Protein AF-0000000080427304 (afdb_homodimer)

InterPro domains:
  IPR000073 Alpha/beta hydrolase fold-1 [PF00561] (72-185)
  IPR000073 Alpha/beta hydrolase fold-1 [PR00111] (96-111)
  IPR000073 Alpha/beta hydrolase fold-1 [PR00111] (140-153)
  IPR000073 Alpha/beta hydrolase fold-1 [PR00111] (154-167)
  IPR029058 Alpha/Beta hydrolase fold [G3DSA:3.40.50.1820] (49-332)
  IPR029058 Alpha/Beta hydrolase fold [SSF53474] (57-331)

Solvent-accessible surface area (backbone atoms only — not comparable to full-atom values): 33695 Å² total; per-residue (Å²): 115,68,64,60,55,48,50,49,29,51,44,42,46,47,42,42,46,41,44,48,45,57,64,56,57,74,75,47,65,32,55,25,22,74,83,55,60,47,93,72,69,37,84,67,60,50,62,53,50,45,77,46,66,48,74,71,44,44,35,26,36,25,52,38,58,30,90,86,34,59,42,35,37,46,34,41,36,78,64,47,21,49,59,71,38,55,64,55,54,52,50,44,22,73,74,36,22,20,33,36,40,38,26,53,72,14,24,52,58,2,23,15,51,70,65,74,37,24,60,35,51,57,35,48,50,51,53,53,49,32,56,74,73,67,52,66,57,26,30,39,35,10,29,25,51,11,12,31,40,42,43,51,35,42,67,62,39,49,81,35,45,59,37,39,34,30,32,36,38,35,13,68,36,48,74,88,77,48,56,55,68,65,48,57,51,41,47,33,84,61,38,41,78,61,39,67,79,32,69,66,48,51,55,50,51,46,52,51,49,51,51,52,52,54,59,56,59,68,74,52,74,88,52,57,67,68,42,48,52,52,50,48,49,34,52,51,50,24,52,45,35,65,74,57,21,74,12,22,59,56,34,44,55,32,27,62,46,50,29,55,49,49,66,33,54,69,47,44,31,51,52,34,67,41,99,50,56,37,38,36,37,35,17,66,53,12,70,77,37,54,62,49,69,68,58,48,45,67,28,29,66,74,42,44,77,48,72,38,81,88,22,36,68,56,32,70,56,77,40,31,70,64,47,46,51,53,51,53,54,60,76,69,101,117,68,62,59,54,46,49,50,30,50,45,42,46,47,41,45,46,42,46,52,46,47,58,61,64,49,72,50,66,31,54,25,22,74,85,55,61,46,93,73,69,38,82,68,60,51,62,54,50,47,77,45,66,46,75,73,45,47,35,26,35,24,50,38,58,30,88,84,32,60,42,36,38,46,35,42,36,79,65,47,22,49,61,70,39,56,64,55,53,52,50,43,22,73,74,37,21,20,33,36,41,38,26,52,72,16,23,53,59,2,22,16,51,64,66,74,37,25,60,34,52,57,36,47,50,52,54,54,48,32,57,73,74,67,52,67,57,27,29,38,37,9,29,25,49,12,13,31,40,42,42,51,34,41,65,61,39,47,83,36,44,59,38,39,36,30,32,35,40,34,13,67,35,46,73,86,76,48,55,56,68,65,48,57,52,42,46,34,78,61,39,42,77,60,38,69,79,33,66,66,46,53,54,50,50,47,52,50,50,51,50,52,53,55,58,55,58,70,74,53,73,90,54,59,67,70,42,50,52,51,51,49,51,35,51,51,52,23,53,46,34,66,75,55,22,73,13,22,60,56,35,43,54,32,27,63,46,50,29,54,50,48,67,32,53,69,47,42,28,52,51,34,67,41,98,51,57,37,38,38,36,36,16,68,53,13,70,76,35,54,63,49,66,68,60,47,46,67,29,29,66,74,42,46,76,49,72,38,81,88,22,35,68,56,32,70,56,77,39,32,70,63,48,45,51,54,51,52,51,61,75,70,100

Foldseek 3Di:
DVVVVVCVVVVVVCLVCCLVVLVPPDQFWFFWCVVPPDPQQGQVNDAAWDWDADPQFIWIKHKDAAPPAAEEEEAEAQQQFQLLCNVLQVLLSVVGYTYMYTGFALYHRHIHHSDQLALCRRLVVVVVVCVVVVQQAHAYEYAACGLLNQLSNCLVRVRHYAAYEYELYFQADDPVQQDDPVLVVLLPPCNVSRPLPPVVSLVVVLVVLVVVLVVVLVVQVPADPVLSVSSVVSSVNSSVCSVRTRRSSVNSSSCSNHYNRNHCLVSLQVVLPDPHEYEYEYECAERNRHDDPVSNCNSNVPYHYHYDYPDYSSCCRRVVVVVSVVVSVSSVD/DVVVVVVVVVVVVVLVCLLVVLVVVLQFWFFWCVVPPDPQQGQVNDAAWDWDADPQFIWIKHKDAAPPAAEEEEAEAQQQFQLLCNVLQVLLSVVGYTYMYTGFALYHRHIHGSDQLALCRRLVVVVVVCVVVVQQAHAYEYAACGLLNQLSNCLVRVRRYAAYEYELYFQADDPVQQDDPVLVVLLPPCNVSNPLPPVVSLVVVLVVLVVVLVVVLVVQVPADPVLSVSSVVSSVNSSVSSVRTRRSSVNSSSCSNHYNRNHCLVSLQVVLPDPHEYEYEYECAESNRHDDPVSNCNSRVPYHYHYDYPDYSSCCRRVVVVVSVVVSVSSVD

Nearest PDB structures (foldseek):
  7jqy-assembly1_B  TM=7.789E-01  e=4.813E-18  Burkholderia cenocepacia J2315
  8v16-assembly2_A  TM=7.913E-01  e=7.700E-18  uncultured Pseudomonadota bacterium
  6eb3-assembly1_A  TM=7.832E-01  e=2.493E-17  metagenome
  7jqx-assembly1_A  TM=7.751E-01  e=7.613E-17  Burkholderia cenocepacia J2315
  7ac0-assembly1_HHH  TM=7.189E-01  e=1.071E-15  Corynebacterium sp. C12

Radius of gyration: 26.63 Å; Cα contacts (8 Å, |Δi|>4): 1256; chains: 2; bounding box: 65×75×59 Å

Structure (mmCIF, N/CA/C/O backbone):
data_AF-0000000080427304-model_v1
#
loop_
_entity.id
_entity.type
_entity.pdbx_description
1 polymer 'AB hydrolase-1 domain-containing protein'
#
loop_
_atom_site.group_PDB
_atom_site.id
_atom_site.type_symbol
_atom_site.label_atom_id
_atom_site.label_alt_id
_atom_site.label_comp_id
_atom_site.label_asym_id
_atom_site.label_entity_id
_atom_site.label_seq_id
_atom_site.pdbx_PDB_ins_code
_atom_site.Cartn_x
_atom_site.Cartn_y
_atom_site.Cartn_z
_atom_site.occupancy
_atom_site.B_iso_or_equiv
_atom_site.auth_seq_id
_atom_site.auth_comp_id
_atom_site.auth_asym_id
_atom_site.auth_atom_id
_atom_site.pdbx_PDB_model_num
ATOM 1 N N . MET A 1 1 ? 37.656 27.359 -26.625 1 50.34 1 MET A N 1
ATOM 2 C CA . MET A 1 1 ? 36.375 26.75 -27.016 1 50.34 1 MET A CA 1
ATOM 3 C C . MET A 1 1 ? 36.438 25.25 -26.797 1 50.34 1 MET A C 1
ATOM 5 O O . MET A 1 1 ? 35.438 24.656 -26.328 1 50.34 1 MET A O 1
ATOM 9 N N . GLY A 1 2 ? 37.531 24.719 -26.891 1 46.28 2 GLY A N 1
ATOM 10 C CA . GLY A 1 2 ? 37.812 23.297 -26.688 1 46.28 2 GLY A CA 1
ATOM 11 C C . GLY A 1 2 ? 37.75 22.875 -25.234 1 46.28 2 GLY A C 1
ATOM 12 O O . GLY A 1 2 ? 37.219 21.812 -24.906 1 46.28 2 GLY A O 1
ATOM 13 N N . ILE A 1 3 ? 38.188 23.641 -24.391 1 53.88 3 ILE A N 1
ATOM 14 C CA . ILE A 1 3 ? 38.281 23.328 -22.969 1 53.88 3 ILE A CA 1
ATOM 15 C C . ILE A 1 3 ? 36.875 23.391 -22.328 1 53.88 3 ILE A C 1
ATOM 17 O O . ILE A 1 3 ? 36.531 22.531 -21.5 1 53.88 3 ILE A O 1
ATOM 21 N N . VAL A 1 4 ? 36.062 24.234 -22.734 1 49.12 4 VAL A N 1
ATOM 22 C CA . VAL A 1 4 ? 34.719 24.406 -22.172 1 49.12 4 VAL A CA 1
ATOM 23 C C . VAL A 1 4 ? 33.844 23.203 -22.547 1 49.12 4 VAL A C 1
ATOM 25 O O . VAL A 1 4 ? 33.125 22.656 -21.719 1 49.12 4 VAL A O 1
ATOM 28 N N . LEU A 1 5 ? 34.062 22.781 -23.734 1 47.28 5 LEU A N 1
ATOM 29 C CA . LEU A 1 5 ? 33.25 21.656 -24.188 1 47.28 5 LEU A CA 1
ATOM 30 C C . LEU A 1 5 ? 33.688 20.359 -23.531 1 47.28 5 LEU A C 1
ATOM 32 O O . LEU A 1 5 ? 32.875 19.516 -23.172 1 47.28 5 LEU A O 1
ATOM 36 N N . THR A 1 6 ? 35 20.375 -23.203 1 45.62 6 THR A N 1
ATOM 37 C CA . THR A 1 6 ? 35.531 19.219 -22.469 1 45.62 6 THR A CA 1
ATOM 38 C C . THR A 1 6 ? 35 19.203 -21.031 1 45.62 6 THR A C 1
ATOM 40 O O . THR A 1 6 ? 34.625 18.156 -20.516 1 45.62 6 THR A O 1
ATOM 43 N N . THR A 1 7 ? 35 20.297 -20.469 1 49.03 7 THR A N 1
ATOM 44 C CA . THR A 1 7 ? 34.5 20.391 -19.109 1 49.03 7 THR A CA 1
ATOM 45 C C . THR A 1 7 ? 33.031 20.078 -19.031 1 49.03 7 THR A C 1
ATOM 47 O O . THR A 1 7 ? 32.562 19.391 -18.125 1 49.03 7 THR A O 1
ATOM 50 N N . LEU A 1 8 ? 32.406 20.406 -19.984 1 48.97 8 LEU A N 1
ATOM 51 C CA . LEU A 1 8 ? 30.953 20.172 -19.984 1 48.97 8 LEU A CA 1
ATOM 52 C C . LEU A 1 8 ? 30.656 18.703 -20.234 1 48.97 8 LEU A C 1
ATOM 54 O O . LEU A 1 8 ? 29.719 18.141 -19.641 1 48.97 8 LEU A O 1
ATOM 58 N N . ARG A 1 9 ? 31.594 18.156 -21.016 1 45.47 9 ARG A N 1
ATOM 59 C CA . ARG A 1 9 ? 31.453 16.719 -21.281 1 45.47 9 ARG A CA 1
ATOM 60 C C . ARG A 1 9 ? 31.688 15.906 -20.016 1 45.47 9 ARG A C 1
ATOM 62 O O . ARG A 1 9 ? 30.906 15.016 -19.688 1 45.47 9 ARG A O 1
ATOM 69 N N . TRP A 1 10 ? 32.844 16.203 -19.531 1 49.72 10 TRP A N 1
ATOM 70 C CA . TRP A 1 10 ? 33.156 15.492 -18.297 1 49.72 10 TRP A CA 1
ATOM 71 C C . TRP A 1 10 ? 32.156 15.82 -17.203 1 49.72 10 TRP A C 1
ATOM 73 O O . TRP A 1 10 ? 31.781 14.945 -16.422 1 49.72 10 TRP A O 1
ATOM 83 N N . ALA A 1 11 ? 31.75 16.938 -17.281 1 50.81 11 ALA A N 1
ATOM 84 C CA . ALA A 1 11 ? 30.734 17.297 -16.297 1 50.81 11 ALA A CA 1
ATOM 85 C C . ALA A 1 11 ? 29.422 16.578 -16.578 1 50.81 11 ALA A C 1
ATOM 87 O O . ALA A 1 11 ? 28.75 16.125 -15.641 1 50.81 11 ALA A O 1
ATOM 88 N N . SER A 1 12 ? 29.328 16.438 -17.859 1 49.19 12 SER A N 1
ATOM 89 C CA . SER A 1 12 ? 28.109 15.734 -18.219 1 49.19 12 SER A CA 1
ATOM 90 C C . SER A 1 12 ? 28.219 14.242 -17.906 1 49.19 12 SER A C 1
ATOM 92 O O . SER A 1 12 ? 27.266 13.625 -17.422 1 49.19 12 SER A O 1
ATOM 94 N N . ILE A 1 13 ? 29.422 13.711 -18.25 1 49 13 ILE A N 1
ATOM 95 C CA . ILE A 1 13 ? 29.672 12.328 -17.859 1 49 13 ILE A CA 1
ATOM 96 C C . ILE A 1 13 ? 29.609 12.195 -16.328 1 49 13 ILE A C 1
ATOM 98 O O . ILE A 1 13 ? 28.984 11.266 -15.812 1 49 13 ILE A O 1
ATOM 102 N N . ALA A 1 14 ? 30.297 13.039 -15.773 1 48.09 14 ALA A N 1
ATOM 103 C CA . ALA A 1 14 ? 30.25 13.031 -14.312 1 48.09 14 ALA A CA 1
ATOM 104 C C . ALA A 1 14 ? 28.812 13.195 -13.812 1 48.09 14 ALA A C 1
ATOM 106 O O . ALA A 1 14 ? 28.391 12.508 -12.883 1 48.09 14 ALA A O 1
ATOM 107 N N . LEU A 1 15 ? 28.297 14.047 -14.477 1 49.94 15 LEU A N 1
ATOM 108 C CA . LEU A 1 15 ? 26.906 14.242 -14.062 1 49.94 15 LEU A CA 1
ATOM 109 C C . LEU A 1 15 ? 26.062 13.008 -14.375 1 49.94 15 LEU A C 1
ATOM 111 O O . LEU A 1 15 ? 25.266 12.578 -13.539 1 49.94 15 LEU A O 1
ATOM 115 N N . LEU A 1 16 ? 26.344 12.562 -15.586 1 49.41 16 LEU A N 1
ATOM 116 C CA . LEU A 1 16 ? 25.641 11.336 -15.961 1 49.41 16 LEU A CA 1
ATOM 117 C C . LEU A 1 16 ? 25.984 10.195 -15.008 1 49.41 16 LEU A C 1
ATOM 119 O O . LEU A 1 16 ? 25.109 9.453 -14.57 1 49.41 16 LEU A O 1
ATOM 123 N N . THR A 1 17 ? 27.266 10.047 -14.875 1 49.38 17 THR A N 1
ATOM 124 C CA . THR A 1 17 ? 27.703 9.039 -13.914 1 49.38 17 THR A CA 1
ATOM 125 C C . THR A 1 17 ? 27.125 9.312 -12.531 1 49.38 17 THR A C 1
ATOM 127 O O . THR A 1 17 ? 26.75 8.383 -11.82 1 49.38 17 THR A O 1
ATOM 130 N N . THR A 1 18 ? 27.203 10.531 -12.328 1 48.28 18 THR A N 1
ATOM 131 C CA . THR A 1 18 ? 26.641 10.883 -11.031 1 48.28 18 THR A CA 1
ATOM 132 C C . THR A 1 18 ? 25.141 10.609 -11.008 1 48.28 18 THR A C 1
ATOM 134 O O . THR A 1 18 ? 24.609 10.102 -10.016 1 48.28 18 THR A O 1
ATOM 137 N N . ILE A 1 19 ? 24.594 11.094 -12.102 1 49.66 19 ILE A N 1
ATOM 138 C CA . ILE A 1 19 ? 23.172 10.812 -12.195 1 49.66 19 ILE A CA 1
ATOM 139 C C . ILE A 1 19 ? 22.938 9.305 -12.156 1 49.66 19 ILE A C 1
ATOM 141 O O . ILE A 1 19 ? 22.078 8.82 -11.406 1 49.66 19 ILE A O 1
ATOM 145 N N . ILE A 1 20 ? 23.672 8.703 -13.109 1 49.75 20 ILE A N 1
ATOM 146 C CA . ILE A 1 20 ? 23.578 7.25 -13.148 1 49.75 20 ILE A CA 1
ATOM 147 C C . ILE A 1 20 ? 23.906 6.672 -11.781 1 49.75 20 ILE A C 1
ATOM 149 O O . ILE A 1 20 ? 23.219 5.77 -11.297 1 49.75 20 ILE A O 1
ATOM 153 N N . TYR A 1 21 ? 25.016 7.137 -11.328 1 45.66 21 TYR A N 1
ATOM 154 C CA . TYR A 1 21 ? 25.453 6.715 -9.992 1 45.66 21 TYR A CA 1
ATOM 155 C C . TYR A 1 21 ? 24.391 7.043 -8.953 1 45.66 21 TYR A C 1
ATOM 157 O O . TYR A 1 21 ? 24.078 6.219 -8.086 1 45.66 21 TYR A O 1
ATOM 165 N N . THR A 1 22 ? 24 8.188 -9.078 1 47.06 22 THR A N 1
ATOM 166 C CA . THR A 1 22 ? 23.016 8.617 -8.086 1 47.06 22 THR A CA 1
ATOM 167 C C . THR A 1 22 ? 21.703 7.848 -8.25 1 47.06 22 THR A C 1
ATOM 169 O O . THR A 1 22 ? 21.031 7.539 -7.266 1 47.06 22 THR A O 1
ATOM 172 N N . LEU A 1 23 ? 21.422 7.699 -9.523 1 48.78 23 LEU A N 1
ATOM 173 C CA . LEU A 1 23 ? 20.219 6.91 -9.797 1 48.78 23 LEU A CA 1
ATOM 174 C C . LEU A 1 23 ? 20.406 5.465 -9.344 1 48.78 23 LEU A C 1
ATOM 176 O O . LEU A 1 23 ? 19.453 4.801 -8.953 1 48.78 23 LEU A O 1
ATOM 180 N N . SER A 1 24 ? 21.547 4.855 -9.758 1 46.25 24 SER A N 1
ATOM 181 C CA . SER A 1 24 ? 21.828 3.479 -9.367 1 46.25 24 SER A CA 1
ATOM 182 C C . SER A 1 24 ? 21.797 3.316 -7.852 1 46.25 24 SER A C 1
ATOM 184 O O . SER A 1 24 ? 21.438 2.252 -7.34 1 46.25 24 SER A O 1
ATOM 186 N N . LYS A 1 25 ? 22.656 4.129 -7.277 1 42.62 25 LYS A N 1
ATOM 187 C CA . LYS A 1 25 ? 22.828 3.82 -5.859 1 42.62 25 LYS A CA 1
ATOM 188 C C . LYS A 1 25 ? 21.484 3.709 -5.152 1 42.62 25 LYS A C 1
ATOM 190 O O . LYS A 1 25 ? 21.219 2.727 -4.453 1 42.62 25 LYS A O 1
ATOM 195 N N . ARG A 1 26 ? 21.047 4.688 -4.133 1 47.44 26 ARG A N 1
ATOM 196 C CA . ARG A 1 26 ? 20.516 4.574 -2.785 1 47.44 26 ARG A CA 1
ATOM 197 C C . ARG A 1 26 ? 18.984 4.477 -2.814 1 47.44 26 ARG A C 1
ATOM 199 O O . ARG A 1 26 ? 18.297 5.426 -2.445 1 47.44 26 ARG A O 1
ATOM 206 N N . ARG A 1 27 ? 18.531 3.678 -3.812 1 57.34 27 ARG A N 1
ATOM 207 C CA . ARG A 1 27 ? 17.078 3.518 -3.801 1 57.34 27 ARG A CA 1
ATOM 208 C C . ARG A 1 27 ? 16.609 2.854 -2.512 1 57.34 27 ARG A C 1
ATOM 210 O O . ARG A 1 27 ? 16.031 1.768 -2.545 1 57.34 27 ARG A O 1
ATOM 217 N N . GLN A 1 28 ? 17.172 3.291 -1.553 1 80.56 28 GLN A N 1
ATOM 218 C CA . GLN A 1 28 ? 16.797 2.605 -0.318 1 80.56 28 GLN A CA 1
ATOM 219 C C . GLN A 1 28 ? 15.766 3.408 0.467 1 80.56 28 GLN A C 1
ATOM 221 O O . GLN A 1 28 ? 15.68 4.629 0.325 1 80.56 28 GLN A O 1
ATOM 226 N N . THR A 1 29 ? 14.898 2.791 1.143 1 92.06 29 THR A N 1
ATOM 227 C CA . THR A 1 29 ? 14.047 3.383 2.168 1 92.06 29 THR A CA 1
ATOM 228 C C . THR A 1 29 ? 14.883 4.008 3.277 1 92.06 29 THR A C 1
ATOM 230 O O . THR A 1 29 ? 15.812 3.379 3.787 1 92.06 29 THR A O 1
ATOM 233 N N . LEU A 1 30 ? 14.703 5.352 3.52 1 93.75 30 LEU A N 1
ATOM 234 C CA . LEU A 1 30 ? 15.406 6.031 4.602 1 93.75 30 LEU A CA 1
ATOM 235 C C . LEU A 1 30 ? 14.633 5.906 5.914 1 93.75 30 LEU A C 1
ATOM 237 O O . LEU A 1 30 ? 13.406 5.859 5.91 1 93.75 30 LEU A O 1
ATOM 241 N N . ASP A 1 31 ? 15.375 5.828 6.98 1 96.06 31 ASP A N 1
ATOM 242 C CA . ASP A 1 31 ? 14.758 5.637 8.289 1 96.06 31 ASP A CA 1
ATOM 243 C C . ASP A 1 31 ? 14 6.883 8.727 1 96.06 31 ASP A C 1
ATOM 245 O O . ASP A 1 31 ? 13.789 7.801 7.934 1 96.06 31 ASP A O 1
ATOM 249 N N . SER A 1 32 ? 13.461 6.871 9.852 1 97.56 32 SER A N 1
ATOM 250 C CA . SER A 1 32 ? 12.609 7.914 10.414 1 97.56 32 SER A CA 1
ATOM 251 C C . SER A 1 32 ? 13.305 8.641 11.555 1 97.56 32 SER A C 1
ATOM 253 O O . SER A 1 32 ? 14.508 8.477 11.773 1 97.56 32 SER A O 1
ATOM 255 N N . MET A 1 33 ? 12.57 9.5 12.219 1 97.38 33 MET A N 1
ATOM 256 C CA . MET A 1 33 ? 13.094 10.266 13.344 1 97.38 33 MET A CA 1
ATOM 257 C C . MET A 1 33 ? 13.5 9.344 14.492 1 97.38 33 MET A C 1
ATOM 259 O O . MET A 1 33 ? 14.133 9.781 15.453 1 97.38 33 MET A O 1
ATOM 263 N N . ILE A 1 34 ? 13.289 8.062 14.344 1 97.44 34 ILE A N 1
ATOM 264 C CA . ILE A 1 34 ? 13.594 7.098 15.391 1 97.44 34 ILE A CA 1
ATOM 265 C C . ILE A 1 34 ? 15.109 7.035 15.609 1 97.44 34 ILE A C 1
ATOM 267 O O . ILE A 1 34 ? 15.57 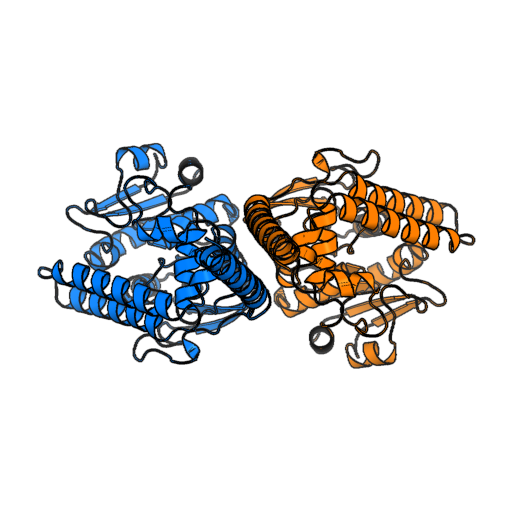6.637 16.672 1 97.44 34 ILE A O 1
ATOM 271 N N . VAL A 1 35 ? 15.883 7.43 14.617 1 96.44 35 VAL A N 1
ATOM 272 C CA . VAL A 1 35 ? 17.344 7.395 14.703 1 96.44 35 VAL A CA 1
ATOM 273 C C . VAL A 1 35 ? 17.828 8.461 15.68 1 96.44 35 VAL A C 1
ATOM 275 O O . VAL A 1 35 ? 18.906 8.336 16.266 1 96.44 35 VAL A O 1
ATOM 278 N N . ALA A 1 36 ? 17.047 9.555 15.82 1 96.69 36 ALA A N 1
ATOM 279 C CA . ALA A 1 36 ? 17.297 10.656 16.75 1 96.69 36 ALA A CA 1
ATOM 280 C C . ALA A 1 36 ? 15.984 11.281 17.234 1 96.69 36 ALA A C 1
ATOM 282 O O . ALA A 1 36 ? 15.625 12.375 16.812 1 96.69 36 ALA A O 1
ATOM 283 N N . PRO A 1 37 ? 15.367 10.625 18.094 1 96.44 37 PRO A N 1
ATOM 284 C CA . PRO A 1 37 ? 14.055 11.102 18.531 1 96.44 37 PRO A CA 1
ATOM 285 C C . PRO A 1 37 ? 14.125 12.484 19.188 1 96.44 37 PRO A C 1
ATOM 287 O O . PRO A 1 37 ? 15.102 12.805 19.859 1 96.44 37 PRO A O 1
ATOM 290 N N . HIS A 1 38 ? 13.141 13.266 18.938 1 95.31 38 HIS A N 1
ATOM 291 C CA . HIS A 1 38 ? 12.984 14.547 19.609 1 95.31 38 HIS A CA 1
ATOM 292 C C . HIS A 1 38 ? 12.625 14.352 21.078 1 95.31 38 HIS A C 1
ATOM 294 O O . HIS A 1 38 ? 11.906 13.406 21.422 1 95.31 38 HIS A O 1
ATOM 300 N N . ASP A 1 39 ? 12.977 15.305 21.922 1 95.25 39 ASP A N 1
ATOM 301 C CA . ASP A 1 39 ? 12.766 15.18 23.359 1 95.25 39 ASP A CA 1
ATOM 302 C C . ASP A 1 39 ? 11.281 15.281 23.703 1 95.25 39 ASP A C 1
ATOM 304 O O . ASP A 1 39 ? 10.812 14.641 24.656 1 95.25 39 ASP A O 1
ATOM 308 N N . ILE A 1 40 ? 10.602 16.047 22.969 1 94.19 40 ILE A N 1
ATOM 309 C CA . ILE A 1 40 ? 9.188 16.297 23.25 1 94.19 40 ILE A CA 1
ATOM 310 C C . ILE A 1 40 ? 8.328 15.383 22.375 1 94.19 40 ILE A C 1
ATOM 312 O O . ILE A 1 40 ? 7.438 14.688 22.875 1 94.19 40 ILE A O 1
ATOM 316 N N . TYR A 1 41 ? 8.547 15.43 21.078 1 96.44 41 TYR A N 1
ATOM 317 C CA . TYR A 1 41 ? 7.801 14.602 20.141 1 96.44 41 TYR A CA 1
ATOM 318 C C . TYR A 1 41 ? 8.406 13.203 20.047 1 96.44 41 TYR A C 1
ATOM 320 O O . TYR A 1 41 ? 9.156 12.906 19.109 1 96.44 41 TYR A O 1
ATOM 328 N N . THR A 1 42 ? 8 12.359 20.969 1 96.75 42 THR A N 1
ATOM 329 C CA . THR A 1 42 ? 8.523 11 21.078 1 96.75 42 THR A CA 1
ATOM 330 C C . THR A 1 42 ? 7.578 10 20.422 1 96.75 42 THR A C 1
ATOM 332 O O . THR A 1 42 ? 6.453 10.352 20.062 1 96.75 42 THR A O 1
ATOM 335 N N . PRO A 1 43 ? 8.031 8.711 20.203 1 96.06 43 PRO A N 1
ATOM 336 C CA . PRO A 1 43 ? 7.141 7.699 19.625 1 96.06 43 PRO A CA 1
ATOM 337 C C . PRO A 1 43 ? 5.895 7.457 20.484 1 96.06 43 PRO A C 1
ATOM 339 O O . PRO A 1 43 ? 4.891 6.941 19.984 1 96.06 43 PRO A O 1
ATOM 342 N N . ASP A 1 44 ? 5.898 7.941 21.781 1 96.25 44 ASP A N 1
ATOM 343 C CA . ASP A 1 44 ? 4.762 7.793 22.688 1 96.25 44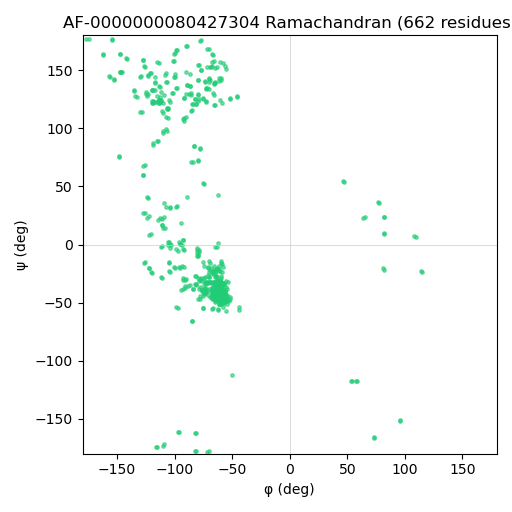 ASP A CA 1
ATOM 344 C C . ASP A 1 44 ? 4.102 9.141 22.953 1 96.25 44 ASP A C 1
ATOM 346 O O . ASP A 1 44 ? 3.516 9.344 24.016 1 96.25 44 ASP A O 1
ATOM 350 N N . PHE A 1 45 ? 4.34 10.062 22.016 1 97.62 45 PHE A N 1
ATOM 351 C CA . PHE A 1 45 ? 3.785 11.398 22.156 1 97.62 45 PHE A CA 1
ATOM 352 C C . PHE A 1 45 ? 2.281 11.344 22.391 1 97.62 45 PHE A C 1
ATOM 354 O O . PHE A 1 45 ? 1.745 12.117 23.188 1 97.62 45 PHE A O 1
ATOM 361 N N . TYR A 1 46 ? 1.524 10.594 21.609 1 98.31 46 TYR A N 1
ATOM 362 C CA . TYR A 1 46 ? 0.134 10.242 21.875 1 98.31 46 TYR A CA 1
ATOM 363 C C . TYR A 1 46 ? 0.026 8.828 22.438 1 98.31 46 TYR A C 1
ATOM 365 O O . TYR A 1 46 ? 0.946 8.023 22.297 1 98.31 46 TYR A O 1
ATOM 373 N N . PRO A 1 47 ? -1.061 8.484 23.156 1 97.88 47 PRO A N 1
ATOM 374 C CA . PRO A 1 47 ? -1.274 7.094 23.547 1 97.88 47 PRO A CA 1
ATOM 375 C C . PRO A 1 47 ? -1.469 6.164 22.359 1 97.88 47 PRO A C 1
ATOM 377 O O . PRO A 1 47 ? -1.919 6.602 21.297 1 97.88 47 PRO A O 1
ATOM 380 N N . GLY A 1 48 ? -1.104 4.91 22.578 1 97.88 48 GLY A N 1
ATOM 381 C CA . GLY A 1 48 ? -1.423 3.887 21.594 1 97.88 48 GLY A CA 1
ATOM 382 C C . GLY A 1 48 ? -0.515 3.92 20.375 1 97.88 48 GLY A C 1
ATOM 383 O O . GLY A 1 48 ? -0.967 3.703 19.25 1 97.88 48 GLY A O 1
ATOM 384 N N . GLY A 1 49 ? 0.734 4.215 20.625 1 97.56 49 GLY A N 1
ATOM 385 C CA . GLY A 1 49 ? 1.702 4.223 19.547 1 97.56 49 GLY A CA 1
ATOM 386 C C . GLY A 1 49 ? 2.068 2.834 19.062 1 97.56 49 GLY A C 1
ATOM 387 O O . GLY A 1 49 ? 2.213 1.908 19.859 1 97.56 49 GLY A O 1
ATOM 388 N N . HIS A 1 50 ? 2.07 2.713 17.688 1 96.69 50 HIS A N 1
ATOM 389 C CA . HIS A 1 50 ? 2.383 1.434 17.062 1 96.69 50 HIS A CA 1
ATOM 390 C C . HIS A 1 50 ? 3.137 1.631 15.75 1 96.69 50 HIS A C 1
ATOM 392 O O . HIS A 1 50 ? 2.93 2.627 15.055 1 96.69 50 HIS A O 1
ATOM 398 N N . ASP A 1 51 ? 4.004 0.646 15.484 1 97.5 51 ASP A N 1
ATOM 399 C CA . ASP A 1 51 ? 4.574 0.543 14.141 1 97.5 51 ASP A CA 1
ATOM 400 C C . ASP A 1 51 ? 3.861 -0.529 13.32 1 97.5 51 ASP A C 1
ATOM 402 O O . ASP A 1 51 ? 3.428 -1.546 13.867 1 97.5 51 ASP A O 1
ATOM 406 N N . VAL A 1 52 ? 3.74 -0.223 12.086 1 96.81 52 VAL A N 1
ATOM 407 C CA . VAL A 1 52 ? 3.184 -1.224 11.18 1 96.81 52 VAL A CA 1
ATOM 408 C C . VAL A 1 52 ? 4.02 -1.284 9.906 1 96.81 52 VAL A C 1
ATOM 410 O O . VAL A 1 52 ? 4.426 -0.249 9.375 1 96.81 52 VAL A O 1
ATOM 413 N N . GLN A 1 53 ? 4.34 -2.521 9.547 1 96.19 53 GLN A N 1
ATOM 414 C CA . GLN A 1 53 ? 5.047 -2.717 8.281 1 96.19 53 GLN A CA 1
ATOM 415 C C . GLN A 1 53 ? 4.066 -2.795 7.117 1 96.19 53 GLN A C 1
ATOM 417 O O . GLN A 1 53 ? 3.232 -3.701 7.055 1 96.19 53 GLN A O 1
ATOM 422 N N . LEU A 1 54 ? 4.141 -1.838 6.23 1 96.19 54 LEU A N 1
ATOM 423 C CA . LEU A 1 54 ? 3.43 -1.874 4.957 1 96.19 54 LEU A CA 1
ATOM 424 C C . LEU A 1 54 ? 4.359 -2.312 3.828 1 96.19 54 LEU A C 1
ATOM 426 O O . LEU A 1 54 ? 5.578 -2.371 4.008 1 96.19 54 LEU A O 1
ATOM 430 N N . PRO A 1 55 ? 3.832 -2.68 2.688 1 94.69 55 PRO A N 1
ATOM 431 C CA . PRO A 1 55 ? 4.684 -3.201 1.615 1 94.69 55 PRO A CA 1
ATOM 432 C C . PRO A 1 55 ? 5.812 -2.244 1.238 1 94.69 55 PRO A C 1
ATOM 434 O O . PRO A 1 55 ? 6.922 -2.684 0.936 1 94.69 55 PRO A O 1
ATOM 437 N N . ILE A 1 56 ? 5.57 -0.936 1.362 1 94.38 56 ILE A N 1
ATOM 438 C CA . ILE A 1 56 ? 6.523 0.038 0.841 1 94.38 56 ILE A CA 1
ATOM 439 C C . ILE A 1 56 ? 7.535 0.401 1.926 1 94.38 56 ILE A C 1
ATOM 441 O O . ILE A 1 56 ? 8.703 0.681 1.63 1 94.38 56 ILE A O 1
ATOM 445 N N . ALA A 1 57 ? 7.074 0.452 3.105 1 96.69 57 ALA A N 1
ATOM 446 C CA . ALA A 1 57 ? 7.926 0.829 4.23 1 96.69 57 ALA A CA 1
ATOM 447 C C . ALA A 1 57 ? 7.164 0.742 5.547 1 96.69 57 ALA A C 1
ATOM 449 O O . ALA A 1 57 ? 5.984 0.385 5.566 1 96.69 57 ALA A O 1
ATOM 450 N N . ARG A 1 58 ? 7.891 1.014 6.613 1 97.62 58 ARG A N 1
ATOM 451 C CA . ARG A 1 58 ? 7.297 0.994 7.945 1 97.62 58 ARG A CA 1
ATOM 452 C C . ARG A 1 58 ? 6.738 2.363 8.312 1 97.62 58 ARG A C 1
ATOM 454 O O . ARG A 1 58 ? 7.359 3.391 8.039 1 97.62 58 ARG A O 1
ATOM 461 N N . MET A 1 59 ? 5.586 2.402 8.891 1 97.88 59 MET A N 1
ATOM 462 C CA . MET A 1 59 ? 5.02 3.672 9.336 1 97.88 59 MET A CA 1
ATOM 463 C C . MET A 1 59 ? 4.613 3.6 10.805 1 97.88 59 MET A C 1
ATOM 465 O O . MET A 1 59 ? 4.516 2.51 11.375 1 97.88 59 MET A O 1
ATOM 469 N N . HIS A 1 60 ? 4.512 4.738 11.414 1 98.69 60 HIS A N 1
ATOM 470 C CA . HIS A 1 60 ? 4.109 4.895 12.812 1 98.69 60 HIS A CA 1
ATOM 471 C C . HIS A 1 60 ? 2.762 5.598 12.914 1 98.69 60 HIS A C 1
ATOM 473 O O . HIS A 1 60 ? 2.5 6.562 12.195 1 98.69 60 HIS A O 1
ATOM 479 N N . TYR A 1 61 ? 1.911 5.094 13.766 1 98.62 61 TYR A N 1
ATOM 480 C CA . TYR A 1 61 ? 0.613 5.707 14.023 1 98.62 61 TYR A CA 1
ATOM 481 C C . TYR A 1 61 ? 0.238 5.602 15.492 1 98.62 61 TYR A C 1
ATOM 483 O O . TYR A 1 61 ? 0.871 4.863 16.25 1 98.62 61 TYR A O 1
ATOM 491 N N . TRP A 1 62 ? -0.639 6.398 15.922 1 98.81 62 TRP A N 1
ATOM 492 C CA . TRP A 1 62 ? -1.233 6.363 17.25 1 98.81 62 TRP A CA 1
ATOM 493 C C . TRP A 1 62 ? -2.744 6.164 17.172 1 98.81 62 TRP A C 1
ATOM 495 O O . TRP A 1 62 ? -3.404 6.742 16.312 1 98.81 62 TRP A O 1
ATOM 505 N N . LEU A 1 63 ? -3.271 5.293 17.938 1 98.62 63 LEU A N 1
ATOM 506 C CA . LEU A 1 63 ? -4.699 5.004 18.016 1 98.62 63 LEU A CA 1
ATOM 507 C C . LEU A 1 63 ? -5.168 5.023 19.469 1 98.62 63 LEU A C 1
ATOM 509 O O . LEU A 1 63 ? -4.746 4.195 20.281 1 98.62 63 LEU A O 1
ATOM 513 N N . PHE A 1 64 ? -6.062 6.027 19.812 1 98.69 64 PHE A N 1
ATOM 514 C CA . PHE A 1 64 ? -6.43 6.203 21.219 1 98.69 64 PHE A CA 1
ATOM 515 C C . PHE A 1 64 ? -7.797 6.859 21.344 1 98.69 64 PHE A C 1
ATOM 517 O O . PHE A 1 64 ? -8.398 7.254 20.344 1 98.69 64 PHE A O 1
ATOM 524 N N . GLY A 1 65 ? -8.305 7.016 22.562 1 98.69 65 GLY A N 1
ATOM 525 C CA . GLY A 1 65 ? -9.656 7.484 22.828 1 98.69 65 GLY A CA 1
ATOM 526 C C . GLY A 1 65 ? -10.641 6.355 23.062 1 98.69 65 GLY A C 1
ATOM 527 O O . GLY A 1 65 ? -10.281 5.32 23.625 1 98.69 65 GLY A O 1
ATOM 528 N N . ASN A 1 66 ? -11.914 6.57 22.75 1 98.5 66 ASN A N 1
ATOM 529 C CA . ASN A 1 66 ? -12.969 5.59 22.969 1 98.5 66 ASN A CA 1
ATOM 530 C C . ASN A 1 66 ? -13.164 4.68 21.766 1 98.5 66 ASN A C 1
ATOM 532 O O . ASN A 1 66 ? -13.711 5.098 20.75 1 98.5 66 ASN A O 1
ATOM 536 N N . PRO A 1 67 ? -12.773 3.361 21.891 1 97.69 67 PRO A N 1
ATOM 537 C CA . PRO A 1 67 ? -12.891 2.443 20.75 1 97.69 67 PRO A CA 1
ATOM 538 C C . PRO A 1 67 ? -14.32 2.303 20.25 1 97.69 67 PRO A C 1
ATOM 540 O O . PRO A 1 67 ? -14.547 1.871 19.109 1 97.69 67 PRO A O 1
ATOM 543 N N . GLN A 1 68 ? -15.273 2.723 21.062 1 97.81 68 GLN A N 1
ATOM 544 C CA . GLN A 1 68 ? -16.672 2.629 20.672 1 97.81 68 GLN A CA 1
ATOM 545 C C . GLN A 1 68 ? -17.188 3.963 20.141 1 97.81 68 GLN A C 1
ATOM 547 O O . GLN A 1 68 ? -18.328 4.055 19.656 1 97.81 68 GLN A O 1
ATOM 552 N N . GLY A 1 69 ? -16.359 4.945 20.203 1 98.25 69 GLY A N 1
ATOM 553 C CA . GLY A 1 69 ? -16.75 6.266 19.734 1 98.25 69 GLY A CA 1
ATOM 554 C C . GLY A 1 69 ? -16.625 6.426 18.234 1 98.25 69 GLY A C 1
ATOM 555 O O . GLY A 1 69 ? -16.312 5.469 17.516 1 98.25 69 GLY A O 1
ATOM 556 N N . LYS A 1 70 ? -16.922 7.629 17.75 1 98.06 70 LYS A N 1
ATOM 557 C CA . LYS A 1 70 ? -16.781 7.945 16.328 1 98.06 70 LYS A CA 1
ATOM 558 C C . LYS A 1 70 ? -15.312 7.918 15.914 1 98.06 70 LYS A C 1
ATOM 560 O O . LYS A 1 70 ? -14.453 8.477 16.594 1 98.06 70 LYS A O 1
ATOM 565 N N . LYS A 1 71 ? -15.047 7.23 14.867 1 98.75 71 LYS A N 1
ATOM 566 C CA . LYS A 1 71 ? -13.695 7.078 14.344 1 98.75 71 LYS A CA 1
ATOM 567 C C . LYS A 1 71 ? -13.273 8.305 13.539 1 98.75 71 LYS A C 1
ATOM 569 O O . LYS A 1 71 ? -13.977 8.719 12.617 1 98.75 71 LYS A O 1
ATOM 574 N N . VAL A 1 72 ? -12.141 8.945 13.922 1 98.88 72 VAL A N 1
ATOM 575 C CA . VAL A 1 72 ? -11.648 10.141 13.234 1 98.88 72 VAL A CA 1
ATOM 576 C C . VAL A 1 72 ? -10.156 10 12.953 1 98.88 72 VAL A C 1
ATOM 578 O O . VAL A 1 72 ? -9.383 9.641 13.852 1 98.88 72 VAL A O 1
ATOM 581 N N . VAL A 1 73 ? -9.742 10.18 11.734 1 98.88 73 VAL A N 1
ATOM 582 C CA . VAL A 1 73 ? -8.328 10.164 11.383 1 98.88 73 VAL A CA 1
ATOM 583 C C . VAL A 1 73 ? -7.848 11.586 11.094 1 98.88 73 VAL A C 1
ATOM 585 O O . VAL A 1 73 ? -8.57 12.375 10.492 1 98.88 73 VAL A O 1
ATOM 588 N N . LEU A 1 74 ? -6.676 11.938 11.531 1 98.94 74 LEU A N 1
ATOM 589 C CA . LEU A 1 74 ? -6.078 13.258 11.367 1 98.94 74 LEU A CA 1
ATOM 590 C C . LEU A 1 74 ? -4.852 13.195 10.461 1 98.94 74 LEU A C 1
ATOM 592 O O . LEU A 1 74 ? -3.92 12.43 10.727 1 98.94 74 LEU A O 1
ATOM 596 N N . ILE A 1 75 ? -4.848 13.961 9.43 1 98.94 75 ILE A N 1
ATOM 597 C CA . ILE A 1 75 ? -3.768 13.969 8.453 1 98.94 75 ILE A CA 1
ATOM 598 C C . ILE A 1 75 ? -3.025 15.305 8.516 1 98.94 75 ILE A C 1
ATOM 600 O O . ILE A 1 75 ? -3.609 16.359 8.25 1 98.94 75 ILE A O 1
ATOM 604 N N . HIS A 1 76 ? -1.751 15.289 8.75 1 98.5 76 HIS A N 1
ATOM 605 C CA . HIS A 1 76 ? -0.996 16.516 9 1 98.5 76 HIS A CA 1
ATOM 606 C C . HIS A 1 76 ? -0.457 17.094 7.703 1 98.5 76 HIS A C 1
ATOM 608 O O . HIS A 1 76 ? -0.598 16.5 6.637 1 98.5 76 HIS A O 1
ATOM 614 N N . GLY A 1 77 ? 0.069 18.281 7.766 1 96.94 77 GLY A N 1
ATOM 615 C CA . GLY A 1 77 ? 0.583 19.016 6.625 1 96.94 77 GLY A CA 1
ATOM 616 C C . GLY A 1 77 ? 1.991 18.625 6.234 1 96.94 77 GLY A C 1
ATOM 617 O O . GLY A 1 77 ? 2.494 17.594 6.688 1 96.94 77 GLY A O 1
ATOM 618 N N . ILE A 1 78 ? 2.688 19.391 5.488 1 94.19 78 ILE A N 1
ATOM 619 C CA . ILE A 1 78 ? 3.879 19 4.746 1 94.19 78 ILE A CA 1
ATOM 620 C C . ILE A 1 78 ? 5.094 19.016 5.672 1 94.19 78 ILE A C 1
ATOM 622 O O . ILE A 1 78 ? 6.023 18.219 5.504 1 94.19 78 ILE A O 1
ATOM 626 N N . SER A 1 79 ? 5.094 19.828 6.723 1 91.06 79 SER A N 1
ATOM 627 C CA . SER A 1 79 ? 6.367 20.062 7.402 1 91.06 79 SER A CA 1
ATOM 628 C C . SER A 1 79 ? 6.285 19.672 8.875 1 91.06 79 SER A C 1
ATOM 630 O O . SER A 1 79 ? 7.309 19.438 9.516 1 91.06 79 SER A O 1
ATOM 632 N N . THR A 1 80 ? 5.156 19.578 9.477 1 90.19 80 THR A N 1
ATOM 633 C CA . THR A 1 80 ? 5.039 19.594 10.93 1 90.19 80 THR A CA 1
ATOM 634 C C . THR A 1 80 ? 5.07 18.172 11.484 1 90.19 80 THR A C 1
ATOM 636 O O . THR A 1 80 ? 5.465 17.953 12.633 1 90.19 80 THR A O 1
ATOM 639 N N . GLY A 1 81 ? 4.582 17.25 10.688 1 94.44 81 GLY A N 1
ATOM 640 C CA . GLY A 1 81 ? 4.273 15.953 11.273 1 94.44 81 GLY A CA 1
ATOM 641 C C . GLY A 1 81 ? 3.027 15.969 12.141 1 94.44 81 GLY A C 1
ATOM 642 O O . GLY A 1 81 ? 2.291 16.953 12.156 1 94.44 81 GLY A O 1
ATOM 643 N N . SER A 1 82 ? 2.859 14.883 12.93 1 98.06 82 SER A N 1
ATOM 644 C CA . SER A 1 82 ? 1.61 14.688 13.656 1 98.06 82 SER A CA 1
ATOM 645 C C . SER A 1 82 ? 1.576 15.531 14.93 1 98.06 82 SER A C 1
ATOM 647 O O . SER A 1 82 ? 0.52 15.688 15.547 1 98.06 82 SER A O 1
ATOM 649 N N . VAL A 1 83 ? 2.689 16.203 15.32 1 97 83 VAL A N 1
ATOM 650 C CA . VAL A 1 83 ? 2.74 17.047 16.5 1 97 83 VAL A CA 1
ATOM 651 C C . VAL A 1 83 ? 1.738 18.188 16.359 1 97 83 VAL A C 1
ATOM 653 O O . VAL A 1 83 ? 1.237 18.703 17.359 1 97 83 VAL A O 1
ATOM 656 N N . VAL A 1 84 ? 1.389 18.5 15.148 1 96.44 84 VAL A N 1
ATOM 657 C CA . VAL A 1 84 ? 0.494 19.625 14.883 1 96.44 84 VAL A CA 1
ATOM 658 C C . VAL A 1 84 ? -0.876 19.359 15.5 1 96.44 84 VAL A C 1
ATOM 660 O O . VAL A 1 84 ? -1.62 20.281 15.812 1 96.44 84 VAL A O 1
ATOM 663 N N . TRP A 1 85 ? -1.198 18.062 15.734 1 98.38 85 TRP A N 1
ATOM 664 C CA . TRP A 1 85 ? -2.529 17.672 16.188 1 98.38 85 TRP A CA 1
ATOM 665 C C . TRP A 1 85 ? -2.594 17.609 17.703 1 98.38 85 TRP A C 1
ATOM 667 O O . TRP A 1 85 ? -3.629 17.266 18.281 1 98.38 85 TRP A O 1
ATOM 677 N N . ASP A 1 86 ? -1.56 17.969 18.406 1 97 86 ASP A N 1
ATOM 678 C CA . ASP A 1 86 ? -1.414 17.766 19.844 1 97 86 ASP A CA 1
ATOM 679 C C . ASP A 1 86 ? -2.701 18.125 20.578 1 97 86 ASP A C 1
ATOM 681 O O . ASP A 1 86 ? -3.33 17.25 21.203 1 97 86 ASP A O 1
ATOM 685 N N . ARG A 1 87 ? -3.188 19.266 20.438 1 96.81 87 ARG A N 1
ATOM 686 C CA . ARG A 1 87 ? -4.336 19.734 21.203 1 96.81 87 ARG A CA 1
ATOM 687 C C . ARG A 1 87 ? -5.637 19.172 20.641 1 96.81 87 ARG A C 1
ATOM 689 O O . ARG A 1 87 ? -6.48 18.688 21.406 1 96.81 87 ARG A O 1
ATOM 696 N N . LEU A 1 88 ? -5.785 19.25 19.312 1 98.5 88 LEU A N 1
ATOM 697 C CA . LEU A 1 88 ? -7.043 18.797 18.734 1 98.5 88 LEU A CA 1
ATOM 698 C C . LEU A 1 88 ? -7.246 17.312 18.953 1 98.5 88 LEU A C 1
ATOM 700 O O . LEU A 1 88 ? -8.352 16.859 19.281 1 98.5 88 LEU A O 1
ATOM 704 N N . ALA A 1 89 ? -6.207 16.438 18.688 1 98.75 89 ALA A N 1
ATOM 705 C CA . ALA A 1 89 ? -6.328 14.992 18.828 1 98.75 89 ALA A CA 1
ATOM 706 C C . ALA A 1 89 ? -6.762 14.609 20.234 1 98.75 89 ALA A C 1
ATOM 708 O O . ALA A 1 89 ? -7.656 13.789 20.422 1 98.75 89 ALA A O 1
ATOM 709 N N . ARG A 1 90 ? -6.129 15.211 21.234 1 98.38 90 ARG A N 1
ATOM 710 C CA . ARG A 1 90 ? -6.445 14.93 22.625 1 98.38 90 ARG A CA 1
ATOM 711 C C . ARG A 1 90 ? -7.844 15.422 22.984 1 98.38 90 ARG A C 1
ATOM 713 O O . ARG A 1 90 ? -8.562 14.773 23.734 1 98.38 90 ARG A O 1
ATOM 720 N N . PHE A 1 91 ? -8.172 16.578 22.531 1 98.69 91 PHE A N 1
ATOM 721 C CA . PHE A 1 91 ? -9.5 17.156 22.75 1 98.69 91 PHE A CA 1
ATOM 722 C C . PHE A 1 91 ? -10.586 16.219 22.219 1 98.69 91 PHE A C 1
ATOM 724 O O . PHE A 1 91 ? -11.555 15.93 22.906 1 98.69 91 PHE A O 1
ATOM 731 N N . LEU A 1 92 ? -10.445 15.734 20.938 1 98.88 92 LEU A N 1
ATOM 732 C CA . LEU A 1 92 ? -11.422 14.836 20.328 1 98.88 92 LEU A CA 1
ATOM 733 C C . LEU A 1 92 ? -11.523 13.531 21.094 1 98.88 92 LEU A C 1
ATOM 735 O O . LEU A 1 92 ? -12.617 12.984 21.281 1 98.88 92 LEU A O 1
ATOM 739 N N . ALA A 1 93 ? -10.375 12.992 21.531 1 98.81 93 ALA A N 1
ATOM 740 C CA . ALA A 1 93 ? -10.383 11.781 22.344 1 98.81 93 ALA A CA 1
ATOM 741 C C . ALA A 1 93 ? -11.156 12 23.641 1 98.81 93 ALA A C 1
ATOM 743 O O . ALA A 1 93 ? -11.945 11.141 24.047 1 98.81 93 ALA A O 1
ATOM 744 N N . GLU A 1 94 ? -10.891 13.133 24.281 1 98.62 94 GLU A N 1
ATOM 745 C CA . GLU A 1 94 ? -11.578 13.477 25.531 1 98.62 94 GLU A CA 1
ATOM 746 C C . GLU A 1 94 ? -13.086 13.586 25.312 1 98.62 94 GLU A C 1
ATOM 748 O O . GLU A 1 94 ? -13.867 13.266 26.203 1 98.62 94 GLU A O 1
ATOM 753 N N . LYS A 1 95 ? -13.461 14.039 24.141 1 98.5 95 LYS A N 1
ATOM 754 C CA . LYS A 1 95 ? -14.867 14.188 23.812 1 98.5 95 LYS A CA 1
ATOM 755 C C . LYS A 1 95 ? -15.484 12.844 23.406 1 98.5 95 LYS A C 1
ATOM 757 O O . LYS A 1 95 ? -16.672 12.773 23.094 1 98.5 95 LYS A O 1
ATOM 762 N N . GLY A 1 96 ? -14.664 11.734 23.344 1 98.56 96 GLY A N 1
ATOM 763 C CA . GLY A 1 96 ? -15.211 10.398 23.188 1 98.56 96 GLY A CA 1
ATOM 764 C C . GLY A 1 96 ? -14.969 9.812 21.797 1 98.56 96 GLY A C 1
ATOM 765 O O . GLY A 1 96 ? -15.469 8.727 21.484 1 98.56 96 GLY A O 1
ATOM 766 N N . HIS A 1 97 ? -14.234 10.414 20.969 1 98.81 97 HIS A N 1
ATOM 767 C CA . HIS A 1 97 ? -13.914 9.875 19.641 1 98.81 97 HIS A CA 1
ATOM 768 C C . HIS A 1 97 ? -12.812 8.828 19.734 1 98.81 97 HIS A C 1
ATOM 770 O O . HIS A 1 97 ? -12.07 8.781 20.719 1 98.81 97 HIS A O 1
ATOM 776 N N . TYR A 1 98 ? -12.773 7.949 18.812 1 98.88 98 TYR A N 1
ATOM 777 C CA . TYR A 1 98 ? -11.633 7.07 18.547 1 98.88 98 TYR A CA 1
ATOM 778 C C . TYR A 1 98 ? -10.703 7.676 17.5 1 98.88 98 TYR A C 1
ATOM 780 O O . TYR A 1 98 ? -11.039 7.719 16.312 1 98.88 98 TYR A O 1
ATOM 788 N N . VAL A 1 99 ? -9.531 8.133 17.969 1 98.94 99 VAL A N 1
ATOM 789 C CA . VAL A 1 99 ? -8.703 9.039 17.172 1 98.94 99 VAL A CA 1
ATOM 790 C C . VAL A 1 99 ? -7.508 8.273 16.609 1 98.94 99 VAL A C 1
ATOM 792 O O . VAL A 1 99 ? -6.781 7.602 17.344 1 98.94 99 VAL A O 1
ATOM 795 N N . LEU A 1 100 ? -7.344 8.297 15.344 1 98.88 100 LEU A N 1
ATOM 796 C CA . LEU A 1 100 ? -6.18 7.77 14.641 1 98.88 100 LEU A CA 1
ATOM 797 C C . LEU A 1 100 ? -5.297 8.898 14.125 1 98.88 100 LEU A C 1
ATOM 799 O O . LEU A 1 100 ? -5.758 9.75 13.359 1 98.88 100 LEU A O 1
ATOM 803 N N . VAL A 1 101 ? -4.094 8.992 14.594 1 98.81 101 VAL A N 1
ATOM 804 C CA . VAL A 1 101 ? -3.072 9.93 14.141 1 98.81 101 VAL A CA 1
ATOM 805 C C . VAL A 1 101 ? -1.894 9.156 13.547 1 98.81 101 VAL A C 1
ATOM 807 O O . VAL A 1 101 ? -1.523 8.094 14.047 1 98.81 101 VAL A O 1
ATOM 810 N N . TYR A 1 102 ? -1.352 9.672 12.453 1 98.75 102 TYR A N 1
ATOM 811 C CA . TYR A 1 102 ? -0.197 8.984 11.875 1 98.75 102 TYR A CA 1
ATOM 812 C C . TYR A 1 102 ? 0.752 9.984 11.219 1 98.75 102 TYR A C 1
ATOM 814 O O . TYR A 1 102 ? 0.328 11.055 10.773 1 98.75 102 TYR A O 1
ATOM 822 N N . ASP A 1 103 ? 2.018 9.688 11.242 1 98.81 103 ASP A N 1
ATOM 823 C CA . ASP A 1 103 ? 2.99 10.438 10.453 1 98.81 103 ASP A CA 1
ATOM 824 C C . ASP A 1 103 ? 2.979 9.984 8.992 1 98.81 103 ASP A C 1
ATOM 826 O O . ASP A 1 103 ? 3.02 8.789 8.711 1 98.81 103 ASP A O 1
ATOM 830 N N . THR A 1 104 ? 2.857 10.914 8.109 1 98.69 104 THR A N 1
ATOM 831 C CA . THR A 1 104 ? 2.912 10.562 6.691 1 98.69 104 THR A CA 1
ATOM 832 C C . THR A 1 104 ? 4.328 10.156 6.293 1 98.69 104 THR A C 1
ATOM 834 O O . THR A 1 104 ? 5.273 10.328 7.07 1 98.69 104 THR A O 1
ATOM 837 N N . TRP A 1 105 ? 4.484 9.609 5.141 1 98.5 105 TRP A N 1
ATOM 838 C CA . TRP A 1 105 ? 5.773 9.125 4.664 1 98.5 105 TRP A CA 1
ATOM 839 C C . TRP A 1 105 ? 6.844 10.203 4.777 1 98.5 105 TRP A C 1
ATOM 841 O O . TRP A 1 105 ? 6.676 11.305 4.262 1 98.5 105 TRP A O 1
ATOM 851 N N . GLY A 1 106 ? 7.953 9.852 5.461 1 97.88 106 GLY A N 1
ATOM 852 C CA . GLY A 1 106 ? 9.102 10.734 5.566 1 97.88 106 GLY A CA 1
ATOM 853 C C . GLY A 1 106 ? 8.945 11.789 6.645 1 97.88 106 GLY A C 1
ATOM 854 O O . GLY A 1 106 ? 9.727 12.734 6.715 1 97.88 106 GLY A O 1
ATOM 855 N N . ARG A 1 107 ? 7.934 11.695 7.48 1 98.12 107 ARG A N 1
ATOM 856 C CA . ARG A 1 107 ? 7.711 12.602 8.594 1 98.12 107 ARG A CA 1
ATOM 857 C C . ARG A 1 107 ? 7.676 11.852 9.922 1 98.12 107 ARG A C 1
ATOM 859 O O . ARG A 1 107 ? 7.23 10.703 9.977 1 98.12 107 ARG A O 1
ATOM 866 N N . GLY A 1 108 ? 8.133 12.508 10.945 1 98.31 108 GLY A N 1
ATOM 867 C CA . GLY A 1 108 ? 8.078 11.938 12.281 1 98.31 108 GLY A CA 1
ATOM 868 C C . GLY A 1 108 ? 8.703 10.555 12.367 1 98.31 108 GLY A C 1
ATOM 869 O O . GLY A 1 108 ? 9.859 10.375 11.984 1 98.31 108 GLY A O 1
ATOM 870 N N . TYR A 1 109 ? 7.883 9.609 12.703 1 98.62 109 TYR A N 1
ATOM 871 C CA . TYR A 1 109 ? 8.414 8.281 12.984 1 98.62 109 TYR A CA 1
ATOM 872 C C . TYR A 1 109 ? 8.039 7.305 11.875 1 98.62 109 TYR A C 1
ATOM 874 O O . TYR A 1 109 ? 8.148 6.09 12.055 1 98.62 109 TYR A O 1
ATOM 882 N N . THR A 1 110 ? 7.605 7.785 10.789 1 98.62 110 THR A N 1
ATOM 883 C CA . THR A 1 110 ? 7.328 7.02 9.578 1 98.62 110 THR A CA 1
ATOM 884 C C . THR A 1 110 ? 8.492 7.121 8.594 1 98.62 110 THR A C 1
ATOM 886 O O . THR A 1 110 ? 9 8.211 8.344 1 98.62 110 THR A O 1
ATOM 889 N N . GLN A 1 111 ? 8.867 6.051 8.055 1 98.44 111 GLN A N 1
ATOM 890 C CA . GLN A 1 111 ? 10.008 5.98 7.145 1 98.44 111 GLN A CA 1
ATOM 891 C C . GLN A 1 111 ? 9.727 6.73 5.848 1 98.44 111 GLN A C 1
ATOM 893 O O . GLN A 1 111 ? 8.578 7.09 5.566 1 98.44 111 GLN A O 1
ATOM 898 N N . ALA A 1 112 ? 10.844 7.031 5.109 1 96.38 112 ALA A N 1
ATOM 899 C CA . ALA A 1 112 ? 10.758 7.672 3.801 1 96.38 112 ALA A CA 1
ATOM 900 C C . ALA A 1 112 ? 11.07 6.684 2.684 1 96.38 112 ALA A C 1
ATOM 902 O O . ALA A 1 112 ? 12.242 6.457 2.359 1 96.38 112 ALA A O 1
ATOM 903 N N . PRO A 1 113 ? 10.055 6.164 2.111 1 94.81 113 PRO A N 1
ATOM 904 C CA . PRO A 1 113 ? 10.312 5.203 1.034 1 94.81 113 PRO A CA 1
ATOM 905 C C . PRO A 1 113 ? 10.969 5.844 -0.185 1 94.81 113 PRO A C 1
ATOM 907 O O . PRO A 1 113 ? 10.906 7.062 -0.359 1 94.81 113 PRO A O 1
ATOM 910 N N . ASN A 1 114 ? 11.641 5.039 -0.987 1 87.06 114 ASN A N 1
ATOM 911 C CA . ASN A 1 114 ? 12.117 5.461 -2.299 1 87.06 114 ASN A CA 1
ATOM 912 C C . ASN A 1 114 ? 11 5.457 -3.334 1 87.06 114 ASN A C 1
ATOM 914 O O . ASN A 1 114 ? 10.859 4.5 -4.098 1 87.06 114 ASN A O 1
ATOM 918 N N . ALA A 1 115 ? 10.258 6.488 -3.342 1 88.12 115 ALA A N 1
ATOM 919 C CA . ALA A 1 115 ? 9.07 6.605 -4.184 1 88.12 115 ALA A CA 1
ATOM 920 C C . ALA A 1 115 ? 8.844 8.055 -4.617 1 88.12 115 ALA A C 1
ATOM 922 O O . ALA A 1 115 ? 9.531 8.961 -4.145 1 88.12 115 ALA A O 1
ATOM 923 N N . THR A 1 116 ? 8.016 8.234 -5.613 1 87.94 116 THR A N 1
ATOM 924 C CA . THR A 1 116 ? 7.535 9.578 -5.934 1 87.94 116 THR A CA 1
ATOM 925 C C . THR A 1 116 ? 6.531 10.055 -4.891 1 87.94 116 THR A C 1
ATOM 927 O O . THR A 1 116 ? 5.531 9.383 -4.629 1 87.94 116 THR A O 1
ATOM 930 N N . TYR A 1 117 ? 6.809 11.156 -4.277 1 93 117 TYR A N 1
ATOM 931 C CA . TYR A 1 117 ? 5.973 11.68 -3.199 1 93 117 TYR A CA 1
ATOM 932 C C . TYR A 1 117 ? 4.805 12.484 -3.754 1 93 117 TYR A C 1
ATOM 934 O O . TYR A 1 117 ? 4.727 13.695 -3.551 1 93 117 TYR A O 1
ATOM 942 N N . ASP A 1 118 ? 3.904 11.781 -4.336 1 94.38 118 ASP A N 1
ATOM 943 C CA . ASP A 1 118 ? 2.779 12.375 -5.047 1 94.38 118 ASP A CA 1
ATOM 944 C C . ASP A 1 118 ? 1.455 12.031 -4.375 1 94.38 118 ASP A C 1
ATOM 946 O O . ASP A 1 118 ? 1.438 11.531 -3.246 1 94.38 118 ASP A O 1
ATOM 950 N N . GLU A 1 119 ? 0.331 12.398 -4.969 1 96.75 119 GLU A N 1
ATOM 951 C CA . GLU A 1 119 ? -1.027 12.172 -4.484 1 96.75 119 GLU A CA 1
ATOM 952 C C . GLU A 1 119 ? -1.276 10.695 -4.203 1 96.75 119 GLU A C 1
ATOM 954 O O . GLU A 1 119 ? -1.848 10.344 -3.168 1 96.75 119 GLU A O 1
ATOM 959 N N . ALA A 1 120 ? -0.828 9.867 -5.117 1 96.19 120 ALA A N 1
ATOM 960 C CA . ALA A 1 120 ? -1.069 8.43 -5.004 1 96.19 120 ALA A CA 1
ATOM 961 C C . ALA A 1 120 ? -0.379 7.855 -3.773 1 96.19 120 ALA A C 1
ATOM 963 O O . ALA A 1 120 ? -0.943 7.008 -3.078 1 96.19 120 ALA A O 1
ATOM 964 N N . LEU A 1 121 ? 0.839 8.25 -3.51 1 96.69 121 LEU A N 1
ATOM 965 C CA . LEU A 1 121 ? 1.619 7.723 -2.393 1 96.69 121 LEU A CA 1
ATOM 966 C C . LEU A 1 121 ? 0.926 8.008 -1.064 1 96.69 121 LEU A C 1
ATOM 968 O O . LEU A 1 121 ? 0.744 7.105 -0.247 1 96.69 121 LEU A O 1
ATOM 972 N N . TYR A 1 122 ? 0.505 9.219 -0.87 1 98.25 122 TYR A N 1
ATOM 973 C CA . TYR A 1 122 ? -0.076 9.617 0.408 1 98.25 122 TYR A CA 1
ATOM 974 C C . TYR A 1 122 ? -1.49 9.07 0.558 1 98.25 122 TYR A C 1
ATOM 976 O O . TYR A 1 122 ? -1.902 8.688 1.654 1 98.25 122 TYR A O 1
ATOM 984 N N . THR A 1 123 ? -2.279 9.102 -0.521 1 97.75 123 THR A N 1
ATOM 985 C CA . THR A 1 123 ? -3.639 8.57 -0.464 1 97.75 123 THR A CA 1
ATOM 986 C C . THR A 1 123 ? -3.623 7.078 -0.145 1 97.75 123 THR A C 1
ATOM 988 O O . THR A 1 123 ? -4.406 6.605 0.682 1 97.75 123 THR A O 1
ATOM 991 N N . SER A 1 124 ? -2.684 6.355 -0.775 1 96.56 124 SER A N 1
ATOM 992 C CA . SER A 1 124 ? -2.584 4.918 -0.547 1 96.56 124 SER A CA 1
ATOM 993 C C . SER A 1 124 ? -2.098 4.613 0.866 1 96.56 124 SER A C 1
ATOM 995 O O . SER A 1 124 ? -2.488 3.605 1.459 1 96.56 124 SER A O 1
ATOM 997 N N . GLN A 1 125 ? -1.272 5.473 1.401 1 97.31 125 GLN A N 1
ATOM 998 C CA . GLN A 1 125 ? -0.796 5.297 2.77 1 97.31 125 GLN A CA 1
ATOM 999 C C . GLN A 1 125 ? -1.962 5.184 3.748 1 97.31 125 GLN A C 1
ATOM 1001 O O . GLN A 1 125 ? -1.992 4.277 4.582 1 97.31 125 GLN A O 1
ATOM 1006 N N . LEU A 1 126 ? -2.885 6.117 3.609 1 97.62 126 LEU A N 1
ATOM 1007 C CA . LEU A 1 126 ? -4.031 6.129 4.512 1 97.62 126 LEU A CA 1
ATOM 1008 C C . LEU A 1 126 ? -4.906 4.898 4.293 1 97.62 126 LEU A C 1
ATOM 1010 O O . LEU A 1 126 ? -5.379 4.285 5.254 1 97.62 126 LEU A O 1
ATOM 1014 N N . ALA A 1 127 ? -5.172 4.582 3.045 1 95.25 127 ALA A N 1
ATOM 1015 C CA . ALA A 1 127 ? -5.996 3.414 2.748 1 95.25 127 ALA A CA 1
ATOM 1016 C C . ALA A 1 127 ? -5.418 2.156 3.391 1 95.25 127 ALA A C 1
ATOM 1018 O O . ALA A 1 127 ? -6.145 1.377 4.012 1 95.25 127 ALA A O 1
ATOM 1019 N N . MET A 1 128 ? -4.129 1.965 3.23 1 94.12 128 MET A N 1
ATOM 1020 C CA . MET A 1 128 ? -3.475 0.771 3.758 1 94.12 128 MET A CA 1
ATOM 1021 C C . MET A 1 128 ? -3.473 0.78 5.281 1 94.12 128 MET A C 1
ATOM 1023 O O . MET A 1 128 ? -3.639 -0.265 5.914 1 94.12 128 MET A O 1
ATOM 1027 N N . LEU A 1 129 ? -3.27 1.978 5.871 1 95.25 129 LEU A N 1
ATOM 1028 C CA . LEU A 1 129 ? -3.305 2.076 7.324 1 95.25 129 LEU A CA 1
ATOM 1029 C C . LEU A 1 129 ? -4.684 1.713 7.863 1 95.25 129 LEU A C 1
ATOM 1031 O O . LEU A 1 129 ? -4.797 0.979 8.844 1 95.25 129 LEU A O 1
ATOM 1035 N N . LEU A 1 130 ? -5.719 2.258 7.246 1 95.06 130 LEU A N 1
ATOM 1036 C CA . LEU A 1 130 ? -7.078 1.99 7.703 1 95.06 130 LEU A CA 1
ATOM 1037 C C . LEU A 1 130 ? -7.41 0.507 7.582 1 95.06 130 LEU A C 1
ATOM 1039 O O . LEU A 1 130 ? -8.125 -0.044 8.422 1 95.06 130 LEU A O 1
ATOM 1043 N N . GLN A 1 131 ? -6.895 -0.081 6.52 1 90.44 131 GLN A N 1
ATOM 1044 C CA . GLN A 1 131 ? -7.055 -1.524 6.383 1 90.44 131 GLN A CA 1
ATOM 1045 C C . GLN A 1 131 ? -6.391 -2.264 7.543 1 90.44 131 GLN A C 1
ATOM 1047 O O . GLN A 1 131 ? -6.965 -3.207 8.094 1 90.44 131 GLN A O 1
ATOM 1052 N N . LYS A 1 132 ? -5.215 -1.862 7.93 1 92.19 132 LYS A N 1
ATOM 1053 C CA . LYS A 1 132 ? -4.457 -2.51 9 1 92.19 132 LYS A CA 1
ATOM 1054 C C . LYS A 1 132 ? -5.164 -2.365 10.344 1 92.19 132 LYS A C 1
ATOM 1056 O O . LYS A 1 132 ? -5.145 -3.285 11.164 1 92.19 132 LYS A O 1
ATOM 1061 N N . VAL A 1 133 ? -5.809 -1.229 10.562 1 92.75 133 VAL A N 1
ATOM 1062 C CA . VAL A 1 133 ? -6.426 -1.004 11.867 1 92.75 133 VAL A CA 1
ATOM 1063 C C . VAL A 1 133 ? -7.879 -1.479 11.836 1 92.75 133 VAL A C 1
ATOM 1065 O O . VAL A 1 133 ? -8.586 -1.384 12.844 1 92.75 133 VAL A O 1
ATOM 1068 N N . GLY A 1 134 ? -8.344 -1.902 10.68 1 89.88 134 GLY A N 1
ATOM 1069 C CA . GLY A 1 134 ? -9.648 -2.521 10.547 1 89.88 134 GLY A CA 1
ATOM 1070 C C . GLY A 1 134 ? -10.781 -1.515 10.453 1 89.88 134 GLY A C 1
ATOM 1071 O O . GLY A 1 134 ? -11.914 -1.8 10.859 1 89.88 134 GLY A O 1
ATOM 1072 N N . TRP A 1 135 ? -10.5 -0.291 10.023 1 93.19 135 TRP A N 1
ATOM 1073 C CA . TRP A 1 135 ? -11.547 0.713 9.867 1 93.19 135 TRP A CA 1
ATOM 1074 C C . TRP A 1 135 ? -12.117 0.688 8.453 1 93.19 135 TRP A C 1
ATOM 1076 O O . TRP A 1 135 ? -11.375 0.797 7.473 1 93.19 135 TRP A O 1
ATOM 1086 N N . THR A 1 136 ? -13.453 0.556 8.352 1 91.19 136 THR A N 1
ATOM 1087 C CA . THR A 1 136 ? -14.117 0.54 7.055 1 91.19 136 THR A CA 1
ATOM 1088 C C . THR A 1 136 ? -14.727 1.902 6.742 1 91.19 136 THR A C 1
ATOM 1090 O O . THR A 1 136 ? -15.055 2.191 5.59 1 91.19 136 THR A O 1
ATOM 1093 N N . LYS A 1 137 ? -14.93 2.658 7.75 1 94.56 137 LYS A N 1
ATOM 1094 C CA . LYS A 1 137 ? -15.484 4 7.613 1 94.56 137 LYS A CA 1
ATOM 1095 C C . LYS A 1 137 ? -15.023 4.906 8.75 1 94.56 137 LYS A C 1
ATOM 1097 O O . LYS A 1 137 ? -14.898 4.469 9.891 1 94.56 137 LYS A O 1
ATOM 1102 N N . CYS A 1 138 ? -14.75 6.191 8.43 1 97.75 138 CYS A N 1
ATOM 1103 C CA . CYS A 1 138 ? -14.289 7.133 9.438 1 97.75 138 CYS A CA 1
ATOM 1104 C C . CYS A 1 138 ? -14.469 8.57 8.969 1 97.75 138 CYS A C 1
ATOM 1106 O O . CYS A 1 138 ? -14.781 8.812 7.801 1 97.75 138 CYS A O 1
ATOM 1108 N N . ASP A 1 139 ? -14.422 9.508 9.914 1 98.75 139 ASP A N 1
ATOM 1109 C CA . ASP A 1 139 ? -14.266 10.922 9.586 1 98.75 139 ASP A CA 1
ATOM 1110 C C . ASP A 1 139 ? -12.805 11.258 9.289 1 98.75 139 ASP A C 1
ATOM 1112 O O . ASP A 1 139 ? -11.898 10.727 9.93 1 98.75 139 ASP A O 1
ATOM 1116 N N . VAL A 1 140 ? -12.602 12.117 8.312 1 98.81 140 VAL A N 1
ATOM 1117 C CA . VAL A 1 140 ? -11.242 12.461 7.895 1 98.81 140 VAL A CA 1
ATOM 1118 C C . VAL A 1 140 ? -11.016 13.961 8.078 1 98.81 140 VAL A C 1
ATOM 1120 O O . VAL A 1 140 ? -11.75 14.781 7.535 1 98.81 140 VAL A O 1
ATOM 1123 N N . VAL A 1 141 ? -10.016 14.344 8.836 1 98.94 141 VAL A N 1
ATOM 1124 C CA . VAL A 1 141 ? -9.625 15.727 9.086 1 98.94 141 VAL A CA 1
ATOM 1125 C C . VAL A 1 141 ? -8.203 15.961 8.578 1 98.94 141 VAL A C 1
ATOM 1127 O O . VAL A 1 141 ? -7.273 15.258 8.969 1 98.94 141 VAL A O 1
ATOM 1130 N N . GLY A 1 142 ? -8.039 16.844 7.719 1 98.88 142 GLY A N 1
ATOM 1131 C CA . GLY A 1 142 ? -6.723 17.141 7.176 1 98.88 142 GLY A CA 1
ATOM 1132 C C . GLY A 1 142 ? -6.379 18.609 7.227 1 98.88 142 GLY A C 1
ATOM 1133 O O . GLY A 1 142 ? -7.246 19.469 7.023 1 98.88 142 GLY A O 1
ATOM 1134 N N . VAL A 1 143 ? -5.109 18.969 7.457 1 98.44 143 VAL A N 1
ATOM 1135 C CA . VAL A 1 143 ? -4.645 20.344 7.461 1 98.44 143 VAL A CA 1
ATOM 1136 C C . VAL A 1 143 ? -3.588 20.547 6.375 1 98.44 143 VAL A C 1
ATOM 1138 O O . VAL A 1 143 ? -2.703 19.703 6.203 1 98.44 143 VAL A O 1
ATOM 1141 N N . SER A 1 144 ? -3.723 21.594 5.605 1 97.06 144 SER A N 1
ATOM 1142 C CA . SER A 1 144 ? -2.738 21.953 4.59 1 97.06 144 SER A CA 1
ATOM 1143 C C . SER A 1 144 ? -2.533 20.828 3.588 1 97.06 144 SER A C 1
ATOM 1145 O O . SER A 1 144 ? -3.492 20.344 2.977 1 97.06 144 SER A O 1
ATOM 1147 N N . LEU A 1 145 ? -1.376 20.25 3.465 1 97.19 145 LEU A N 1
ATOM 1148 C CA . LEU A 1 145 ? -1.162 19.078 2.621 1 97.19 145 LEU A CA 1
ATOM 1149 C C . LEU A 1 145 ? -2.107 17.938 3.012 1 97.19 145 LEU A C 1
ATOM 1151 O O . LEU A 1 145 ? -2.598 17.219 2.146 1 97.19 145 LEU A O 1
ATOM 1155 N N . GLY A 1 146 ? -2.289 17.797 4.293 1 98.62 146 GLY A N 1
ATOM 1156 C CA . GLY A 1 146 ? -3.23 16.797 4.781 1 98.62 146 GLY A CA 1
ATOM 1157 C C . GLY A 1 146 ? -4.656 17.047 4.332 1 98.62 146 GLY A C 1
ATOM 1158 O O . GLY A 1 146 ? -5.43 16.109 4.141 1 98.62 146 GLY A O 1
ATOM 1159 N N . GLY A 1 147 ? -5.043 18.312 4.215 1 98.69 147 GLY A N 1
ATOM 1160 C CA . GLY A 1 147 ? -6.332 18.656 3.635 1 98.69 147 GLY A CA 1
ATOM 1161 C C . GLY A 1 147 ? -6.473 18.203 2.193 1 98.69 147 GLY A C 1
ATOM 1162 O O . GLY A 1 147 ? -7.512 17.656 1.807 1 98.69 147 GLY A O 1
ATOM 1163 N N . ALA A 1 148 ? -5.418 18.5 1.408 1 98.44 148 ALA A N 1
ATOM 1164 C CA . ALA A 1 148 ? -5.398 18.016 0.028 1 98.44 148 ALA A CA 1
ATOM 1165 C C . ALA A 1 148 ? -5.5 16.5 -0.029 1 98.44 148 ALA A C 1
ATOM 1167 O O . ALA A 1 148 ? -6.199 15.945 -0.882 1 98.44 148 ALA A O 1
ATOM 1168 N N . THR A 1 149 ? -4.801 15.812 0.832 1 98.69 149 THR A N 1
ATOM 1169 C CA . THR A 1 149 ? -4.82 14.352 0.894 1 98.69 149 THR A CA 1
ATOM 1170 C C . THR A 1 149 ? -6.207 13.852 1.284 1 98.69 149 THR A C 1
ATOM 1172 O O . THR A 1 149 ? -6.672 12.828 0.767 1 98.69 149 THR A O 1
ATOM 1175 N N . ALA A 1 150 ? -6.863 14.555 2.221 1 98.69 150 ALA A N 1
ATOM 1176 C CA . ALA A 1 150 ? -8.227 14.195 2.621 1 98.69 150 ALA A CA 1
ATOM 1177 C C . ALA A 1 150 ? -9.18 14.273 1.437 1 98.69 150 ALA A C 1
ATOM 1179 O O . ALA A 1 150 ? -10.039 13.406 1.271 1 98.69 150 ALA A O 1
ATOM 1180 N N . VAL A 1 151 ? -9.039 15.336 0.639 1 98.31 151 VAL A N 1
ATOM 1181 C CA . VAL A 1 151 ? -9.867 15.492 -0.554 1 98.31 151 VAL A CA 1
ATOM 1182 C C . VAL A 1 151 ? -9.633 14.32 -1.503 1 98.31 151 VAL A C 1
ATOM 1184 O O . VAL A 1 151 ? -10.586 13.719 -2 1 98.31 151 VAL A O 1
ATOM 1187 N N . SER A 1 152 ? -8.391 14.031 -1.758 1 98.12 152 SER A N 1
ATOM 1188 C CA . SER A 1 152 ? -8.055 12.914 -2.635 1 98.12 152 SER A CA 1
ATOM 1189 C C . SER A 1 152 ? -8.617 11.602 -2.098 1 98.12 152 SER A C 1
ATOM 1191 O O . SER A 1 152 ? -9.195 10.812 -2.848 1 98.12 152 SER A O 1
ATOM 1193 N N . PHE A 1 153 ? -8.422 11.367 -0.79 1 97.5 153 PHE A N 1
ATOM 1194 C CA . PHE A 1 153 ? -8.883 10.125 -0.171 1 97.5 153 PHE A CA 1
ATOM 1195 C C . PHE A 1 153 ? -10.391 9.977 -0.308 1 97.5 153 PHE A C 1
ATOM 1197 O O . PHE A 1 153 ? -10.883 8.898 -0.647 1 97.5 153 PHE A O 1
ATOM 1204 N N . ALA A 1 154 ? -11.094 11 -0.089 1 97.06 154 ALA A N 1
ATOM 1205 C CA . ALA A 1 154 ? -12.555 10.984 -0.174 1 97.06 154 ALA A CA 1
ATOM 1206 C C . ALA A 1 154 ? -13.016 10.711 -1.602 1 97.06 154 ALA A C 1
ATOM 1208 O O . ALA A 1 154 ? -14.102 10.164 -1.814 1 97.06 154 ALA A O 1
ATOM 1209 N N . ASN A 1 155 ? -12.227 11.172 -2.553 1 96.06 155 ASN A N 1
ATOM 1210 C CA . ASN A 1 155 ? -12.578 10.938 -3.949 1 96.06 155 ASN A CA 1
ATOM 1211 C C . ASN A 1 155 ? -12.328 9.484 -4.348 1 96.06 155 ASN A C 1
ATOM 1213 O O . ASN A 1 155 ? -13.148 8.875 -5.039 1 96.06 155 ASN A O 1
ATOM 1217 N N . TYR A 1 156 ? -11.25 8.898 -3.926 1 94.75 156 TYR A N 1
ATOM 1218 C CA . TYR A 1 156 ? -10.867 7.547 -4.328 1 94.75 156 TYR A CA 1
ATOM 1219 C C . TYR A 1 156 ? -11.609 6.508 -3.492 1 94.75 156 TYR A C 1
ATOM 1221 O O . TYR A 1 156 ? -11.898 5.41 -3.975 1 94.75 156 TYR A O 1
ATOM 1229 N N . TYR A 1 157 ? -11.859 6.859 -2.193 1 93.19 157 TYR A N 1
ATOM 1230 C CA . TYR A 1 157 ? -12.5 5.934 -1.262 1 93.19 157 TYR A CA 1
ATOM 1231 C C . TYR A 1 157 ? -13.703 6.578 -0.593 1 93.19 157 TYR A C 1
ATOM 1233 O O . TYR A 1 157 ? -13.797 6.617 0.636 1 93.19 157 TYR A O 1
ATOM 1241 N N . PRO A 1 158 ? -14.648 6.969 -1.406 1 93.44 158 PRO A N 1
ATOM 1242 C CA . PRO A 1 158 ? -15.82 7.602 -0.807 1 93.44 158 PRO A CA 1
ATOM 1243 C C . PRO A 1 158 ? -16.547 6.688 0.182 1 93.44 158 PRO A C 1
ATOM 1245 O O . PRO A 1 158 ? -17.141 7.168 1.153 1 93.44 158 PRO A O 1
ATOM 1248 N N . GLU A 1 159 ? -16.438 5.402 -0.013 1 89.81 159 GLU A N 1
ATOM 1249 C CA . GLU A 1 159 ? -17.125 4.414 0.825 1 89.81 159 GLU A CA 1
ATOM 1250 C C . GLU A 1 159 ? -16.5 4.371 2.223 1 89.81 159 GLU A C 1
ATOM 1252 O O . GLU A 1 159 ? -17.141 3.885 3.166 1 89.81 159 GLU A O 1
ATOM 1257 N N . MET A 1 160 ? -15.352 4.934 2.389 1 93.25 160 MET A N 1
ATOM 1258 C CA . MET A 1 160 ? -14.648 4.84 3.662 1 93.25 160 MET A CA 1
ATOM 1259 C C . MET A 1 160 ? -14.727 6.16 4.426 1 93.25 160 MET A C 1
ATOM 1261 O O . MET A 1 160 ? -14.172 6.277 5.523 1 93.25 160 MET A O 1
ATOM 1265 N N . VAL A 1 161 ? -15.414 7.121 3.883 1 96.44 161 VAL A N 1
ATOM 1266 C CA . VAL A 1 161 ? -15.391 8.445 4.492 1 96.44 161 VAL A CA 1
ATOM 1267 C C . VAL A 1 161 ? -16.797 8.844 4.922 1 96.44 161 VAL A C 1
ATOM 1269 O O . VAL A 1 161 ? -17.734 8.797 4.125 1 96.44 161 VAL A O 1
ATOM 1272 N N . ASN A 1 162 ? -16.938 9.156 6.172 1 96.81 162 ASN A N 1
ATOM 1273 C CA . ASN A 1 162 ? -18.188 9.703 6.68 1 96.81 162 ASN A CA 1
ATOM 1274 C C . ASN A 1 162 ? -18.266 11.219 6.5 1 96.81 162 ASN A C 1
ATOM 1276 O O . ASN A 1 162 ? -19.125 11.719 5.773 1 96.81 162 ASN A O 1
ATOM 1280 N N . LYS A 1 163 ? -17.453 11.984 7.156 1 98.12 163 LYS A N 1
ATOM 1281 C CA . LYS A 1 163 ? -17.328 13.438 7.055 1 98.12 163 LYS A CA 1
ATOM 1282 C C . LYS A 1 163 ? -15.891 13.852 6.758 1 98.12 163 LYS A C 1
ATOM 1284 O O . LYS A 1 163 ? -14.953 13.117 7.059 1 98.12 163 LYS A O 1
ATOM 1289 N N . THR A 1 164 ? -15.758 14.977 6.117 1 98.56 164 THR A N 1
ATOM 1290 C CA . THR A 1 164 ? -14.445 15.516 5.793 1 98.56 164 THR A CA 1
ATOM 1291 C C . THR A 1 164 ? -14.273 16.922 6.359 1 98.56 164 THR A C 1
ATOM 1293 O O . THR A 1 164 ? -15.156 17.766 6.195 1 98.56 164 THR A O 1
ATOM 1296 N N . VAL A 1 165 ? -13.219 17.172 7.055 1 98.88 165 VAL A N 1
ATOM 1297 C CA . VAL A 1 165 ? -12.852 18.5 7.543 1 98.88 165 VAL A CA 1
ATOM 1298 C C . VAL A 1 165 ? -11.555 18.953 6.879 1 98.88 165 VAL A C 1
ATOM 1300 O O . VAL A 1 165 ? -10.531 18.266 6.973 1 98.88 165 VAL A O 1
ATOM 1303 N N . LEU A 1 166 ? -11.617 20.031 6.258 1 98.81 166 LEU A N 1
ATOM 1304 C CA . LEU A 1 166 ? -10.469 20.625 5.574 1 98.81 166 LEU A CA 1
ATOM 1305 C C . LEU A 1 166 ? -10.008 21.891 6.281 1 98.81 166 LEU A C 1
ATOM 1307 O O . LEU A 1 166 ? -10.719 22.891 6.297 1 98.81 166 LEU A O 1
ATOM 1311 N N . ILE A 1 167 ? -8.812 21.828 6.809 1 98.69 167 ILE A N 1
ATOM 1312 C CA . ILE A 1 167 ? -8.234 22.984 7.488 1 98.69 167 ILE A CA 1
ATOM 1313 C C . ILE A 1 167 ? -7.129 23.594 6.629 1 98.69 167 ILE A C 1
ATOM 1315 O O . ILE A 1 167 ? -6.074 22.984 6.441 1 98.69 167 ILE A O 1
ATOM 1319 N N . ALA A 1 168 ? -7.324 24.734 6.086 1 97.25 168 ALA A N 1
ATOM 1320 C CA . ALA A 1 168 ? -6.367 25.438 5.234 1 97.25 168 ALA A CA 1
ATOM 1321 C C . ALA A 1 168 ? -5.766 24.5 4.195 1 97.25 168 ALA A C 1
ATOM 1323 O O . ALA A 1 168 ? -4.543 24.391 4.066 1 97.25 168 ALA A O 1
ATOM 1324 N N . PRO A 1 169 ? -6.617 23.859 3.453 1 97.94 169 PRO A N 1
ATOM 1325 C CA . PRO A 1 169 ? -6.141 22.781 2.574 1 97.94 169 PRO A CA 1
ATOM 1326 C C . PRO A 1 169 ? -5.316 23.312 1.401 1 97.94 169 PRO A C 1
ATOM 1328 O O . PRO A 1 169 ? -5.613 24.375 0.86 1 97.94 169 PRO A O 1
ATOM 1331 N N . ALA A 1 170 ? -4.285 22.547 1.059 1 95.69 170 ALA A N 1
ATOM 1332 C CA . ALA A 1 170 ? -3.604 22.734 -0.218 1 95.69 170 ALA A CA 1
ATOM 1333 C C . ALA A 1 170 ? -4.406 22.141 -1.366 1 95.69 170 ALA A C 1
ATOM 1335 O O . ALA A 1 170 ? -5.469 21.547 -1.146 1 95.69 170 ALA A O 1
ATOM 1336 N N . GLY A 1 171 ? -3.98 22.297 -2.588 1 94.56 171 GLY A N 1
ATOM 1337 C CA . GLY A 1 171 ? -4.59 21.641 -3.727 1 94.56 171 GLY A CA 1
ATOM 1338 C C . GLY A 1 171 ? -5.254 22.594 -4.695 1 94.56 171 GLY A C 1
ATOM 1339 O O . GLY A 1 171 ? -5.477 22.25 -5.859 1 94.56 171 GLY A O 1
ATOM 1340 N N . ILE A 1 172 ? -5.594 23.766 -4.152 1 93.31 172 ILE A N 1
ATOM 1341 C CA . ILE A 1 172 ? -6.266 24.703 -5.047 1 93.31 172 ILE A CA 1
ATOM 1342 C C . ILE A 1 172 ? -5.492 26.016 -5.09 1 93.31 172 ILE A C 1
ATOM 1344 O O . ILE A 1 172 ? -6.066 27.078 -5.344 1 93.31 172 ILE A O 1
ATOM 1348 N N . MET A 1 173 ? -4.211 25.906 -4.758 1 87.56 173 MET A N 1
ATOM 1349 C CA . MET A 1 173 ? -3.322 27.062 -4.867 1 87.56 173 MET A CA 1
ATOM 1350 C C . MET A 1 173 ? -3.111 27.453 -6.324 1 87.56 173 MET A C 1
ATOM 1352 O O . MET A 1 173 ? -3.268 26.625 -7.223 1 87.56 173 MET A O 1
ATOM 1356 N N . SER A 1 174 ? -2.83 28.672 -6.52 1 83.62 174 SER A N 1
ATOM 1357 C CA . SER A 1 174 ? -2.484 29.125 -7.859 1 83.62 174 SER A CA 1
ATOM 1358 C C . SER A 1 174 ? -1.021 28.844 -8.18 1 83.62 174 SER A C 1
ATOM 1360 O O . SER A 1 174 ? -0.131 29.203 -7.406 1 83.62 174 SER A O 1
ATOM 1362 N N . GLU A 1 175 ? -0.812 28.172 -9.227 1 77.12 175 GLU A N 1
ATOM 1363 C CA . GLU A 1 175 ? 0.556 27.875 -9.648 1 77.12 175 GLU A CA 1
ATOM 1364 C C . GLU A 1 175 ? 1.342 29.172 -9.891 1 77.12 175 GLU A C 1
ATOM 1366 O O . GLU A 1 175 ? 2.547 29.219 -9.633 1 77.12 175 GLU A O 1
ATOM 1371 N N . LYS A 1 176 ? 0.773 30.203 -10.398 1 70.69 176 LYS A N 1
ATOM 1372 C CA . LYS A 1 176 ? 1.407 31.453 -10.82 1 70.69 176 LYS A CA 1
ATOM 1373 C C . LYS A 1 176 ? 1.726 32.344 -9.633 1 70.69 176 LYS A C 1
ATOM 1375 O O . LYS A 1 176 ? 2.783 32.969 -9.586 1 70.69 176 LYS A O 1
ATOM 1380 N N . THR A 1 177 ? 0.928 32.25 -8.602 1 71.56 177 THR A N 1
ATOM 1381 C CA . THR A 1 177 ? 1.039 33.312 -7.605 1 71.56 177 THR A CA 1
ATOM 1382 C C . THR A 1 177 ? 1.411 32.719 -6.242 1 71.56 177 THR A C 1
ATOM 1384 O O . THR A 1 177 ? 1.984 33.406 -5.402 1 71.56 177 THR A O 1
ATOM 1387 N N . ASP A 1 178 ? 1.103 31.516 -6.094 1 78.88 178 ASP A N 1
ATOM 1388 C CA . ASP A 1 178 ? 1.122 31.047 -4.715 1 78.88 178 ASP A CA 1
ATOM 1389 C C . ASP A 1 178 ? 2.35 30.172 -4.449 1 78.88 178 ASP A C 1
ATOM 1391 O O . ASP A 1 178 ? 2.723 29.953 -3.293 1 78.88 178 ASP A O 1
ATOM 1395 N N . LEU A 1 179 ? 2.988 29.562 -5.363 1 74.62 179 LEU A N 1
ATOM 1396 C CA . LEU A 1 179 ? 4.145 28.703 -5.145 1 74.62 179 LEU A CA 1
ATOM 1397 C C . LEU A 1 179 ? 5.434 29.516 -5.109 1 74.62 179 LEU A C 1
ATOM 1399 O O . LEU A 1 179 ? 5.648 30.391 -5.961 1 74.62 179 LEU A O 1
ATOM 1403 N N . PRO A 1 180 ? 6.145 29.203 -4.059 1 68.75 180 PRO A N 1
ATOM 1404 C CA . PRO A 1 180 ? 7.438 29.891 -4.008 1 68.75 180 PRO A CA 1
ATOM 1405 C C . PRO A 1 180 ? 8.328 29.562 -5.203 1 68.75 180 PRO A C 1
ATOM 1407 O O . PRO A 1 180 ? 8.18 28.5 -5.809 1 68.75 180 PRO A O 1
ATOM 1410 N N . LEU A 1 181 ? 9.234 30.422 -5.48 1 64.12 181 LEU A N 1
ATOM 1411 C CA . LEU A 1 181 ? 10.141 30.281 -6.617 1 64.12 181 LEU A CA 1
ATOM 1412 C C . LEU A 1 181 ? 10.945 29 -6.516 1 64.12 181 LEU A C 1
ATOM 1414 O O . LEU A 1 181 ? 11.188 28.328 -7.523 1 64.12 181 LEU A O 1
ATOM 1418 N N . ILE A 1 182 ? 11.312 28.703 -5.324 1 66.12 182 ILE A N 1
ATOM 1419 C CA . ILE A 1 182 ? 12.141 27.516 -5.125 1 66.12 182 ILE A CA 1
ATOM 1420 C C . ILE A 1 182 ? 11.367 26.266 -5.531 1 66.12 182 ILE A C 1
ATOM 1422 O O . ILE A 1 182 ? 11.953 25.312 -6.055 1 66.12 182 ILE A O 1
ATOM 1426 N N . SER A 1 183 ? 10.148 26.344 -5.273 1 70.75 183 SER A N 1
ATOM 1427 C CA . SER A 1 183 ? 9.312 25.219 -5.68 1 70.75 183 SER A CA 1
ATOM 1428 C C . SER A 1 183 ? 9.305 25.062 -7.199 1 70.75 183 SER A C 1
ATOM 1430 O O . SER A 1 183 ? 9.289 23.938 -7.707 1 70.75 183 SER A O 1
ATOM 1432 N N . ARG A 1 184 ? 9.445 26.172 -7.898 1 68.88 184 ARG A N 1
ATOM 1433 C CA . ARG A 1 184 ? 9.438 26.125 -9.359 1 68.88 184 ARG A CA 1
ATOM 1434 C C . ARG A 1 184 ? 10.742 25.562 -9.898 1 68.88 184 ARG A C 1
ATOM 1436 O O . ARG A 1 184 ? 10.75 24.828 -10.898 1 68.88 184 ARG A O 1
ATOM 1443 N N . ILE A 1 185 ? 11.703 25.797 -9.141 1 66.75 185 ILE A N 1
ATOM 1444 C CA . ILE A 1 185 ? 13.023 25.359 -9.586 1 66.75 185 ILE A CA 1
ATOM 1445 C C . ILE A 1 185 ? 13.18 23.859 -9.352 1 66.75 185 ILE A C 1
ATOM 1447 O O . ILE A 1 185 ? 13.648 23.141 -10.227 1 66.75 185 ILE A O 1
ATOM 1451 N N . ILE A 1 186 ? 12.742 23.5 -8.164 1 69.5 186 ILE A N 1
ATOM 1452 C CA . ILE A 1 186 ? 12.969 22.094 -7.809 1 69.5 186 ILE A CA 1
ATOM 1453 C C . ILE A 1 186 ? 12.055 21.203 -8.648 1 69.5 186 ILE A C 1
ATOM 1455 O O . ILE A 1 186 ? 12.328 20.016 -8.805 1 69.5 186 ILE A O 1
ATOM 1459 N N . ARG A 1 187 ? 11.047 21.828 -9.148 1 69.5 187 ARG A N 1
ATOM 1460 C CA . ARG A 1 187 ? 10.094 21.078 -9.961 1 69.5 187 ARG A CA 1
ATOM 1461 C C . ARG A 1 187 ? 10.617 20.875 -11.375 1 69.5 187 ARG A C 1
ATOM 1463 O O . ARG A 1 187 ? 10.047 20.109 -12.148 1 69.5 187 ARG A O 1
ATOM 1470 N N . LEU A 1 188 ? 11.719 21.594 -11.617 1 62.41 188 LEU A N 1
ATOM 1471 C CA . LEU A 1 188 ? 12.312 21.422 -12.938 1 62.41 188 LEU A CA 1
ATOM 1472 C C . LEU A 1 188 ? 12.828 20 -13.117 1 62.41 188 LEU A C 1
ATOM 1474 O O . LEU A 1 188 ? 13.25 19.359 -12.156 1 62.41 188 LEU A O 1
ATOM 1478 N N . PRO A 1 189 ? 12.594 19.531 -14.25 1 58.56 189 PRO A N 1
ATOM 1479 C CA . PRO A 1 189 ? 13.031 18.172 -14.523 1 58.56 189 PRO A CA 1
ATOM 1480 C C . PRO A 1 189 ? 14.461 17.906 -14.047 1 58.56 189 PRO A C 1
ATOM 1482 O O . PRO A 1 189 ? 15.344 18.734 -14.234 1 58.56 189 PRO A O 1
ATOM 1485 N N . PHE A 1 190 ? 14.656 16.844 -13.242 1 56.88 190 PHE A N 1
ATOM 1486 C CA . PHE A 1 190 ? 15.906 16.234 -12.805 1 56.88 190 PHE A CA 1
ATOM 1487 C C . PHE A 1 190 ? 16.5 17.016 -11.641 1 56.88 190 PHE A C 1
ATOM 1489 O O . PHE A 1 190 ? 17.422 16.531 -10.977 1 56.88 190 PHE A O 1
ATOM 1496 N N . VAL A 1 191 ? 16.031 18.234 -11.57 1 60.94 191 VAL A N 1
ATOM 1497 C CA . VAL A 1 191 ? 16.656 19.047 -10.523 1 60.94 191 VAL A CA 1
ATOM 1498 C C . VAL A 1 191 ? 16.484 18.359 -9.172 1 60.94 191 VAL A C 1
ATOM 1500 O O . VAL A 1 191 ? 17.453 18.188 -8.422 1 60.94 191 VAL A O 1
ATOM 1503 N N . TYR A 1 192 ? 15.305 17.922 -8.969 1 66.81 192 TYR A N 1
ATOM 1504 C CA . TYR A 1 192 ? 15.039 17.234 -7.707 1 66.81 192 TYR A CA 1
ATOM 1505 C C . TYR A 1 192 ? 15.914 15.992 -7.57 1 66.81 192 TYR A C 1
ATOM 1507 O O . TYR A 1 192 ? 16.547 15.781 -6.527 1 66.81 192 TYR A O 1
ATOM 1515 N N . GLN A 1 193 ? 15.969 15.156 -8.516 1 64.12 193 GLN A N 1
ATOM 1516 C CA . GLN A 1 193 ? 16.719 13.906 -8.469 1 64.12 193 GLN A CA 1
ATOM 1517 C C . GLN A 1 193 ? 18.203 14.156 -8.25 1 64.12 193 GLN A C 1
ATOM 1519 O O . GLN A 1 193 ? 18.891 13.352 -7.609 1 64.12 193 GLN A O 1
ATOM 1524 N N . VAL A 1 194 ? 18.625 15.312 -8.766 1 61.88 194 VAL A N 1
ATOM 1525 C CA . VAL A 1 194 ? 20.062 15.602 -8.719 1 61.88 194 VAL A CA 1
ATOM 1526 C C . VAL A 1 194 ? 20.406 16.297 -7.406 1 61.88 194 VAL A C 1
ATOM 1528 O O . VAL A 1 194 ? 21.453 16.016 -6.801 1 61.88 194 VAL A O 1
ATOM 1531 N N . ILE A 1 195 ? 19.547 17.062 -7 1 62.75 195 ILE A N 1
ATOM 1532 C CA . ILE A 1 195 ? 19.969 17.984 -5.941 1 62.75 195 ILE A CA 1
ATOM 1533 C C . ILE A 1 195 ? 19.578 17.406 -4.582 1 62.75 195 ILE A C 1
ATOM 1535 O O . ILE A 1 195 ? 20.203 17.719 -3.568 1 62.75 195 ILE A O 1
ATOM 1539 N N . ILE A 1 196 ? 18.641 16.484 -4.633 1 66.69 196 ILE A N 1
ATOM 1540 C CA . ILE A 1 196 ? 18.078 16.047 -3.359 1 66.69 196 ILE A CA 1
ATOM 1541 C C . ILE A 1 196 ? 19.156 15.359 -2.529 1 66.69 196 ILE A C 1
ATOM 1543 O O . ILE A 1 196 ? 19.094 15.359 -1.297 1 66.69 196 ILE A O 1
ATOM 1547 N N . ASN A 1 197 ? 20.078 14.797 -3.123 1 62.69 197 ASN A N 1
ATOM 1548 C CA . ASN A 1 197 ? 21.109 14.062 -2.4 1 62.69 197 ASN A CA 1
ATOM 1549 C C . ASN A 1 197 ? 22.344 14.922 -2.154 1 62.69 197 ASN A C 1
ATOM 1551 O O . ASN A 1 197 ? 23.328 14.461 -1.566 1 62.69 197 ASN A O 1
ATOM 1555 N N . GLN A 1 198 ? 22.328 16.156 -2.584 1 62.75 198 GLN A N 1
ATOM 1556 C CA . GLN A 1 198 ? 23.469 17.031 -2.402 1 62.75 198 GLN A CA 1
ATOM 1557 C C . GLN A 1 198 ? 23.406 17.75 -1.056 1 62.75 198 GLN A C 1
ATOM 1559 O O . GLN A 1 198 ? 22.375 18.297 -0.681 1 62.75 198 GLN A O 1
ATOM 1564 N N . PRO A 1 199 ? 24.484 17.688 -0.315 1 67.25 199 PRO A N 1
ATOM 1565 C CA . PRO A 1 199 ? 24.5 18.344 0.994 1 67.25 199 PRO A CA 1
ATOM 1566 C C . PRO A 1 199 ? 24.156 19.828 0.918 1 67.25 199 PRO A C 1
ATOM 1568 O O . PRO A 1 199 ? 23.484 20.359 1.813 1 67.25 199 PRO A O 1
ATOM 1571 N N . ILE A 1 200 ? 24.578 20.484 -0.102 1 66.75 200 ILE A N 1
ATOM 1572 C CA . ILE A 1 200 ? 24.359 21.922 -0.244 1 66.75 200 ILE A CA 1
ATOM 1573 C C . ILE A 1 200 ? 22.859 22.203 -0.311 1 66.75 200 ILE A C 1
ATOM 1575 O O . ILE A 1 200 ? 22.391 23.219 0.209 1 66.75 200 ILE A O 1
ATOM 1579 N N . PHE A 1 201 ? 22.188 21.391 -0.955 1 70.75 201 PHE A N 1
ATOM 1580 C CA . PHE A 1 201 ? 20.734 21.578 -1.06 1 70.75 201 PHE A CA 1
ATOM 1581 C C . PHE A 1 201 ? 20.078 21.438 0.305 1 70.75 201 PHE A C 1
ATOM 1583 O O . PHE A 1 201 ? 19.172 22.203 0.644 1 70.75 201 PHE A O 1
ATOM 1590 N N . ARG A 1 202 ? 20.547 20.469 0.976 1 70.69 202 ARG A N 1
ATOM 1591 C CA . ARG A 1 202 ? 20.031 20.281 2.326 1 70.69 202 ARG A CA 1
ATOM 1592 C C . ARG A 1 202 ? 20.25 21.516 3.182 1 70.69 202 ARG A C 1
ATOM 1594 O O . ARG A 1 202 ? 19.359 21.953 3.91 1 70.69 202 ARG A O 1
ATOM 1601 N N . ASP A 1 203 ? 21.438 22.047 3.152 1 71.56 203 ASP A N 1
ATOM 1602 C CA . ASP A 1 203 ? 21.781 23.219 3.939 1 71.56 203 ASP A CA 1
ATOM 1603 C C . ASP A 1 203 ? 20.922 24.422 3.529 1 71.56 203 ASP A C 1
ATOM 1605 O O . ASP A 1 203 ? 20.469 25.188 4.379 1 71.56 203 ASP A O 1
ATOM 1609 N N . PHE A 1 204 ? 20.766 24.531 2.254 1 71.31 204 PHE A N 1
ATOM 1610 C CA . PHE A 1 204 ? 19.969 25.641 1.73 1 71.31 204 PHE A CA 1
ATOM 1611 C C . PHE A 1 204 ? 18.516 25.5 2.176 1 71.31 204 PHE A C 1
ATOM 1613 O O . PHE A 1 204 ? 17.906 26.484 2.604 1 71.31 204 PHE A O 1
ATOM 1620 N N . LEU A 1 205 ? 17.984 24.359 2.088 1 73.75 205 LEU A N 1
ATOM 1621 C CA . LEU A 1 205 ? 16.594 24.125 2.48 1 73.75 205 LEU A CA 1
ATOM 1622 C C . LEU A 1 205 ? 16.406 24.359 3.977 1 73.75 205 LEU A C 1
ATOM 1624 O O . LEU A 1 205 ? 15.398 24.938 4.402 1 73.75 205 LEU A O 1
ATOM 1628 N N . LEU A 1 206 ? 17.344 23.953 4.719 1 72.31 206 LEU A N 1
ATOM 1629 C CA . LEU A 1 206 ? 17.281 24.141 6.164 1 72.31 206 LEU A CA 1
ATOM 1630 C C . LEU A 1 206 ? 17.266 25.625 6.512 1 72.31 206 LEU A C 1
ATOM 1632 O O . LEU A 1 206 ? 16.484 26.062 7.371 1 72.31 206 LEU A O 1
ATOM 1636 N N . LYS A 1 207 ? 18.094 26.344 5.883 1 71.12 207 LYS A N 1
ATOM 1637 C CA . LYS A 1 207 ? 18.156 27.781 6.137 1 71.12 207 LYS A CA 1
ATOM 1638 C C . LYS A 1 207 ? 16.859 28.469 5.727 1 71.12 207 LYS A C 1
ATOM 1640 O O . LYS A 1 207 ? 16.391 29.375 6.414 1 71.12 207 LYS A O 1
ATOM 1645 N N . SER A 1 208 ? 16.328 28 4.621 1 67.06 208 SER A N 1
ATOM 1646 C CA . SER A 1 208 ? 15.086 28.578 4.141 1 67.06 208 SER A CA 1
ATOM 1647 C C . SER A 1 208 ? 13.938 28.297 5.098 1 67.06 208 SER A C 1
ATOM 1649 O O . SER A 1 208 ? 13.109 29.172 5.367 1 67.06 208 SER A O 1
ATOM 1651 N N . VAL A 1 209 ? 13.906 27.125 5.609 1 66 209 VAL A N 1
ATOM 1652 C CA . VAL A 1 209 ? 12.859 26.734 6.547 1 66 209 VAL A CA 1
ATOM 1653 C C . VAL A 1 209 ? 13 27.516 7.848 1 66 209 VAL A C 1
ATOM 1655 O O . VAL A 1 209 ? 12.008 27.953 8.43 1 66 209 VAL A O 1
ATOM 1658 N N . GLN A 1 210 ? 14.211 27.594 8.281 1 66.31 210 GLN A N 1
ATOM 1659 C CA . GLN A 1 210 ? 14.477 28.359 9.5 1 66.31 210 GLN A CA 1
ATOM 1660 C C . GLN A 1 210 ? 14.047 29.812 9.344 1 66.31 210 GLN A C 1
ATOM 1662 O O . GLN A 1 210 ? 13.477 30.406 10.266 1 66.31 210 GLN A O 1
ATOM 1667 N N . ARG A 1 211 ? 14.289 30.359 8.227 1 62 211 ARG A N 1
ATOM 1668 C CA . ARG A 1 211 ? 13.898 31.734 7.953 1 62 211 ARG A CA 1
ATOM 1669 C C . ARG A 1 211 ? 12.383 31.891 7.945 1 62 211 ARG A C 1
ATOM 1671 O O . ARG A 1 211 ? 11.844 32.844 8.492 1 62 211 ARG A O 1
ATOM 1678 N N . PHE A 1 212 ? 11.766 30.875 7.316 1 61.09 212 PHE A N 1
ATOM 1679 C CA . PHE A 1 212 ? 10.305 30.891 7.277 1 61.09 212 PHE A CA 1
ATOM 1680 C C . PHE A 1 212 ? 9.727 30.75 8.68 1 61.09 212 PHE A C 1
ATOM 1682 O O . PHE A 1 212 ? 8.805 31.484 9.047 1 61.09 212 PHE A O 1
ATOM 1689 N N . ALA A 1 213 ? 10.258 29.906 9.453 1 62.59 213 ALA A N 1
ATOM 1690 C CA . ALA A 1 213 ? 9.805 29.703 10.828 1 62.59 213 ALA A CA 1
ATOM 1691 C C . ALA A 1 213 ? 9.992 30.969 11.656 1 62.59 213 ALA A C 1
ATOM 1693 O O . ALA A 1 213 ? 9.117 31.328 12.453 1 62.59 213 ALA A O 1
ATOM 1694 N N . ASN A 1 214 ? 11.094 31.547 11.492 1 60.97 214 ASN A N 1
ATOM 1695 C CA . ASN A 1 214 ? 11.398 32.75 12.234 1 60.97 214 ASN A CA 1
ATOM 1696 C C . ASN A 1 214 ? 10.492 33.906 11.805 1 60.97 214 ASN A C 1
ATOM 1698 O O . ASN A 1 214 ? 10.109 34.75 12.625 1 60.97 214 ASN A O 1
ATOM 1702 N N . SER A 1 215 ? 10.148 33.906 10.609 1 56.28 215 SER A N 1
ATOM 1703 C CA . SER A 1 215 ? 9.281 34.969 10.109 1 56.28 215 SER A CA 1
ATOM 1704 C C . SER A 1 215 ? 7.855 34.812 10.625 1 56.28 215 SER A C 1
ATOM 1706 O O . SER A 1 215 ? 7.156 35.812 10.852 1 56.28 215 SER A O 1
ATOM 1708 N N . THR A 1 216 ? 7.363 33.594 10.844 1 57.03 216 THR A N 1
ATOM 1709 C CA . THR A 1 216 ? 6.012 33.344 11.328 1 57.03 216 THR A CA 1
ATOM 1710 C C . THR A 1 216 ? 5.91 33.625 12.82 1 57.03 216 THR A C 1
ATOM 1712 O O . THR A 1 216 ? 4.875 34.094 13.297 1 57.03 216 THR A O 1
ATOM 1715 N N . LYS A 1 217 ? 6.871 33.344 13.734 1 56.72 217 LYS A N 1
ATOM 1716 C CA . LYS A 1 217 ? 6.93 33.656 15.156 1 56.72 217 LYS A CA 1
ATOM 1717 C C . LYS A 1 217 ? 6.68 35.125 15.414 1 56.72 217 LYS A C 1
ATOM 1719 O O . LYS A 1 217 ? 5.988 35.5 16.375 1 56.72 217 LYS A O 1
ATOM 1724 N N . SER A 1 218 ? 7.273 35.906 14.68 1 49.28 218 SER A N 1
ATOM 1725 C CA . SER A 1 218 ? 7.219 37.344 14.938 1 49.28 218 SER A CA 1
ATOM 1726 C C . SER A 1 218 ? 5.793 37.875 14.805 1 49.28 218 SER A C 1
ATOM 1728 O O . SER A 1 218 ? 5.445 38.906 15.406 1 49.28 218 SER A O 1
ATOM 1730 N N . LYS A 1 219 ? 4.895 37.219 14.148 1 57.44 219 LYS A N 1
ATOM 1731 C CA . LYS A 1 219 ? 3.574 37.781 13.883 1 57.44 219 LYS A CA 1
ATOM 1732 C C . LYS A 1 219 ? 2.574 37.344 14.961 1 57.44 219 LYS A C 1
ATOM 1734 O O . LYS A 1 219 ? 1.412 37.75 14.93 1 57.44 219 LYS A O 1
ATOM 1739 N N . LEU A 1 220 ? 3.062 36.5 15.977 1 59.59 220 LEU A N 1
ATOM 1740 C CA . LEU A 1 220 ? 2.111 35.969 16.938 1 59.59 220 LEU A CA 1
ATOM 1741 C C . LEU A 1 220 ? 2.203 36.688 18.266 1 59.59 220 LEU A C 1
ATOM 1743 O O . LEU A 1 220 ? 1.912 36.094 19.312 1 59.59 220 LEU A O 1
ATOM 1747 N N . THR A 1 221 ? 2.543 37.938 18.328 1 57.38 221 THR A N 1
ATOM 1748 C CA . THR A 1 221 ? 2.811 38.562 19.625 1 57.38 221 THR A CA 1
ATOM 1749 C C . THR A 1 221 ? 1.512 38.844 20.375 1 57.38 221 THR A C 1
ATOM 1751 O O . THR A 1 221 ? 1.512 38.906 21.609 1 57.38 221 THR A O 1
ATOM 1754 N N . ASN A 1 222 ? 0.425 38.812 19.797 1 74.12 222 ASN A N 1
ATOM 1755 C CA . ASN A 1 222 ? -0.777 39.188 20.516 1 74.12 222 ASN A CA 1
ATOM 1756 C C . ASN A 1 222 ? -1.663 38 20.844 1 74.12 222 ASN A C 1
ATOM 1758 O O . ASN A 1 222 ? -2.881 38.156 20.969 1 74.12 222 ASN A O 1
ATOM 1762 N N . TYR A 1 223 ? -1.024 36.844 21.078 1 84.88 223 TYR A N 1
ATOM 1763 C CA . TYR A 1 223 ? -1.817 35.656 21.422 1 84.88 223 TYR A CA 1
ATOM 1764 C C . TYR A 1 223 ? -1.55 35.219 22.844 1 84.88 223 TYR A C 1
ATOM 1766 O O . TYR A 1 223 ? -0.524 35.562 23.438 1 84.88 223 TYR A O 1
ATOM 1774 N N . PRO A 1 224 ? -2.551 34.5 23.422 1 87.88 224 PRO A N 1
ATOM 1775 C CA . PRO A 1 224 ? -2.311 33.969 24.766 1 87.88 224 PRO A CA 1
ATOM 1776 C C . PRO A 1 224 ? -1.049 33.094 24.828 1 87.88 224 PRO A C 1
ATOM 1778 O O . PRO A 1 224 ? -0.661 32.5 23.844 1 87.88 224 PRO A O 1
ATOM 1781 N N . GLN A 1 225 ? -0.45 33.031 26.016 1 89.38 225 GLN A N 1
ATOM 1782 C CA . GLN A 1 225 ? 0.81 32.344 26.219 1 89.38 225 GLN A CA 1
ATOM 1783 C C . GLN A 1 225 ? 0.688 30.859 25.828 1 89.38 225 GLN A C 1
ATOM 1785 O O . GLN A 1 225 ? 1.614 30.297 25.25 1 89.38 225 GLN A O 1
ATOM 1790 N N . GLU A 1 226 ? -0.392 30.328 26.156 1 89.5 226 GLU A N 1
ATOM 1791 C CA . GLU A 1 226 ? -0.618 28.922 25.828 1 89.5 226 GLU A CA 1
ATOM 1792 C C . GLU A 1 226 ? -0.554 28.688 24.328 1 89.5 226 GLU A C 1
ATOM 1794 O O . GLU A 1 226 ? -0.035 27.672 23.875 1 89.5 226 GLU A O 1
ATOM 1799 N N . THR A 1 227 ? -1.081 29.578 23.641 1 90.31 227 THR A N 1
ATOM 1800 C CA . THR A 1 227 ? -1.06 29.516 22.188 1 90.31 227 THR A CA 1
ATOM 1801 C C . THR A 1 227 ? 0.365 29.672 21.656 1 90.31 227 THR A C 1
ATOM 1803 O O . THR A 1 227 ? 0.779 28.938 20.75 1 90.31 227 THR A O 1
ATOM 1806 N N . LEU A 1 228 ? 1.063 30.547 22.219 1 88.31 228 LEU A N 1
ATOM 1807 C CA . LEU A 1 228 ? 2.445 30.781 21.812 1 88.31 228 LEU A CA 1
ATOM 1808 C C . LEU A 1 228 ? 3.314 29.562 22.094 1 88.31 228 LEU A C 1
ATOM 1810 O O . LEU A 1 228 ? 4.164 29.203 21.281 1 88.31 228 LEU A O 1
ATOM 1814 N N . ASP A 1 229 ? 3.057 28.969 23.25 1 90.25 229 ASP A N 1
ATOM 1815 C CA . ASP A 1 229 ? 3.822 27.797 23.641 1 90.25 229 ASP A CA 1
ATOM 1816 C C . ASP A 1 229 ? 3.568 26.625 22.688 1 90.25 229 ASP A C 1
ATOM 1818 O O . ASP A 1 229 ? 4.496 25.906 22.312 1 90.25 229 ASP A O 1
ATOM 1822 N N . GLN A 1 230 ? 2.371 26.469 22.312 1 90.12 230 GLN A N 1
ATOM 1823 C CA . GLN A 1 230 ? 2.02 25.391 21.375 1 90.12 230 GLN A CA 1
ATOM 1824 C C . GLN A 1 230 ? 2.643 25.641 20 1 90.12 230 GLN A C 1
ATOM 1826 O O . GLN A 1 230 ? 3.143 24.703 19.375 1 90.12 230 GLN A O 1
ATOM 1831 N N . GLY A 1 231 ? 2.535 26.812 19.562 1 88.38 231 GLY A N 1
ATOM 1832 C CA . GLY A 1 231 ? 3.174 27.172 18.297 1 88.38 231 GLY A CA 1
ATOM 1833 C C . GLY A 1 231 ? 4.668 26.922 18.297 1 88.38 231 GLY A C 1
ATOM 1834 O O . GLY A 1 231 ? 5.223 26.438 17.312 1 88.38 231 GLY A O 1
ATOM 1835 N N . LYS A 1 232 ? 5.289 27.312 19.391 1 88.06 232 LYS A N 1
ATOM 1836 C CA . LYS A 1 232 ? 6.727 27.109 19.547 1 88.06 232 LYS A CA 1
ATOM 1837 C C . LYS A 1 232 ? 7.066 25.625 19.516 1 88.06 232 LYS A C 1
ATOM 1839 O O . LYS A 1 232 ? 8.055 25.219 18.906 1 88.06 232 LYS A O 1
ATOM 1844 N N . LYS A 1 233 ? 6.312 24.875 20.203 1 91.44 233 LYS A N 1
ATOM 1845 C CA . LYS A 1 233 ? 6.516 23.438 20.234 1 91.44 233 LYS A CA 1
ATOM 1846 C C . LYS A 1 233 ? 6.453 22.844 18.828 1 91.44 233 LYS A C 1
ATOM 1848 O O . LYS A 1 233 ? 7.355 22.109 18.422 1 91.44 233 LYS A O 1
ATOM 1853 N N . ILE A 1 234 ? 5.457 23.156 18.109 1 91.69 234 ILE A N 1
ATOM 1854 C CA . ILE A 1 234 ? 5.238 22.625 16.766 1 91.69 234 ILE A CA 1
ATOM 1855 C C . ILE A 1 234 ? 6.391 23.062 15.859 1 91.69 234 ILE A C 1
ATOM 1857 O O . ILE A 1 234 ? 6.945 22.25 15.117 1 91.69 234 ILE A O 1
ATOM 1861 N N . SER A 1 235 ? 6.746 24.328 15.922 1 88.75 235 SER A N 1
ATOM 1862 C CA . SER A 1 235 ? 7.812 24.875 15.086 1 88.75 235 SER A CA 1
ATOM 1863 C C . SER A 1 235 ? 9.156 24.219 15.414 1 88.75 235 SER A C 1
ATOM 1865 O O . SER A 1 235 ? 9.953 23.938 14.516 1 88.75 235 SER A O 1
ATOM 1867 N N . THR A 1 236 ? 9.383 24.016 16.703 1 90.62 236 THR A N 1
ATOM 1868 C CA . THR A 1 236 ? 10.633 23.406 17.141 1 90.62 236 THR A CA 1
ATOM 1869 C C . THR A 1 236 ? 10.734 21.969 16.625 1 90.62 236 THR A C 1
ATOM 1871 O O . THR A 1 236 ? 11.789 21.562 16.125 1 90.62 236 THR A O 1
ATOM 1874 N N . VAL A 1 237 ? 9.711 21.266 16.656 1 93.19 237 VAL A N 1
ATOM 1875 C CA . VAL A 1 237 ? 9.711 19.891 16.188 1 93.19 237 VAL A CA 1
ATOM 1876 C C . VAL A 1 237 ? 9.867 19.859 14.672 1 93.19 237 VAL A C 1
ATOM 1878 O O . VAL A 1 237 ? 10.602 19.031 14.133 1 93.19 237 VAL A O 1
ATOM 1881 N N . ALA A 1 238 ? 9.133 20.688 14.055 1 90.44 238 ALA A N 1
ATOM 1882 C CA . ALA A 1 238 ? 9.234 20.781 12.594 1 90.44 238 ALA A CA 1
ATOM 1883 C C . ALA A 1 238 ? 10.664 21.047 12.156 1 90.44 238 ALA A C 1
ATOM 1885 O O . ALA A 1 238 ? 11.18 20.406 11.242 1 90.44 238 ALA A O 1
ATOM 1886 N N . THR A 1 239 ? 11.297 22.016 12.781 1 88.06 239 THR A N 1
ATOM 1887 C CA . THR A 1 239 ? 12.672 22.375 12.445 1 88.06 239 THR A CA 1
ATOM 1888 C C . THR A 1 239 ? 13.633 21.234 12.773 1 88.06 239 THR A C 1
ATOM 1890 O O . THR A 1 239 ? 14.602 21.016 12.047 1 88.06 239 THR A O 1
ATOM 1893 N N . TYR A 1 240 ? 13.352 20.531 13.859 1 92.06 240 TYR A N 1
ATOM 1894 C CA . TYR A 1 240 ? 14.18 19.406 14.266 1 92.06 240 TYR A CA 1
ATOM 1895 C C . TYR A 1 240 ? 14.195 18.328 13.195 1 92.06 240 TYR A C 1
ATOM 1897 O O . TYR A 1 240 ? 15.227 17.688 12.961 1 92.06 240 TYR A O 1
ATOM 1905 N N . GLN A 1 241 ? 13.094 18.062 12.547 1 93.62 241 GLN A N 1
ATOM 1906 C CA . GLN A 1 241 ? 13.008 17.047 11.508 1 93.62 241 GLN A CA 1
ATOM 1907 C C . GLN A 1 241 ? 13.898 17.391 10.32 1 93.62 241 GLN A C 1
ATOM 1909 O O . GLN A 1 241 ? 14.539 16.516 9.742 1 93.62 241 GLN A O 1
ATOM 1914 N N . PHE A 1 242 ? 13.922 18.625 9.953 1 87.88 242 PHE A N 1
ATOM 1915 C CA . PHE A 1 242 ? 14.75 19.062 8.836 1 87.88 242 PHE A CA 1
ATOM 1916 C C . PHE A 1 242 ? 16.219 18.766 9.109 1 87.88 242 PHE A C 1
ATOM 1918 O O . PHE A 1 242 ? 16.969 18.438 8.195 1 87.88 242 PHE A O 1
ATOM 1925 N N . ALA A 1 243 ? 16.547 18.844 10.375 1 86 243 ALA A N 1
ATOM 1926 C CA . ALA A 1 243 ? 17.953 18.734 10.75 1 86 243 ALA A CA 1
ATOM 1927 C C . ALA A 1 243 ? 18.328 17.297 11.047 1 86 243 ALA A C 1
ATOM 1929 O O . ALA A 1 243 ? 19.469 16.875 10.781 1 86 243 ALA A O 1
ATOM 1930 N N . HIS A 1 244 ? 17.391 16.516 11.531 1 92 244 HIS A N 1
ATOM 1931 C CA . HIS A 1 244 ? 17.828 15.258 12.141 1 92 244 HIS A CA 1
ATOM 1932 C C . HIS A 1 244 ? 17.109 14.062 11.516 1 92 244 HIS A C 1
ATOM 1934 O O . HIS A 1 244 ? 17.531 12.914 11.703 1 92 244 HIS A O 1
ATOM 1940 N N . HIS A 1 245 ? 16.062 14.242 10.812 1 94.12 245 HIS A N 1
ATOM 1941 C CA . HIS A 1 245 ? 15.32 13.172 10.164 1 94.12 245 HIS A CA 1
ATOM 1942 C C . HIS A 1 245 ? 15.977 12.758 8.844 1 94.12 245 HIS A C 1
ATOM 1944 O O . HIS A 1 245 ? 16.062 13.57 7.918 1 94.12 245 HIS A O 1
ATOM 1950 N N . PRO A 1 246 ? 16.375 11.523 8.695 1 92.56 246 PRO A N 1
ATOM 1951 C CA . PRO A 1 246 ? 17.125 11.102 7.504 1 92.56 246 PRO A CA 1
ATOM 1952 C C . PRO A 1 246 ? 16.312 11.242 6.219 1 92.56 246 PRO A C 1
ATOM 1954 O O . PRO A 1 246 ? 16.891 11.445 5.141 1 92.56 246 PRO A O 1
ATOM 1957 N N . GLY A 1 247 ? 15.031 11.148 6.336 1 92.69 247 GLY A N 1
ATOM 1958 C CA . GLY A 1 247 ? 14.219 11.086 5.129 1 92.69 247 GLY A CA 1
ATOM 1959 C C . GLY A 1 247 ? 13.375 12.328 4.914 1 92.69 247 GLY A C 1
ATOM 1960 O O . GLY A 1 247 ? 12.688 12.453 3.9 1 92.69 247 GLY A O 1
ATOM 1961 N N . PHE A 1 248 ? 13.445 13.289 5.82 1 93.31 248 PHE A N 1
ATOM 1962 C CA . PHE A 1 248 ? 12.523 14.414 5.801 1 93.31 248 PHE A CA 1
ATOM 1963 C C . PHE A 1 248 ? 12.734 15.266 4.551 1 93.31 248 PHE A C 1
ATOM 1965 O O . PHE A 1 248 ? 11.773 15.641 3.877 1 93.31 248 PHE A O 1
ATOM 1972 N N . ILE A 1 249 ? 13.953 15.602 4.223 1 87.19 249 ILE A N 1
ATOM 1973 C CA . ILE A 1 249 ? 14.258 16.484 3.105 1 87.19 249 ILE A CA 1
ATOM 1974 C C . ILE A 1 249 ? 13.805 15.836 1.798 1 87.19 249 ILE A C 1
ATOM 1976 O O . ILE A 1 249 ? 13.227 16.516 0.938 1 87.19 249 ILE A O 1
ATOM 1980 N N . ARG A 1 250 ? 14.008 14.547 1.673 1 86.38 250 ARG A N 1
ATOM 1981 C CA . ARG A 1 250 ? 13.539 13.82 0.5 1 86.38 250 ARG A CA 1
ATOM 1982 C C . ARG A 1 250 ? 12.023 13.906 0.37 1 86.38 250 ARG A C 1
ATOM 1984 O O . ARG A 1 250 ? 11.5 14.195 -0.709 1 86.38 250 ARG A O 1
ATOM 1991 N N . ALA A 1 251 ? 11.383 13.609 1.457 1 93.25 251 ALA A N 1
ATOM 1992 C CA . ALA A 1 251 ? 9.922 13.602 1.443 1 93.25 251 ALA A CA 1
ATOM 1993 C C . ALA A 1 251 ? 9.375 15 1.192 1 93.25 251 ALA A C 1
ATOM 1995 O O . ALA A 1 251 ? 8.422 15.172 0.421 1 93.25 251 ALA A O 1
ATOM 1996 N N . PHE A 1 252 ? 9.969 15.977 1.861 1 90.81 252 PHE A N 1
ATOM 1997 C CA . PHE A 1 252 ? 9.531 17.359 1.72 1 90.81 252 PHE A CA 1
ATOM 1998 C C . PHE A 1 252 ? 9.719 17.844 0.288 1 90.81 252 PHE A C 1
ATOM 2000 O O . PHE A 1 252 ? 8.758 18.266 -0.361 1 90.81 252 PHE A O 1
ATOM 2007 N N . ALA A 1 253 ? 10.938 17.766 -0.249 1 85.12 253 ALA A N 1
ATOM 2008 C CA . ALA A 1 253 ? 11.242 18.219 -1.604 1 85.12 253 ALA A CA 1
ATOM 2009 C C . ALA A 1 253 ? 10.492 17.391 -2.641 1 85.12 253 ALA A C 1
ATOM 2011 O O . ALA A 1 253 ? 10.016 17.922 -3.646 1 85.12 253 ALA A O 1
ATOM 2012 N N . GLY A 1 254 ? 10.414 16.109 -2.346 1 87.56 254 GLY A N 1
ATOM 2013 C CA . GLY A 1 254 ? 9.656 15.242 -3.242 1 87.56 254 GLY A CA 1
ATOM 2014 C C . GLY A 1 254 ? 8.188 15.617 -3.342 1 87.56 254 GLY A C 1
ATOM 2015 O O . GLY A 1 254 ? 7.602 15.555 -4.422 1 87.56 254 GLY A O 1
ATOM 2016 N N . THR A 1 255 ? 7.617 15.945 -2.238 1 92.75 255 THR A N 1
ATOM 2017 C CA . THR A 1 255 ? 6.223 16.375 -2.211 1 92.75 255 THR A CA 1
ATOM 2018 C C . THR A 1 255 ? 6.035 17.672 -2.998 1 92.75 255 THR A C 1
ATOM 2020 O O . THR A 1 255 ? 5.105 17.781 -3.795 1 92.75 255 THR A O 1
ATOM 2023 N N . VAL A 1 256 ? 6.922 18.609 -2.756 1 86.31 256 VAL A N 1
ATOM 2024 C CA . VAL A 1 256 ? 6.844 19.906 -3.443 1 86.31 256 VAL A CA 1
ATOM 2025 C C . VAL A 1 256 ? 6.895 19.688 -4.953 1 86.31 256 VAL A C 1
ATOM 2027 O O . VAL A 1 256 ? 6.203 20.375 -5.711 1 86.31 256 VAL A O 1
ATOM 2030 N N . VAL A 1 257 ? 7.629 18.703 -5.395 1 82.56 257 VAL A N 1
ATOM 2031 C CA . VAL A 1 257 ? 7.879 18.469 -6.816 1 82.56 257 VAL A CA 1
ATOM 2032 C C . VAL A 1 257 ? 6.723 17.672 -7.418 1 82.56 257 VAL A C 1
ATOM 2034 O O . VAL A 1 257 ? 6.281 17.953 -8.531 1 82.56 257 VAL A O 1
ATOM 2037 N N . ALA A 1 258 ? 6.234 16.75 -6.641 1 88.31 258 ALA A N 1
ATOM 2038 C CA . ALA A 1 258 ? 5.438 15.727 -7.309 1 88.31 258 ALA A CA 1
ATOM 2039 C C . ALA A 1 258 ? 3.967 15.828 -6.91 1 88.31 258 ALA A C 1
ATOM 2041 O O . ALA A 1 258 ? 3.09 15.328 -7.613 1 88.31 258 ALA A O 1
ATOM 2042 N N . TYR A 1 259 ? 3.646 16.312 -5.758 1 92.31 259 TYR A N 1
ATOM 2043 C CA . TYR A 1 259 ? 2.264 16.406 -5.309 1 92.31 259 TYR A CA 1
ATOM 2044 C C . TYR A 1 259 ? 1.525 17.516 -6.039 1 92.31 259 TYR A C 1
ATOM 2046 O O . TYR A 1 259 ? 2.086 18.594 -6.27 1 92.31 259 TYR A O 1
ATOM 2054 N N . PRO A 1 260 ? 0.273 17.328 -6.422 1 92.19 260 PRO A N 1
ATOM 2055 C CA . PRO A 1 260 ? -0.482 18.359 -7.133 1 92.19 260 PRO A CA 1
ATOM 2056 C C . PRO A 1 260 ? -1.028 19.438 -6.203 1 92.19 260 PRO A C 1
ATOM 2058 O O . PRO A 1 260 ? -2.246 19.594 -6.086 1 92.19 260 PRO A O 1
ATOM 2061 N N . LEU A 1 261 ? -0.189 20.25 -5.715 1 89.69 261 LEU A N 1
ATOM 2062 C CA . LEU A 1 261 ? -0.537 21.312 -4.77 1 89.69 261 LEU A CA 1
ATOM 2063 C C . LEU A 1 261 ? -1.468 22.328 -5.414 1 89.69 261 LEU A C 1
ATOM 2065 O O . LEU A 1 261 ? -2.189 23.047 -4.715 1 89.69 261 LEU A O 1
ATOM 2069 N N . THR A 1 262 ? -1.498 22.406 -6.734 1 88 262 THR A N 1
ATOM 2070 C CA . THR A 1 262 ? -2.299 23.375 -7.465 1 88 262 THR A CA 1
ATOM 2071 C C . THR A 1 262 ? -3.291 22.688 -8.391 1 88 262 THR A C 1
ATOM 2073 O O . THR A 1 262 ? -3.947 23.328 -9.211 1 88 262 THR A O 1
ATOM 2076 N N . GLY A 1 263 ? -3.438 21.406 -8.297 1 90.44 263 GLY A N 1
ATOM 2077 C CA . GLY A 1 263 ? -4.121 20.703 -9.367 1 90.44 263 GLY A CA 1
ATOM 2078 C C . GLY A 1 263 ? -5.262 19.828 -8.883 1 90.44 263 GLY A C 1
ATOM 2079 O O . GLY A 1 263 ? -5.621 18.844 -9.539 1 90.44 263 GLY A O 1
ATOM 2080 N N . LEU A 1 264 ? -5.852 20.203 -7.746 1 95.88 264 LEU A N 1
ATOM 2081 C CA . LEU A 1 264 ? -6.867 19.312 -7.215 1 95.88 264 LEU A CA 1
ATOM 2082 C C . LEU A 1 264 ? -8.258 19.938 -7.316 1 95.88 264 LEU A C 1
ATOM 2084 O O . LEU A 1 264 ? -9.195 19.469 -6.664 1 95.88 264 LEU A O 1
ATOM 2088 N N . GLN A 1 265 ? -8.469 20.969 -8.109 1 96.19 265 GLN A N 1
ATOM 2089 C CA . GLN A 1 265 ? -9.758 21.656 -8.203 1 96.19 265 GLN A CA 1
ATOM 2090 C C . GLN A 1 265 ? -10.875 20.688 -8.578 1 96.19 265 GLN A C 1
ATOM 2092 O O . GLN A 1 265 ? -11.961 20.734 -8.008 1 96.19 265 GLN A O 1
ATOM 2097 N N . ASP A 1 266 ? -10.609 19.812 -9.531 1 96.12 266 ASP A N 1
ATOM 2098 C CA . ASP A 1 266 ? -11.633 18.859 -9.969 1 96.12 266 ASP A CA 1
ATOM 2099 C C . ASP A 1 266 ? -12.031 17.922 -8.828 1 96.12 266 ASP A C 1
ATOM 2101 O O . ASP A 1 266 ? -13.195 17.531 -8.711 1 96.12 266 ASP A O 1
ATOM 2105 N N . LYS A 1 267 ? -11.133 17.562 -8.055 1 97 267 LYS A N 1
ATOM 2106 C CA . LYS A 1 267 ? -11.422 16.672 -6.941 1 97 267 LYS A CA 1
ATOM 2107 C C . LYS A 1 267 ? -12.172 17.391 -5.832 1 97 267 LYS A C 1
ATOM 2109 O O . LYS A 1 267 ? -12.992 16.797 -5.133 1 97 267 LYS A O 1
ATOM 2114 N N . PHE A 1 268 ? -11.773 18.656 -5.602 1 97.44 268 PHE A N 1
ATOM 2115 C CA . PHE A 1 268 ? -12.57 19.453 -4.684 1 97.44 268 PHE A CA 1
ATOM 2116 C C . PHE A 1 268 ? -14.016 19.562 -5.16 1 97.44 268 PHE A C 1
ATOM 2118 O O . PHE A 1 268 ? -14.945 19.391 -4.367 1 97.44 268 PHE A O 1
ATOM 2125 N N . LYS A 1 269 ? -14.164 19.797 -6.418 1 96.62 269 LYS A N 1
ATOM 2126 C CA . LYS A 1 269 ? -15.492 19.922 -7.008 1 96.62 269 LYS A CA 1
ATOM 2127 C C . LYS A 1 269 ? -16.297 18.625 -6.84 1 96.62 269 LYS A C 1
ATOM 2129 O O . LYS A 1 269 ? -17.469 18.672 -6.477 1 96.62 269 LYS A O 1
ATOM 2134 N N . LYS A 1 270 ? -15.672 17.516 -7.102 1 95.94 270 LYS A N 1
ATOM 2135 C CA . LYS A 1 270 ? -16.344 16.234 -6.949 1 95.94 270 LYS A CA 1
ATOM 2136 C C . LYS A 1 270 ? -16.734 15.984 -5.496 1 95.94 270 LYS A C 1
ATOM 2138 O O . LYS A 1 270 ? -17.812 15.438 -5.227 1 95.94 270 LYS A O 1
ATOM 2143 N N . LEU A 1 271 ? -15.867 16.281 -4.605 1 95.31 271 LEU A N 1
ATOM 2144 C CA . LEU A 1 271 ? -16.188 16.172 -3.184 1 95.31 271 LEU A CA 1
ATOM 2145 C C . LEU A 1 271 ? -17.406 17.016 -2.824 1 95.31 271 LEU A C 1
ATOM 2147 O O . LEU A 1 271 ? -18.234 16.594 -2.016 1 95.31 271 LEU A O 1
ATOM 2151 N N . GLY A 1 272 ? -17.469 18.188 -3.391 1 91.19 272 GLY A N 1
ATOM 2152 C CA . GLY A 1 272 ? -18.562 19.109 -3.145 1 91.19 272 GLY A CA 1
ATOM 2153 C C . GLY A 1 272 ? -19.891 18.641 -3.717 1 91.19 272 GLY A C 1
ATOM 2154 O O . GLY A 1 272 ? -20.953 19.094 -3.301 1 91.19 272 GLY A O 1
ATOM 2155 N N . GLN A 1 273 ? -19.781 17.75 -4.668 1 86.5 273 GLN A N 1
ATOM 2156 C CA . GLN A 1 273 ? -20.984 17.266 -5.352 1 86.5 273 GLN A CA 1
ATOM 2157 C C . GLN A 1 273 ? -21.516 15.992 -4.691 1 86.5 273 GLN A C 1
ATOM 2159 O O . GLN A 1 273 ? -22.656 15.609 -4.902 1 86.5 273 GLN A O 1
ATOM 2164 N N . GLN A 1 274 ? -20.703 15.453 -4.012 1 79.88 274 GLN A N 1
ATOM 2165 C CA . GLN A 1 274 ? -21.125 14.242 -3.318 1 79.88 274 GLN A CA 1
ATOM 2166 C C . GLN A 1 274 ? -21.984 14.57 -2.102 1 79.88 274 GLN A C 1
ATOM 2168 O O . GLN A 1 274 ? -21.984 15.711 -1.629 1 79.88 274 GLN A O 1
ATOM 2173 N N . ASP A 1 275 ? -22.859 13.734 -1.763 1 78.75 275 ASP A N 1
ATOM 2174 C CA . ASP A 1 275 ? -23.719 13.898 -0.594 1 78.75 275 ASP A CA 1
ATOM 2175 C C . ASP A 1 275 ? -22.938 13.625 0.697 1 78.75 275 ASP A C 1
ATOM 2177 O O . ASP A 1 275 ? -23.312 12.75 1.475 1 78.75 275 ASP A O 1
ATOM 2181 N N . ARG A 1 276 ? -21.812 14.305 0.808 1 85.19 276 ARG A N 1
ATOM 2182 C CA . ARG A 1 276 ? -21.062 14.148 2.049 1 85.19 276 ARG A CA 1
ATOM 2183 C C . ARG A 1 276 ? -20.828 15.5 2.725 1 85.19 276 ARG A C 1
ATOM 2185 O O . ARG A 1 276 ? -20.688 16.516 2.053 1 85.19 276 ARG A O 1
ATOM 2192 N N . ASP A 1 277 ? -20.844 15.438 4.016 1 95.75 277 ASP A N 1
ATOM 2193 C CA . ASP A 1 277 ? -20.656 16.641 4.816 1 95.75 277 ASP A CA 1
ATOM 2194 C C . ASP A 1 277 ? -19.188 17.078 4.824 1 95.75 277 ASP A C 1
ATOM 2196 O O . ASP A 1 277 ? -18.312 16.281 5.145 1 95.75 277 ASP A O 1
ATOM 2200 N N . VAL A 1 278 ? -18.969 18.312 4.457 1 98.31 278 VAL A N 1
ATOM 2201 C CA . VAL A 1 278 ? -17.625 18.891 4.434 1 98.31 278 VAL A CA 1
ATOM 2202 C C . VAL A 1 278 ? -17.594 20.172 5.27 1 98.31 278 VAL A C 1
ATOM 2204 O O . VAL A 1 278 ? -18.5 21 5.172 1 98.31 278 VAL A O 1
ATOM 2207 N N . LEU A 1 279 ? -16.656 20.281 6.105 1 98.75 279 LEU A N 1
ATOM 2208 C CA . LEU A 1 279 ? -16.359 21.516 6.824 1 98.75 279 LEU A CA 1
ATOM 2209 C C . LEU A 1 279 ? -15.023 22.094 6.359 1 98.75 279 LEU A C 1
ATOM 2211 O O . LEU A 1 279 ? -14.031 21.375 6.262 1 98.75 279 LEU A O 1
ATOM 2215 N N . VAL A 1 280 ? -15.039 23.328 6.066 1 98.62 280 VAL A N 1
ATOM 2216 C CA . VAL A 1 280 ? -13.82 24.062 5.699 1 98.62 280 VAL A CA 1
ATOM 2217 C C . VAL A 1 280 ? -13.477 25.078 6.781 1 98.62 280 VAL A C 1
ATOM 2219 O O . VAL A 1 280 ? -14.312 25.906 7.152 1 98.62 280 VAL A O 1
ATOM 2222 N N . VAL A 1 281 ? -12.32 24.969 7.285 1 98.81 281 VAL A N 1
ATOM 2223 C CA . VAL A 1 281 ? -11.773 25.891 8.273 1 98.81 281 VAL A CA 1
ATOM 2224 C C . VAL A 1 281 ? -10.57 26.625 7.688 1 98.81 281 VAL A C 1
ATOM 2226 O O . VAL A 1 281 ? -9.609 26 7.238 1 98.81 281 VAL A O 1
ATOM 2229 N N . TRP A 1 282 ? -10.602 27.969 7.785 1 98.06 282 TRP A N 1
ATOM 2230 C CA . TRP A 1 282 ? -9.562 28.703 7.062 1 98.06 282 TRP A CA 1
ATOM 2231 C C . TRP A 1 282 ? -9.344 30.078 7.668 1 98.06 282 TRP A C 1
ATOM 2233 O O . TRP A 1 282 ? -10.258 30.656 8.273 1 98.06 282 TRP A O 1
ATOM 2243 N N . GLY A 1 283 ? -8.102 30.531 7.66 1 96.62 283 GLY A N 1
ATOM 2244 C CA . GLY A 1 283 ? -7.828 31.938 7.898 1 96.62 283 GLY A CA 1
ATOM 2245 C C . GLY A 1 283 ? -7.887 32.781 6.637 1 96.62 283 GLY A C 1
ATOM 2246 O O . GLY A 1 283 ? -7.336 32.406 5.602 1 96.62 283 GLY A O 1
ATOM 2247 N N . ASP A 1 284 ? -8.469 33.875 6.672 1 95.69 284 ASP A N 1
ATOM 2248 C CA . ASP A 1 284 ? -8.688 34.656 5.461 1 95.69 284 ASP A CA 1
ATOM 2249 C C . ASP A 1 284 ? -7.422 35.406 5.051 1 95.69 284 ASP A C 1
ATOM 2251 O O . ASP A 1 284 ? -7.359 36 3.965 1 95.69 284 ASP A O 1
ATOM 2255 N N . ARG A 1 285 ? -6.359 35.375 5.871 1 93.44 285 ARG A N 1
ATOM 2256 C CA . ARG A 1 285 ? -5.078 36 5.531 1 93.44 285 ARG A CA 1
ATOM 2257 C C . ARG A 1 285 ? -4 34.938 5.328 1 93.44 285 ARG A C 1
ATOM 2259 O O . ARG A 1 285 ? -2.809 35.219 5.488 1 93.44 285 ARG A O 1
ATOM 2266 N N . ASP A 1 286 ? -4.453 33.75 5.031 1 92.69 286 ASP A N 1
ATOM 2267 C CA . ASP A 1 286 ? -3.527 32.656 4.734 1 92.69 286 ASP A CA 1
ATOM 2268 C C . ASP A 1 286 ? -2.752 32.938 3.449 1 92.69 286 ASP A C 1
ATOM 2270 O O . ASP A 1 286 ? -3.348 33.062 2.377 1 92.69 286 ASP A O 1
ATOM 2274 N N . THR A 1 287 ? -1.396 33 3.566 1 87.25 287 THR A N 1
ATOM 2275 C CA . THR A 1 287 ? -0.569 33.25 2.391 1 87.25 287 THR A CA 1
ATOM 2276 C C . THR A 1 287 ? 0.12 31.969 1.938 1 87.25 287 THR A C 1
ATOM 2278 O O . THR A 1 287 ? 0.651 31.906 0.828 1 87.25 287 THR A O 1
ATOM 2281 N N . THR A 1 288 ? 0.134 30.969 2.793 1 88.5 288 THR A N 1
ATOM 2282 C CA . THR A 1 288 ? 0.726 29.672 2.441 1 88.5 288 THR A CA 1
ATOM 2283 C C . THR A 1 288 ? -0.198 28.891 1.514 1 88.5 288 THR A C 1
ATOM 2285 O O . THR A 1 288 ? 0.235 28.391 0.473 1 88.5 288 THR A O 1
ATOM 2288 N N . CYS A 1 289 ? -1.402 28.703 1.942 1 93 289 CYS A N 1
ATOM 2289 C CA . CYS A 1 289 ? -2.521 28.219 1.141 1 93 289 CYS A CA 1
ATOM 2290 C C . CYS A 1 289 ? -3.643 29.25 1.093 1 93 289 CYS A C 1
ATOM 2292 O O . CYS A 1 289 ? -4.609 29.156 1.849 1 93 289 CYS A O 1
ATOM 2294 N N . PRO A 1 290 ? -3.559 30.125 0.18 1 93.62 290 PRO A N 1
ATOM 2295 C CA . PRO A 1 290 ? -4.488 31.25 0.187 1 93.62 290 PRO A CA 1
ATOM 2296 C C . PRO A 1 290 ? -5.945 30.812 0.061 1 93.62 290 PRO A C 1
ATOM 2298 O O . PRO A 1 290 ? -6.254 29.891 -0.687 1 93.62 290 PRO A O 1
ATOM 2301 N N . TYR A 1 291 ? -6.758 31.484 0.793 1 94.88 291 TYR A N 1
ATOM 2302 C CA . TYR A 1 291 ? -8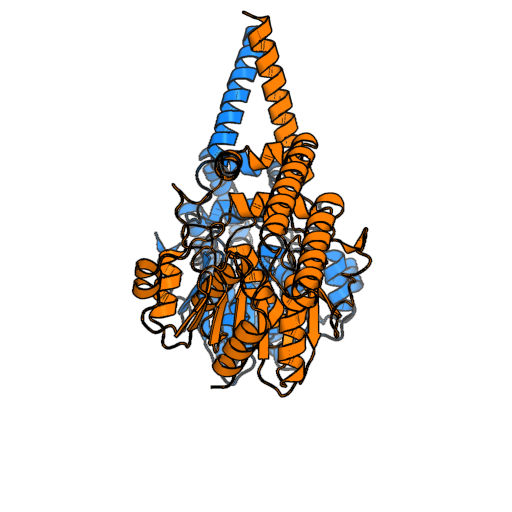.195 31.25 0.737 1 94.88 291 TYR A CA 1
ATOM 2303 C C . TYR A 1 291 ? -8.828 32.031 -0.405 1 94.88 291 TYR A C 1
ATOM 2305 O O . TYR A 1 291 ? -8.734 33.281 -0.443 1 94.88 291 TYR A O 1
ATOM 2313 N N . TYR A 1 292 ? -9.438 31.406 -1.302 1 95.31 292 TYR A N 1
ATOM 2314 C CA . TYR A 1 292 ? -10.195 32 -2.402 1 95.31 292 TYR A CA 1
ATOM 2315 C C . TYR A 1 292 ? -11.688 31.766 -2.219 1 95.31 292 TYR A C 1
ATOM 2317 O O . TYR A 1 292 ? -12.227 30.766 -2.674 1 95.31 292 TYR A O 1
ATOM 2325 N N . PRO A 1 293 ? -12.344 32.75 -1.657 1 95.94 293 PRO A N 1
ATOM 2326 C CA . PRO A 1 293 ? -13.742 32.562 -1.26 1 95.94 293 PRO A CA 1
ATOM 2327 C C . PRO A 1 293 ? -14.625 32.125 -2.422 1 95.94 293 PRO A C 1
ATOM 2329 O O . PRO A 1 293 ? -15.398 31.156 -2.283 1 95.94 293 PRO A O 1
ATOM 2332 N N . GLU A 1 294 ? -14.555 32.781 -3.543 1 96.12 294 GLU A N 1
ATOM 2333 C CA . GLU A 1 294 ? -15.406 32.469 -4.684 1 96.12 294 GLU A CA 1
ATOM 2334 C C . GLU A 1 294 ? -15.102 31.062 -5.223 1 96.12 294 GLU A C 1
ATOM 2336 O O . GLU A 1 294 ? -16.016 30.328 -5.586 1 96.12 294 GLU A O 1
ATOM 2341 N N . LEU A 1 295 ? -13.82 30.781 -5.277 1 95.81 295 LEU A N 1
ATOM 2342 C CA . LEU A 1 295 ? -13.43 29.469 -5.773 1 95.81 295 LEU A CA 1
ATOM 2343 C C . LEU A 1 295 ? -13.922 28.359 -4.844 1 95.81 295 LEU A C 1
ATOM 2345 O O . LEU A 1 295 ? -14.43 27.328 -5.305 1 95.81 295 LEU A O 1
ATOM 2349 N N . VAL A 1 296 ? -13.773 28.531 -3.557 1 96.56 296 VAL A N 1
ATOM 2350 C CA . VAL A 1 296 ? -14.195 27.531 -2.57 1 96.56 296 VAL A CA 1
ATOM 2351 C C . VAL A 1 296 ? -15.703 27.328 -2.658 1 96.56 296 VAL A C 1
ATOM 2353 O O . VAL A 1 296 ? -16.188 26.203 -2.625 1 96.56 296 VAL A O 1
ATOM 2356 N N . LYS A 1 297 ? -16.438 28.406 -2.779 1 95.44 297 LYS A N 1
ATOM 2357 C CA . LYS A 1 297 ? -17.891 28.312 -2.9 1 95.44 297 LYS A CA 1
ATOM 2358 C C . LYS A 1 297 ? -18.297 27.562 -4.172 1 95.44 297 LYS A C 1
ATOM 2360 O O . LYS A 1 297 ? -19.281 26.828 -4.18 1 95.44 297 LYS A O 1
ATOM 2365 N N . GLN A 1 298 ? -17.547 27.828 -5.176 1 95.62 298 GLN A N 1
ATOM 2366 C CA . GLN A 1 298 ? -17.812 27.156 -6.441 1 95.62 298 GLN A CA 1
ATOM 2367 C C . GLN A 1 298 ? -17.531 25.656 -6.34 1 95.62 298 GLN A C 1
ATOM 2369 O O . GLN A 1 298 ? -18.312 24.828 -6.82 1 95.62 298 GLN A O 1
ATOM 2374 N N . LEU A 1 299 ? -16.469 25.297 -5.758 1 96.19 299 LEU A N 1
ATOM 2375 C CA . LEU A 1 299 ? -16.016 23.922 -5.707 1 96.19 299 LEU A CA 1
ATOM 2376 C C . LEU A 1 299 ? -16.797 23.141 -4.645 1 96.19 299 LEU A C 1
ATOM 2378 O O . LEU A 1 299 ? -17.078 21.953 -4.832 1 96.19 299 LEU A O 1
ATOM 2382 N N . LEU A 1 300 ? -17.078 23.812 -3.537 1 96.5 300 LEU A N 1
ATOM 2383 C CA . LEU A 1 300 ? -17.719 23.172 -2.398 1 96.5 300 LEU A CA 1
ATOM 2384 C C . LEU A 1 300 ? -18.984 23.953 -1.99 1 96.5 300 LEU A C 1
ATOM 2386 O O . LEU A 1 300 ? -19.062 24.438 -0.865 1 96.5 300 LEU A O 1
ATOM 2390 N N . PRO A 1 301 ? -19.953 23.922 -2.803 1 94.44 301 PRO A N 1
ATOM 2391 C CA . PRO A 1 301 ? -21.125 24.781 -2.586 1 94.44 301 PRO A CA 1
ATOM 2392 C C . PRO A 1 301 ? -21.906 24.406 -1.332 1 94.44 301 PRO A C 1
ATOM 2394 O O . PRO A 1 301 ? -22.578 25.25 -0.74 1 94.44 301 PRO A O 1
ATOM 2397 N N . LYS A 1 302 ? -21.797 23.172 -0.832 1 94.94 302 LYS A N 1
ATOM 2398 C CA . LYS A 1 302 ? -22.609 22.734 0.304 1 94.94 302 LYS A CA 1
ATOM 2399 C C . LYS A 1 302 ? -21.766 22.656 1.575 1 94.94 302 LYS A C 1
ATOM 2401 O O . LYS A 1 302 ? -22.266 22.281 2.635 1 94.94 302 LYS A O 1
ATOM 2406 N N . ALA A 1 303 ? -20.516 22.969 1.451 1 96.88 303 ALA A N 1
ATOM 2407 C CA . ALA A 1 303 ? -19.625 22.844 2.604 1 96.88 303 ALA A CA 1
ATOM 2408 C C . ALA A 1 303 ? -19.969 23.891 3.664 1 96.88 303 ALA A C 1
ATOM 2410 O O . ALA A 1 303 ? -20.359 25.016 3.336 1 96.88 303 ALA A O 1
ATOM 2411 N N . GLN A 1 304 ? -19.891 23.531 4.848 1 97.44 304 GLN A N 1
ATOM 2412 C CA . GLN A 1 304 ? -19.859 24.516 5.93 1 97.44 304 GLN A CA 1
ATOM 2413 C C . GLN A 1 304 ? -18.531 25.25 5.977 1 97.44 304 GLN A C 1
ATOM 2415 O O . GLN A 1 304 ? -17.469 24.641 5.863 1 97.44 304 GLN A O 1
ATOM 2420 N N . LEU A 1 305 ? -18.641 26.547 6.117 1 98 305 LEU A N 1
ATOM 2421 C CA . LEU A 1 305 ? -17.422 27.359 6.121 1 98 305 LEU A CA 1
ATOM 2422 C C . LEU A 1 305 ? -17.203 27.984 7.492 1 98 305 LEU A C 1
ATOM 2424 O O . LEU A 1 305 ? -18.109 28.578 8.07 1 98 305 LEU A O 1
ATOM 2428 N N . ALA A 1 306 ? -16.109 27.75 8.031 1 98.56 306 ALA A N 1
ATOM 2429 C CA . ALA A 1 306 ? -15.617 28.438 9.227 1 98.56 306 ALA A CA 1
ATOM 2430 C C . ALA A 1 306 ? -14.367 29.25 8.914 1 98.56 306 ALA A C 1
ATOM 2432 O O . ALA A 1 306 ? -13.242 28.781 9.102 1 98.56 306 ALA A O 1
ATOM 2433 N N . ILE A 1 307 ? -14.586 30.469 8.531 1 98.31 307 ILE A N 1
ATOM 2434 C CA . ILE A 1 307 ? -13.492 31.344 8.117 1 98.31 307 ILE A CA 1
ATOM 2435 C C . ILE A 1 307 ? -13.148 32.312 9.25 1 98.31 307 ILE A C 1
ATOM 2437 O O . ILE A 1 307 ? -14.031 32.969 9.797 1 98.31 307 ILE A O 1
ATOM 2441 N N . TYR A 1 308 ? -11.938 32.406 9.57 1 97.44 308 TYR A N 1
ATOM 2442 C CA . TYR A 1 308 ? -11.469 33.219 10.688 1 97.44 308 TYR A CA 1
ATOM 2443 C C . TYR A 1 308 ? -10.789 34.469 10.188 1 97.44 308 TYR A C 1
ATOM 2445 O O . TYR A 1 308 ? -9.742 34.406 9.531 1 97.44 308 TYR A O 1
ATOM 2453 N N . PRO A 1 309 ? -11.336 35.625 10.508 1 96.25 309 PRO A N 1
ATOM 2454 C CA . PRO A 1 309 ? -10.781 36.875 10.039 1 96.25 309 PRO A CA 1
ATOM 2455 C C . PRO A 1 309 ? -9.398 37.156 10.609 1 96.25 309 PRO A C 1
ATOM 2457 O O . PRO A 1 309 ? -9.148 36.906 11.789 1 96.25 309 PRO A O 1
ATOM 2460 N N . GLU A 1 310 ? -8.508 37.656 9.789 1 93.56 310 GLU A N 1
ATOM 2461 C CA . GLU A 1 310 ? -7.176 38.156 10.141 1 93.56 310 GLU A CA 1
ATOM 2462 C C . GLU A 1 310 ? -6.305 37 10.664 1 93.56 310 GLU A C 1
ATOM 2464 O O . GLU A 1 310 ? -5.461 37.219 11.539 1 93.56 310 GLU A O 1
ATOM 2469 N N . GLN A 1 311 ? -6.688 35.844 10.258 1 92.88 311 GLN A N 1
ATOM 2470 C CA . GLN A 1 311 ? -5.867 34.688 10.641 1 92.88 311 GLN A CA 1
ATOM 2471 C C . GLN A 1 311 ? -5.102 34.125 9.445 1 92.88 311 GLN A C 1
ATOM 2473 O O . GLN A 1 311 ? -5.586 34.188 8.312 1 92.88 311 GLN A O 1
ATOM 2478 N N . ALA A 1 312 ? -3.959 33.656 9.742 1 92.75 312 ALA A N 1
ATOM 2479 C CA . ALA A 1 312 ? -3.072 33.094 8.719 1 92.75 312 ALA A CA 1
ATOM 2480 C C . ALA A 1 312 ? -3.203 31.594 8.625 1 92.75 312 ALA A C 1
ATOM 2482 O O . ALA A 1 312 ? -4.25 31.031 8.953 1 92.75 312 ALA A O 1
ATOM 2483 N N . HIS A 1 313 ? -2.191 30.922 8.016 1 92.25 313 HIS A N 1
ATOM 2484 C CA . HIS A 1 313 ? -2.188 29.5 7.727 1 92.25 313 HIS A CA 1
ATOM 2485 C C . HIS A 1 313 ? -2.283 28.672 9.008 1 92.25 313 HIS A C 1
ATOM 2487 O O . HIS A 1 313 ? -2.771 27.547 8.992 1 92.25 313 HIS A O 1
ATOM 2493 N N . ASN A 1 314 ? -1.921 29.25 10.18 1 91.81 314 ASN A N 1
ATOM 2494 C CA . ASN A 1 314 ? -1.827 28.516 11.438 1 91.81 314 ASN A CA 1
ATOM 2495 C C . ASN A 1 314 ? -3.076 28.703 12.289 1 91.81 314 ASN A C 1
ATOM 2497 O O . ASN A 1 314 ? -2.996 28.703 13.523 1 91.81 314 ASN A O 1
ATOM 2501 N N . VAL A 1 315 ? -4.203 28.859 11.664 1 93.94 315 VAL A N 1
ATOM 2502 C CA . VAL A 1 315 ? -5.477 29.094 12.336 1 93.94 315 VAL A CA 1
ATOM 2503 C C . VAL A 1 315 ? -5.77 27.953 13.312 1 93.94 315 VAL A C 1
ATOM 2505 O O . VAL A 1 315 ? -6.359 28.172 14.367 1 93.94 315 VAL A O 1
ATOM 2508 N N . LEU A 1 316 ? -5.348 26.734 13 1 94.38 316 LEU A N 1
ATOM 2509 C CA . LEU A 1 316 ? -5.523 25.578 13.867 1 94.38 316 LEU A CA 1
ATOM 2510 C C . LEU A 1 316 ? -4.867 25.812 15.227 1 94.38 316 LEU A C 1
ATOM 2512 O O . LEU A 1 316 ? -5.367 25.344 16.25 1 94.38 316 LEU A O 1
ATOM 2516 N N . SER A 1 317 ? -3.775 26.547 15.234 1 92.06 317 SER A N 1
ATOM 2517 C CA . SER A 1 317 ? -3.039 26.812 16.453 1 92.06 317 SER A CA 1
ATOM 2518 C C . SER A 1 317 ? -3.473 28.141 17.078 1 92.06 317 SER A C 1
ATOM 2520 O O . SER A 1 317 ? -3.619 28.234 18.297 1 92.06 317 SER A O 1
ATOM 2522 N N . THR A 1 318 ? -3.732 29.188 16.281 1 92.44 318 THR A N 1
ATOM 2523 C CA . THR A 1 318 ? -3.98 30.547 16.797 1 92.44 318 THR A CA 1
ATOM 2524 C C . THR A 1 318 ? -5.402 30.656 17.328 1 92.44 318 THR A C 1
ATOM 2526 O O . THR A 1 318 ? -5.656 31.453 18.25 1 92.44 318 THR A O 1
ATOM 2529 N N . ARG A 1 319 ? -6.281 29.906 16.781 1 94.25 319 ARG A N 1
ATOM 2530 C CA . ARG A 1 319 ? -7.672 29.922 17.219 1 94.25 319 ARG A CA 1
ATOM 2531 C C . ARG A 1 319 ? -8.133 28.531 17.641 1 94.25 319 ARG A C 1
ATOM 2533 O O . ARG A 1 319 ? -9.25 28.125 17.328 1 94.25 319 ARG A O 1
ATOM 2540 N N . TRP A 1 320 ? -7.207 27.844 18.328 1 94.5 320 TRP A N 1
ATOM 2541 C CA . TRP A 1 320 ? -7.375 26.422 18.578 1 94.5 320 TRP A CA 1
ATOM 2542 C C . TRP A 1 320 ? -8.688 26.141 19.312 1 94.5 320 TRP A C 1
ATOM 2544 O O . TRP A 1 320 ? -9.414 25.203 18.953 1 94.5 320 TRP A O 1
ATOM 2554 N N . GLU A 1 321 ? -9.125 26.906 20.344 1 95.38 321 GLU A N 1
ATOM 2555 C CA . GLU A 1 321 ? -10.344 26.625 21.094 1 95.38 321 GLU A CA 1
ATOM 2556 C C . GLU A 1 321 ? -11.57 26.672 20.203 1 95.38 321 GLU A C 1
ATOM 2558 O O . GLU A 1 321 ? -12.383 25.75 20.188 1 95.38 321 GLU A O 1
ATOM 2563 N N . SER A 1 322 ? -11.664 27.781 19.469 1 97.19 322 SER A N 1
ATOM 2564 C CA . SER A 1 322 ? -12.805 27.953 18.578 1 97.19 322 SER A CA 1
ATOM 2565 C C . SER A 1 322 ? -12.797 26.906 17.469 1 97.19 322 SER A C 1
ATOM 2567 O O . SER A 1 322 ? -13.844 26.375 17.109 1 97.19 322 SER A O 1
ATOM 2569 N N . VAL A 1 323 ? -11.664 26.672 16.875 1 98.25 323 VAL A N 1
ATOM 2570 C CA . VAL A 1 323 ? -11.523 25.703 15.797 1 98.25 323 VAL A CA 1
ATOM 2571 C C . VAL A 1 323 ? -11.898 24.312 16.297 1 98.25 323 VAL A C 1
ATOM 2573 O O . VAL A 1 323 ? -12.625 23.578 15.633 1 98.25 323 VAL A O 1
ATOM 2576 N N . HIS A 1 324 ? -11.398 23.906 17.516 1 98.5 324 HIS A N 1
ATOM 2577 C CA . HIS A 1 324 ? -11.703 22.609 18.094 1 98.5 324 HIS A CA 1
ATOM 2578 C C . HIS A 1 324 ? -13.211 22.422 18.281 1 98.5 324 HIS A C 1
ATOM 2580 O O . HIS A 1 324 ? -13.766 21.391 17.906 1 98.5 324 HIS A O 1
ATOM 2586 N N . ASP A 1 325 ? -13.82 23.438 18.828 1 98.44 325 ASP A N 1
ATOM 2587 C CA . ASP A 1 325 ? -15.258 23.375 19.078 1 98.44 325 ASP A CA 1
ATOM 2588 C C . ASP A 1 325 ? -16.031 23.25 17.781 1 98.44 325 ASP A C 1
ATOM 2590 O O . ASP A 1 325 ? -17.016 22.5 17.703 1 98.44 325 ASP A O 1
ATOM 2594 N N . THR A 1 326 ? -15.664 24.016 16.797 1 98.69 326 THR A N 1
ATOM 2595 C CA . THR A 1 326 ? -16.328 23.984 15.492 1 98.69 326 THR A CA 1
ATOM 2596 C C . THR A 1 326 ? -16.219 22.609 14.867 1 98.69 326 THR A C 1
ATOM 2598 O O . THR A 1 326 ? -17.203 22.078 14.344 1 98.69 326 THR A O 1
ATOM 2601 N N . ILE A 1 327 ? -15.047 21.984 14.922 1 98.88 327 ILE A N 1
ATOM 2602 C CA . ILE A 1 327 ? -14.812 20.672 14.336 1 98.88 327 ILE A CA 1
ATOM 2603 C C . ILE A 1 327 ? -15.625 19.625 15.102 1 98.88 327 ILE A C 1
ATOM 2605 O O . ILE A 1 327 ? -16.281 18.766 14.492 1 98.88 327 ILE A O 1
ATOM 2609 N N . GLU A 1 328 ? -15.562 19.688 16.453 1 98.69 328 GLU A N 1
ATOM 2610 C CA . GLU A 1 328 ? -16.281 18.719 17.266 1 98.69 328 GLU A CA 1
ATOM 2611 C C . GLU A 1 328 ? -17.781 18.781 17 1 98.69 328 GLU A C 1
ATOM 2613 O O . GLU A 1 328 ? -18.438 17.734 16.828 1 98.69 328 GLU A O 1
ATOM 2618 N N . LYS A 1 329 ? -18.375 19.984 16.922 1 98.38 329 LYS A N 1
ATOM 2619 C CA . LYS A 1 329 ? -19.781 20.172 16.641 1 98.38 329 LYS A CA 1
ATOM 2620 C C . LYS A 1 329 ? -20.141 19.609 15.266 1 98.38 329 LYS A C 1
ATOM 2622 O O . LYS A 1 329 ? -21.188 18.969 15.094 1 98.38 329 LYS A O 1
ATOM 2627 N N . PHE A 1 330 ? -19.344 19.812 14.281 1 98.62 330 PHE A N 1
ATOM 2628 C CA . PHE A 1 330 ? -19.562 19.312 12.93 1 98.62 330 PHE A CA 1
ATOM 2629 C C . PHE A 1 330 ? -19.531 17.781 12.898 1 98.62 330 PHE A C 1
ATOM 2631 O O . PHE A 1 330 ? -20.406 17.156 12.289 1 98.62 330 PHE A O 1
ATOM 2638 N N . LEU A 1 331 ? -18.484 17.125 13.602 1 98.38 331 LEU A N 1
ATOM 2639 C CA . LEU A 1 331 ? -18.297 15.68 13.57 1 98.38 331 LEU A CA 1
ATOM 2640 C C . LEU A 1 331 ? -19.438 14.969 14.289 1 98.38 331 LEU A C 1
ATOM 2642 O O . LEU A 1 331 ? -19.734 13.812 13.984 1 98.38 331 LEU A O 1
ATOM 2646 N N . THR A 1 332 ? -20.109 15.664 15.227 1 97.38 332 THR A N 1
ATOM 2647 C CA . THR A 1 332 ? -21.141 15.008 16.031 1 97.38 332 THR A CA 1
ATOM 2648 C C . THR A 1 332 ? -22.531 15.414 15.539 1 97.38 332 THR A C 1
ATOM 2650 O O . THR A 1 332 ? -23.547 14.992 16.109 1 97.38 332 THR A O 1
ATOM 2653 N N . SER A 1 333 ? -22.703 16.219 14.648 1 94.06 333 SER A N 1
ATOM 2654 C CA . SER A 1 333 ? -24 16.625 14.094 1 94.06 333 SER A CA 1
ATOM 2655 C C . SER A 1 333 ? -24.609 15.523 13.242 1 94.06 333 SER A C 1
ATOM 2657 O O . SER A 1 333 ? -23.891 14.656 12.734 1 94.06 333 SER A O 1
ATOM 2659 N N . MET B 1 1 ? 41.5 12.555 -31.969 1 49.88 1 MET B N 1
ATOM 2660 C CA . MET B 1 1 ? 41.188 12.398 -30.547 1 49.88 1 MET B CA 1
ATOM 2661 C C . MET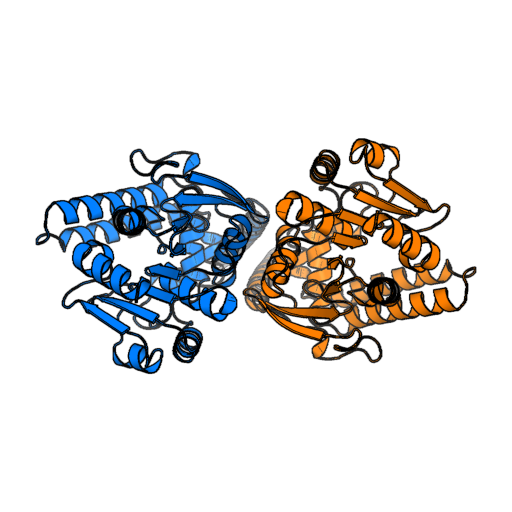 B 1 1 ? 40.094 13.352 -30.125 1 49.88 1 MET B C 1
ATOM 2663 O O . MET B 1 1 ? 39.188 12.969 -29.375 1 49.88 1 MET B O 1
ATOM 2667 N N . GLY B 1 2 ? 39.969 14.453 -30.797 1 45.75 2 GLY B N 1
ATOM 2668 C CA . GLY B 1 2 ? 38.969 15.508 -30.609 1 45.75 2 GLY B CA 1
ATOM 2669 C C . GLY B 1 2 ? 37.594 15.117 -31.078 1 45.75 2 GLY B C 1
ATOM 2670 O O . GLY B 1 2 ? 36.594 15.406 -30.422 1 45.75 2 GLY B O 1
ATOM 2671 N N . ILE B 1 3 ? 37.531 14.367 -32.031 1 53.31 3 ILE B N 1
ATOM 2672 C CA . ILE B 1 3 ? 36.25 14 -32.656 1 53.31 3 ILE B CA 1
ATOM 2673 C C . ILE B 1 3 ? 35.594 12.898 -31.844 1 53.31 3 ILE B C 1
ATOM 2675 O O . ILE B 1 3 ? 34.375 12.93 -31.641 1 53.31 3 ILE B O 1
ATOM 2679 N N . VAL B 1 4 ? 36.281 12.031 -31.297 1 48.28 4 VAL B N 1
ATOM 2680 C CA . VAL B 1 4 ? 35.719 10.922 -30.531 1 48.28 4 VAL B CA 1
ATOM 2681 C C . VAL B 1 4 ? 35.125 11.438 -29.203 1 48.28 4 VAL B C 1
ATOM 2683 O O . VAL B 1 4 ? 34.031 11.062 -28.812 1 48.28 4 VAL B O 1
ATOM 2686 N N . LEU B 1 5 ? 35.844 12.359 -28.641 1 46.5 5 LEU B N 1
ATOM 2687 C CA . LEU B 1 5 ? 35.344 12.914 -27.375 1 46.5 5 LEU B CA 1
ATOM 2688 C C . LEU B 1 5 ? 34.125 13.773 -27.578 1 46.5 5 LEU B C 1
ATOM 2690 O O . LEU B 1 5 ? 33.188 13.75 -26.766 1 46.5 5 LEU B O 1
ATOM 2694 N N . THR B 1 6 ? 34.094 14.312 -28.844 1 45.81 6 THR B N 1
ATOM 2695 C CA . THR B 1 6 ? 32.906 15.086 -29.203 1 45.81 6 THR B CA 1
ATOM 2696 C C . THR B 1 6 ? 31.719 14.164 -29.406 1 45.81 6 THR B C 1
ATOM 2698 O O . THR B 1 6 ? 30.609 14.469 -28.969 1 45.81 6 THR B O 1
ATOM 2701 N N . THR B 1 7 ? 31.984 13.156 -29.984 1 49.25 7 THR B N 1
ATOM 2702 C CA . THR B 1 7 ? 30.906 12.203 -30.234 1 49.25 7 THR B CA 1
ATOM 2703 C C . THR B 1 7 ? 30.406 11.578 -28.938 1 49.25 7 THR B C 1
ATOM 2705 O O . THR B 1 7 ? 29.203 11.406 -28.75 1 49.25 7 THR B O 1
ATOM 2708 N N . LEU B 1 8 ? 31.234 11.398 -28.078 1 48.62 8 LEU B N 1
ATOM 2709 C CA . LEU B 1 8 ? 30.828 10.781 -26.828 1 48.62 8 LEU B CA 1
ATOM 2710 C C . LEU B 1 8 ? 30.094 11.781 -25.938 1 48.62 8 LEU B C 1
ATOM 2712 O O . LEU B 1 8 ? 29.141 11.414 -25.25 1 48.62 8 LEU B O 1
ATOM 2716 N N . ARG B 1 9 ? 30.516 13.078 -26.156 1 45.84 9 ARG B N 1
ATOM 2717 C CA . ARG B 1 9 ? 29.828 14.148 -25.438 1 45.84 9 ARG B CA 1
ATOM 2718 C C . ARG B 1 9 ? 28.375 14.281 -25.922 1 45.84 9 ARG B C 1
ATOM 2720 O O . ARG B 1 9 ? 27.453 14.352 -25.125 1 45.84 9 ARG B O 1
ATOM 2727 N N . TRP B 1 10 ? 28.406 14.43 -27.203 1 49.5 10 TRP B N 1
ATOM 2728 C CA . TRP B 1 10 ? 27.078 14.57 -27.781 1 49.5 10 TRP B CA 1
ATOM 2729 C C . TRP B 1 10 ? 26.25 13.312 -27.547 1 49.5 10 TRP B C 1
ATOM 2731 O O . TRP B 1 10 ? 25.047 13.398 -27.297 1 49.5 10 TRP B O 1
ATOM 2741 N N . ALA B 1 11 ? 26.922 12.352 -27.516 1 49.62 11 ALA B N 1
ATOM 2742 C CA . ALA B 1 11 ? 26.203 11.117 -27.25 1 49.62 11 ALA B CA 1
ATOM 2743 C C . ALA B 1 11 ? 25.75 11.039 -25.797 1 49.62 11 ALA B C 1
ATOM 2745 O O . ALA B 1 11 ? 24.625 10.602 -25.516 1 49.62 11 ALA B O 1
ATOM 2746 N N . SER B 1 12 ? 26.641 11.625 -25.047 1 49.03 12 SER B N 1
ATOM 2747 C CA . SER B 1 12 ? 26.266 11.648 -23.641 1 49.03 12 SER B CA 1
ATOM 2748 C C . SER B 1 12 ? 25.156 12.656 -23.375 1 49.03 12 SER B C 1
ATOM 2750 O O . SER B 1 12 ? 24.234 12.391 -22.609 1 49.03 12 SER B O 1
ATOM 2752 N N . ILE B 1 13 ? 25.328 13.852 -24.078 1 49.59 13 ILE B N 1
ATOM 2753 C CA . ILE B 1 13 ? 24.234 14.82 -23.984 1 49.59 13 ILE B CA 1
ATOM 2754 C C . ILE B 1 13 ? 22.953 14.219 -24.578 1 49.59 13 ILE B C 1
ATOM 2756 O O . ILE B 1 13 ? 21.875 14.344 -23.984 1 49.59 13 ILE B O 1
ATOM 2760 N N . ALA B 1 14 ? 23.219 13.703 -25.672 1 48.44 14 ALA B N 1
ATOM 2761 C CA . ALA B 1 14 ? 22.062 13.062 -26.297 1 48.44 14 ALA B CA 1
ATOM 2762 C C . ALA B 1 14 ? 21.484 11.961 -25.391 1 48.44 14 ALA B C 1
ATOM 2764 O O . ALA B 1 14 ? 20.266 11.852 -25.234 1 48.44 14 ALA B O 1
ATOM 2765 N N . LEU B 1 15 ? 22.406 11.352 -24.953 1 50.41 15 LEU B N 1
ATOM 2766 C CA . LEU B 1 15 ? 21.938 10.297 -24.062 1 50.41 15 LEU B CA 1
ATOM 2767 C C . LEU B 1 15 ? 21.281 10.875 -22.812 1 50.41 15 LEU B C 1
ATOM 2769 O O . LEU B 1 15 ? 20.234 10.414 -22.375 1 50.41 15 LEU B O 1
ATOM 2773 N N . LEU B 1 16 ? 22.016 11.875 -22.281 1 50.41 16 LEU B N 1
ATOM 2774 C CA . LEU B 1 16 ? 21.438 12.562 -21.141 1 50.41 16 LEU B CA 1
ATOM 2775 C C . LEU B 1 16 ? 20.078 13.172 -21.5 1 50.41 16 LEU B C 1
ATOM 2777 O O . LEU B 1 16 ? 19.125 13.07 -20.719 1 50.41 16 LEU B O 1
ATOM 2781 N N . THR B 1 17 ? 20.156 13.867 -22.578 1 50.44 17 THR B N 1
ATOM 2782 C CA . THR B 1 17 ? 18.891 14.438 -23.047 1 50.44 17 THR B CA 1
ATOM 2783 C C . THR B 1 17 ? 17.859 13.336 -23.266 1 50.44 17 THR B C 1
ATOM 2785 O O . THR B 1 17 ? 16.672 13.523 -22.969 1 50.44 17 THR B O 1
ATOM 2788 N N . THR B 1 18 ? 18.438 12.391 -23.828 1 49.12 18 THR B N 1
ATOM 2789 C CA . THR B 1 18 ? 17.516 11.289 -24.078 1 49.12 18 THR B CA 1
ATOM 2790 C C . THR B 1 18 ? 17.031 10.688 -22.75 1 49.12 18 THR B C 1
ATOM 2792 O O . THR B 1 18 ? 15.852 10.375 -22.609 1 49.12 18 THR B O 1
ATOM 2795 N N . ILE B 1 19 ? 18.062 10.547 -21.938 1 50.94 19 ILE B N 1
ATOM 2796 C CA . ILE B 1 19 ? 17.688 10.031 -20.625 1 50.94 19 ILE B CA 1
ATOM 2797 C C . ILE B 1 19 ? 16.719 11 -19.938 1 50.94 19 ILE B C 1
ATOM 2799 O O . ILE B 1 19 ? 15.688 10.586 -19.406 1 50.94 19 ILE B O 1
ATOM 2803 N N . ILE B 1 20 ? 17.203 12.219 -19.969 1 51.41 20 ILE B N 1
ATOM 2804 C CA . ILE B 1 20 ? 16.359 13.258 -19.406 1 51.41 20 ILE B CA 1
ATOM 2805 C C . ILE B 1 20 ? 15.008 13.266 -20.094 1 51.41 20 ILE B C 1
ATOM 2807 O O . ILE B 1 20 ? 13.969 13.352 -19.438 1 51.41 20 ILE B O 1
ATOM 2811 N N . TYR B 1 21 ? 15.141 13.242 -21.391 1 47.16 21 TYR B N 1
ATOM 2812 C CA . TYR B 1 21 ? 13.914 13.203 -22.188 1 47.16 21 TYR B CA 1
ATOM 2813 C C . TYR B 1 21 ? 13.094 11.961 -21.875 1 47.16 21 TYR B C 1
ATOM 2815 O O . TYR B 1 21 ? 11.875 12.039 -21.719 1 47.16 21 TYR B O 1
ATOM 2823 N N . THR B 1 22 ? 13.789 10.961 -21.844 1 49.06 22 THR B N 1
ATOM 2824 C CA . THR B 1 22 ? 13.078 9.703 -21.625 1 49.06 22 THR B CA 1
ATOM 2825 C C . THR B 1 22 ? 12.492 9.648 -20.219 1 49.06 22 THR B C 1
ATOM 2827 O O . THR B 1 22 ? 11.391 9.125 -20.016 1 49.06 22 THR B O 1
ATOM 2830 N N . LEU B 1 23 ? 13.305 10.125 -19.344 1 51.19 23 LEU B N 1
ATOM 2831 C CA . LEU B 1 23 ? 12.82 10.156 -17.969 1 51.19 23 LEU B CA 1
ATOM 2832 C C . LEU B 1 23 ? 11.625 11.094 -17.844 1 51.19 23 LEU B C 1
ATOM 2834 O O . LEU B 1 23 ? 10.734 10.867 -17.016 1 51.19 23 LEU B O 1
ATOM 2838 N N . SER B 1 24 ? 11.68 12.188 -18.547 1 48.94 24 SER B N 1
ATOM 2839 C CA . SER B 1 24 ? 10.562 13.125 -18.516 1 48.94 24 SER B CA 1
ATOM 2840 C C . SER B 1 24 ? 9.289 12.492 -19.062 1 48.94 24 SER B C 1
ATOM 2842 O O . SER B 1 24 ? 8.188 12.766 -18.578 1 48.94 24 SER B O 1
ATOM 2844 N N . LYS B 1 25 ? 9.43 11.758 -20.266 1 45.16 25 LYS B N 1
ATOM 2845 C CA . LYS B 1 25 ? 8.234 11.203 -20.891 1 45.16 25 LYS B CA 1
ATOM 2846 C C . LYS B 1 25 ? 7.668 10.047 -20.078 1 45.16 25 LYS B C 1
ATOM 2848 O O . LYS B 1 25 ? 6.496 9.695 -20.219 1 45.16 25 LYS B O 1
ATOM 2853 N N . ARG B 1 26 ? 8.477 9.43 -19.312 1 51.72 26 ARG B N 1
ATOM 2854 C CA . ARG B 1 26 ? 8.133 8.227 -18.562 1 51.72 26 ARG B CA 1
ATOM 2855 C C . ARG B 1 26 ? 7.02 8.508 -17.562 1 51.72 26 ARG B C 1
ATOM 2857 O O . ARG B 1 26 ? 6.461 7.578 -16.969 1 51.72 26 ARG B O 1
ATOM 2864 N N . ARG B 1 27 ? 6.551 9.703 -17.547 1 61.38 27 ARG B N 1
ATOM 2865 C CA . ARG B 1 27 ? 5.836 10.031 -16.312 1 61.38 27 ARG B CA 1
ATOM 2866 C C . ARG B 1 27 ? 4.34 9.781 -16.469 1 61.38 27 ARG B C 1
ATOM 2868 O O . ARG B 1 27 ? 3.549 10.141 -15.594 1 61.38 27 ARG B O 1
ATOM 2875 N N . GLN B 1 28 ? 4.031 8.93 -17.562 1 81 28 GLN B N 1
ATOM 2876 C CA . GLN B 1 28 ? 2.576 8.836 -17.672 1 81 28 GLN B CA 1
ATOM 2877 C C . GLN B 1 28 ? 2.096 7.406 -17.453 1 81 28 GLN B C 1
ATOM 2879 O O . GLN B 1 28 ? 2.826 6.453 -17.734 1 81 28 GLN B O 1
ATOM 2884 N N . THR B 1 29 ? 0.987 7.176 -16.844 1 92.06 29 THR B N 1
ATOM 2885 C CA . THR B 1 29 ? 0.259 5.91 -16.812 1 92.06 29 THR B CA 1
ATOM 2886 C C . THR B 1 29 ? -0.139 5.48 -18.234 1 92.06 29 THR B C 1
ATOM 2888 O O . THR B 1 29 ? -0.686 6.277 -19 1 92.06 29 THR B O 1
ATOM 2891 N N . LEU B 1 30 ? 0.244 4.27 -18.656 1 93.94 30 LEU B N 1
ATOM 2892 C CA . LEU B 1 30 ? -0.129 3.729 -19.953 1 93.94 30 LEU B CA 1
ATOM 2893 C C . LEU B 1 30 ? -1.44 2.957 -19.875 1 93.94 30 LEU B C 1
ATOM 2895 O O . LEU B 1 30 ? -1.743 2.352 -18.844 1 93.94 30 LEU B O 1
ATOM 2899 N N . ASP B 1 31 ? -2.166 2.99 -20.938 1 96 31 ASP B N 1
ATOM 2900 C CA . ASP B 1 31 ? -3.48 2.355 -20.953 1 96 31 ASP B CA 1
ATOM 2901 C C . ASP B 1 31 ? -3.355 0.833 -20.969 1 96 31 ASP B C 1
ATOM 2903 O O . ASP B 1 31 ? -2.266 0.293 -20.766 1 96 31 ASP B O 1
ATOM 2907 N N . SER B 1 32 ? -4.422 0.167 -21.016 1 97.5 32 SER B N 1
ATOM 2908 C CA . SER B 1 32 ? -4.527 -1.286 -20.938 1 97.5 32 SER B CA 1
ATOM 2909 C C . SER B 1 32 ? -4.93 -1.89 -22.281 1 97.5 32 SER B C 1
ATOM 2911 O O . SER B 1 32 ? -4.93 -1.201 -23.297 1 97.5 32 SER B O 1
ATOM 2913 N N . MET B 1 33 ? -5.211 -3.174 -22.281 1 97.38 33 MET B N 1
ATOM 2914 C CA . MET B 1 33 ? -5.617 -3.887 -23.484 1 97.38 33 MET B CA 1
ATOM 2915 C C . MET B 1 33 ? -6.953 -3.365 -24 1 97.38 33 MET B C 1
ATOM 2917 O O . MET B 1 33 ? -7.371 -3.709 -25.109 1 97.38 33 MET B O 1
ATOM 2921 N N . ILE B 1 34 ? -7.531 -2.436 -23.312 1 97.44 34 ILE B N 1
ATOM 2922 C CA . ILE B 1 34 ? -8.828 -1.89 -23.703 1 97.44 34 ILE B CA 1
ATOM 2923 C C . ILE B 1 34 ? -8.703 -1.131 -25.016 1 97.44 34 ILE B C 1
ATOM 2925 O O . ILE B 1 34 ? -9.688 -0.958 -25.734 1 97.44 34 ILE B O 1
ATOM 2929 N N . VAL B 1 35 ? -7.508 -0.669 -25.344 1 96.44 35 VAL B N 1
ATOM 2930 C CA . VAL B 1 35 ? -7.277 0.086 -26.578 1 96.44 35 VAL B CA 1
ATOM 2931 C C . VAL B 1 35 ? -7.402 -0.838 -27.781 1 96.44 35 VAL B C 1
ATOM 2933 O O . VAL B 1 35 ? -7.703 -0.384 -28.891 1 96.44 35 VAL B O 1
ATOM 2936 N N . ALA B 1 36 ? -7.109 -2.166 -27.594 1 96.75 36 ALA B N 1
ATOM 2937 C CA . ALA B 1 36 ? -7.238 -3.215 -28.609 1 96.75 36 ALA B CA 1
ATOM 2938 C C . ALA B 1 36 ? -7.602 -4.551 -27.969 1 96.75 36 ALA B C 1
ATOM 2940 O O . ALA B 1 36 ? -6.762 -5.445 -27.859 1 96.75 36 ALA B O 1
ATOM 2941 N N . PRO B 1 37 ? -8.789 -4.672 -27.594 1 96.44 37 PRO B N 1
ATOM 2942 C CA . PRO B 1 37 ? -9.203 -5.887 -26.891 1 96.44 37 PRO B CA 1
ATOM 2943 C C . PRO B 1 37 ? -9 -7.148 -27.719 1 96.44 37 PRO B C 1
ATOM 2945 O O . PRO B 1 37 ? -9.164 -7.125 -28.953 1 96.44 37 PRO B O 1
ATOM 2948 N N . HIS B 1 38 ? -8.633 -8.172 -27.062 1 95.31 38 HIS B N 1
ATOM 2949 C CA . HIS B 1 38 ? -8.555 -9.484 -27.688 1 95.31 38 HIS B CA 1
ATOM 2950 C C . HIS B 1 38 ? -9.938 -10.039 -27.969 1 95.31 38 HIS B C 1
ATOM 2952 O O . HIS B 1 38 ? -10.875 -9.812 -27.203 1 95.31 38 HIS B O 1
ATOM 2958 N N . ASP B 1 39 ? -10.023 -10.922 -29.031 1 95.31 39 ASP B N 1
ATOM 2959 C CA . ASP B 1 39 ? -11.32 -11.445 -29.453 1 95.31 39 ASP B CA 1
ATOM 2960 C C . ASP B 1 39 ? -11.883 -12.422 -28.422 1 95.31 39 ASP B C 1
ATOM 2962 O O . ASP B 1 39 ? -13.102 -12.5 -28.234 1 95.31 39 ASP B O 1
ATOM 2966 N N . ILE B 1 40 ? -11.039 -13.094 -27.781 1 94.25 40 ILE B N 1
ATOM 2967 C CA . ILE B 1 40 ? -11.461 -14.117 -26.828 1 94.25 40 ILE B CA 1
ATOM 2968 C C . ILE B 1 40 ? -11.414 -13.562 -25.406 1 94.25 40 ILE B C 1
ATOM 2970 O O . ILE B 1 40 ? -12.383 -13.672 -24.656 1 94.25 40 ILE B O 1
ATOM 2974 N N . TYR B 1 41 ? -10.266 -13.031 -25.031 1 96.5 41 TYR B N 1
ATOM 2975 C CA . TYR B 1 41 ? -10.086 -12.445 -23.703 1 96.5 41 TYR B CA 1
ATOM 2976 C C . TYR B 1 41 ? -10.602 -11.016 -23.672 1 96.5 41 TYR B C 1
ATOM 2978 O O . TYR B 1 41 ? -9.82 -10.062 -23.766 1 96.5 41 TYR B O 1
ATOM 2986 N N . THR B 1 42 ? -11.906 -10.859 -23.453 1 96.81 42 THR B N 1
ATOM 2987 C CA . THR B 1 42 ? -12.602 -9.578 -23.453 1 96.81 42 THR B CA 1
ATOM 2988 C C . THR B 1 42 ? -12.781 -9.062 -22.031 1 96.81 42 THR B C 1
ATOM 2990 O O . THR B 1 42 ? -12.555 -9.789 -21.062 1 96.81 42 THR B O 1
ATOM 2993 N N . PRO B 1 43 ? -13.156 -7.812 -21.844 1 96.12 43 PRO B N 1
ATOM 2994 C CA . PRO B 1 43 ? -13.414 -7.289 -20.5 1 96.12 43 PRO B CA 1
ATOM 2995 C C . PRO B 1 43 ? -14.516 -8.055 -19.766 1 96.12 43 PRO B C 1
ATOM 2997 O O . PRO B 1 43 ? -14.602 -7.996 -18.531 1 96.12 43 PRO B O 1
ATOM 3000 N N . ASP B 1 44 ? -15.336 -8.852 -20.547 1 96.25 44 ASP B N 1
ATOM 3001 C CA . ASP B 1 44 ? -16.422 -9.648 -19.953 1 96.25 44 ASP B CA 1
ATOM 3002 C C . ASP B 1 44 ? -16.078 -11.141 -20 1 96.25 44 ASP B C 1
ATOM 3004 O O . ASP B 1 44 ? -16.984 -11.977 -20.062 1 96.25 44 ASP B O 1
ATOM 3008 N N . PHE B 1 45 ? -14.781 -11.414 -20.078 1 97.69 45 PHE B N 1
ATOM 3009 C CA . PHE B 1 45 ? -14.312 -12.797 -20.156 1 97.69 45 PHE B CA 1
ATOM 3010 C C . PHE B 1 45 ? -14.875 -13.617 -19 1 97.69 45 PHE B C 1
ATOM 3012 O O . PHE B 1 45 ? -15.242 -14.781 -19.188 1 97.69 45 PHE B O 1
ATOM 3019 N N . TYR B 1 46 ? -14.805 -13.133 -17.781 1 98.31 46 TYR B N 1
ATOM 3020 C CA . TYR B 1 46 ? -15.508 -13.68 -16.625 1 98.31 46 TYR B CA 1
ATOM 3021 C C . TYR B 1 46 ? -16.75 -12.844 -16.297 1 98.31 46 TYR B C 1
ATOM 3023 O O . TYR B 1 46 ? -16.844 -11.68 -16.703 1 98.31 46 TYR B O 1
ATOM 3031 N N . PRO B 1 47 ? -17.734 -13.422 -15.594 1 97.88 47 PRO B N 1
ATOM 3032 C CA . PRO B 1 47 ? -18.844 -12.594 -15.102 1 97.88 47 PRO B CA 1
ATOM 3033 C C . PRO B 1 47 ? -18.391 -11.555 -14.078 1 97.88 47 PRO B C 1
ATOM 3035 O O . PRO B 1 47 ? -17.391 -11.758 -13.383 1 97.88 47 PRO B O 1
ATOM 3038 N N . GLY B 1 48 ? -19.141 -10.453 -14.039 1 97.94 48 GLY B N 1
ATOM 3039 C CA . GLY B 1 48 ? -18.938 -9.484 -12.977 1 97.94 48 GLY B CA 1
ATOM 3040 C C . GLY B 1 48 ? -17.719 -8.602 -13.195 1 97.94 48 GLY B C 1
ATOM 3041 O O . GLY B 1 48 ? -17.016 -8.266 -12.242 1 97.94 48 GLY B O 1
ATOM 3042 N N . GLY B 1 49 ? -17.484 -8.281 -14.445 1 97.62 49 GLY B N 1
ATOM 3043 C CA . GLY B 1 49 ? -16.375 -7.398 -14.758 1 97.62 49 GLY B CA 1
ATOM 3044 C C . GLY B 1 49 ? -16.625 -5.957 -14.367 1 97.62 49 GLY B C 1
ATOM 3045 O O . GLY B 1 49 ? -17.734 -5.449 -14.523 1 97.62 49 GLY B O 1
ATOM 3046 N N . HIS B 1 50 ? -15.57 -5.336 -13.711 1 96.75 50 HIS B N 1
ATOM 3047 C CA . HIS B 1 50 ? -15.664 -3.957 -13.25 1 96.75 50 HIS B CA 1
ATOM 3048 C C . HIS B 1 50 ? -14.312 -3.256 -13.336 1 96.75 50 HIS B C 1
ATOM 3050 O O . HIS B 1 50 ? -13.266 -3.893 -13.18 1 96.75 50 HIS B O 1
ATOM 3056 N N . ASP B 1 51 ? -14.398 -1.963 -13.578 1 97.56 51 ASP B N 1
ATOM 3057 C CA . ASP B 1 51 ? -13.227 -1.11 -13.398 1 97.56 51 ASP B CA 1
ATOM 3058 C C . ASP B 1 51 ? -13.281 -0.367 -12.07 1 97.56 51 ASP B C 1
ATOM 3060 O O . ASP B 1 51 ? -14.367 0.005 -11.602 1 97.56 51 ASP B O 1
ATOM 3064 N N . VAL B 1 52 ? -12.133 -0.234 -11.531 1 96.75 52 VAL B N 1
ATOM 3065 C CA . VAL B 1 52 ? -12.039 0.568 -10.32 1 96.75 52 VAL B CA 1
ATOM 3066 C C . VAL B 1 52 ? -10.836 1.502 -10.406 1 96.75 52 VAL B C 1
ATOM 3068 O O . VAL B 1 52 ? -9.758 1.098 -10.852 1 96.75 52 VAL B O 1
ATOM 3071 N N . GLN B 1 53 ? -11.133 2.773 -10.055 1 96.12 53 GLN B N 1
ATOM 3072 C CA . GLN B 1 53 ? -10.047 3.742 -10 1 96.12 53 GLN B CA 1
ATOM 3073 C C . GLN B 1 53 ? -9.344 3.699 -8.648 1 96.12 53 GLN B C 1
ATOM 3075 O O . GLN B 1 53 ? -9.953 3.979 -7.613 1 96.12 53 GLN B O 1
ATOM 3080 N N . LEU B 1 54 ? -8.07 3.303 -8.688 1 96.12 54 LEU B N 1
ATOM 3081 C CA . LEU B 1 54 ? -7.199 3.402 -7.523 1 96.12 54 LEU B CA 1
ATOM 3082 C C . LEU B 1 54 ? -6.289 4.625 -7.629 1 96.12 54 LEU B C 1
ATOM 3084 O O . LEU B 1 54 ? -6.203 5.25 -8.688 1 96.12 54 LEU B O 1
ATOM 3088 N N . PRO B 1 55 ? -5.684 5.035 -6.527 1 94.56 55 PRO B N 1
ATOM 3089 C CA . PRO B 1 55 ? -4.883 6.262 -6.555 1 94.56 55 PRO B CA 1
ATOM 3090 C C . PRO B 1 55 ? -3.818 6.25 -7.652 1 94.56 55 PRO B C 1
ATOM 3092 O O . PRO B 1 55 ? -3.553 7.281 -8.273 1 94.56 55 PRO B O 1
ATOM 3095 N N . ILE B 1 56 ? -3.301 5.121 -7.965 1 94.38 56 ILE B N 1
ATOM 3096 C CA . ILE B 1 56 ? -2.15 5.055 -8.859 1 94.38 56 ILE B CA 1
ATOM 3097 C C . ILE B 1 56 ? -2.629 4.918 -10.305 1 94.38 56 ILE B C 1
ATOM 3099 O O . ILE B 1 56 ? -1.986 5.422 -11.227 1 94.38 56 ILE B O 1
ATOM 3103 N N . ALA B 1 57 ? -3.662 4.18 -10.492 1 96.69 57 ALA B N 1
ATOM 3104 C CA . ALA B 1 57 ? -4.203 3.941 -11.828 1 96.69 57 ALA B CA 1
ATOM 3105 C C . ALA B 1 57 ? -5.5 3.141 -11.758 1 96.69 57 ALA B C 1
ATOM 3107 O O . ALA B 1 57 ? -5.957 2.779 -10.672 1 96.69 57 ALA B O 1
ATOM 3108 N N . ARG B 1 58 ? -6.07 2.947 -12.914 1 97.62 58 ARG B N 1
ATOM 3109 C CA . ARG B 1 58 ? -7.309 2.178 -13.016 1 97.62 58 ARG B CA 1
ATOM 3110 C C . ARG B 1 58 ? -7.016 0.693 -13.203 1 97.62 58 ARG B C 1
ATOM 3112 O O . ARG B 1 58 ? -6.109 0.326 -13.953 1 97.62 58 ARG B O 1
ATOM 3119 N N . MET B 1 59 ? -7.73 -0.146 -12.523 1 97.88 59 MET B N 1
ATOM 3120 C CA . MET B 1 59 ? -7.555 -1.585 -12.711 1 97.88 59 MET B CA 1
ATOM 3121 C C . MET B 1 59 ? -8.891 -2.26 -13.008 1 97.88 59 MET B C 1
ATOM 3123 O O . MET B 1 59 ? -9.953 -1.667 -12.797 1 97.88 59 MET B O 1
ATOM 3127 N N . HIS B 1 60 ? -8.82 -3.436 -13.617 1 98.75 60 HIS B N 1
ATOM 3128 C CA . HIS B 1 60 ? -9.977 -4.258 -13.961 1 98.75 60 HIS B CA 1
ATOM 3129 C C . HIS B 1 60 ? -10 -5.547 -13.148 1 98.75 60 HIS B C 1
ATOM 3131 O O . HIS B 1 60 ? -8.961 -6.176 -12.953 1 98.75 60 HIS B O 1
ATOM 3137 N N . TYR B 1 61 ? -11.141 -5.898 -12.641 1 98.69 61 TYR B N 1
ATOM 3138 C CA . TYR B 1 61 ? -11.32 -7.145 -11.898 1 98.69 61 TYR B CA 1
ATOM 3139 C C . TYR B 1 61 ? -12.664 -7.781 -12.219 1 98.69 61 TYR B C 1
ATOM 3141 O O . TYR B 1 61 ? -13.539 -7.141 -12.82 1 98.69 61 TYR B O 1
ATOM 3149 N N . TRP B 1 62 ? -12.812 -9.031 -11.977 1 98.81 62 TRP B N 1
ATOM 3150 C CA . TRP B 1 62 ? -14.062 -9.781 -12.07 1 98.81 62 TRP B CA 1
ATOM 3151 C C . TRP B 1 62 ? -14.43 -10.391 -10.719 1 98.81 62 TRP B C 1
ATOM 3153 O O . TRP B 1 62 ? -13.562 -10.883 -10 1 98.81 62 TRP B O 1
ATOM 3163 N N . LEU B 1 63 ? -15.609 -10.258 -10.305 1 98.62 63 LEU B N 1
ATOM 3164 C CA . LEU B 1 63 ? -16.156 -10.812 -9.07 1 98.62 63 LEU B CA 1
ATOM 3165 C C . LEU B 1 63 ? -17.438 -11.586 -9.336 1 98.62 63 LEU B C 1
ATOM 3167 O O . LEU B 1 63 ? -18.438 -11.008 -9.75 1 98.62 63 LEU B O 1
ATOM 3171 N N . PHE B 1 64 ? -17.406 -12.961 -9.117 1 98.75 64 PHE B N 1
ATOM 3172 C CA . PHE B 1 64 ? -18.547 -13.781 -9.508 1 98.75 64 PHE B CA 1
ATOM 3173 C C . PHE B 1 64 ? -18.609 -15.055 -8.672 1 98.75 64 PHE B C 1
ATOM 3175 O O . PHE B 1 64 ? -17.703 -15.32 -7.867 1 98.75 64 PHE B O 1
ATOM 3182 N N . GLY B 1 65 ? -19.641 -15.891 -8.859 1 98.69 65 GLY B N 1
ATOM 3183 C CA . GLY B 1 65 ? -19.906 -17.047 -8.031 1 98.69 65 GLY B CA 1
ATOM 3184 C C . GLY B 1 65 ? -20.906 -16.781 -6.926 1 98.69 65 GLY B C 1
ATOM 3185 O O . GLY B 1 65 ? -21.844 -15.984 -7.109 1 98.69 65 GLY B O 1
ATOM 3186 N N . ASN B 1 66 ? -20.828 -17.469 -5.793 1 98.56 66 ASN B N 1
ATOM 3187 C CA . ASN B 1 66 ? -21.766 -17.344 -4.684 1 98.56 66 ASN B CA 1
ATOM 3188 C C . ASN B 1 66 ? -21.297 -16.312 -3.662 1 98.56 66 ASN B C 1
ATOM 3190 O O . ASN B 1 66 ? -20.359 -16.578 -2.9 1 98.56 66 ASN B O 1
ATOM 3194 N N . PRO B 1 67 ? -21.953 -15.18 -3.578 1 97.69 67 PRO B N 1
ATOM 3195 C CA . PRO B 1 67 ? -21.547 -14.125 -2.65 1 97.69 67 PRO B CA 1
ATOM 3196 C C . PRO B 1 67 ? -21.516 -14.594 -1.196 1 97.69 67 PRO B C 1
ATOM 3198 O O . PRO B 1 67 ? -20.859 -13.977 -0.354 1 97.69 67 PRO B O 1
ATOM 3201 N N . GLN B 1 68 ? -22.203 -15.68 -0.939 1 97.81 68 GLN B N 1
ATOM 3202 C CA . GLN B 1 68 ? -22.25 -16.203 0.42 1 97.81 68 GLN B CA 1
ATOM 3203 C C . GLN B 1 68 ? -21.219 -17.312 0.612 1 97.81 68 GLN B C 1
ATOM 3205 O O . GLN B 1 68 ? -21.031 -17.812 1.725 1 97.81 68 GLN B O 1
ATOM 3210 N N . GLY B 1 69 ? -20.578 -17.672 -0.431 1 98.31 69 GLY B N 1
ATOM 3211 C CA . GLY B 1 69 ? -19.594 -18.734 -0.363 1 98.31 69 GLY B CA 1
ATOM 3212 C C . GLY B 1 69 ? -18.25 -18.25 0.145 1 98.31 69 GLY B C 1
ATOM 3213 O O . GLY B 1 69 ? -18.094 -17.094 0.542 1 98.31 69 GLY B O 1
ATOM 3214 N N . LYS B 1 70 ? -17.25 -19.188 0.19 1 98.12 70 LYS B N 1
ATOM 3215 C CA . LYS B 1 70 ? -15.891 -18.859 0.592 1 98.12 70 LYS B CA 1
ATOM 3216 C C . LYS B 1 70 ? -15.234 -17.906 -0.413 1 98.12 70 LYS B C 1
ATOM 3218 O O . LYS B 1 70 ? -15.312 -18.141 -1.623 1 98.12 70 LYS B O 1
ATOM 3223 N N . LYS B 1 71 ? -14.695 -16.859 0.066 1 98.75 71 LYS B N 1
ATOM 3224 C CA . LYS B 1 71 ? -14.047 -15.852 -0.762 1 98.75 71 LYS B CA 1
ATOM 3225 C C . LYS B 1 71 ? -12.648 -16.297 -1.183 1 98.75 71 LYS B C 1
ATOM 3227 O O . LYS B 1 71 ? -11.828 -16.656 -0.338 1 98.75 71 LYS B O 1
ATOM 3232 N N . VAL B 1 72 ? -12.375 -16.312 -2.502 1 98.88 72 VAL B N 1
ATOM 3233 C CA . VAL B 1 72 ? -11.078 -16.734 -3.02 1 98.88 72 VAL B CA 1
ATOM 3234 C C . VAL B 1 72 ? -10.594 -15.75 -4.07 1 98.88 72 VAL B C 1
ATOM 3236 O O . VAL B 1 72 ? -11.344 -15.367 -4.973 1 98.88 72 VAL B O 1
ATOM 3239 N N . VAL B 1 73 ? -9.398 -15.25 -3.922 1 98.88 73 VAL B N 1
ATOM 3240 C CA . VAL B 1 73 ? -8.805 -14.367 -4.926 1 98.88 73 VAL B CA 1
ATOM 3241 C C . VAL B 1 73 ? -7.711 -15.109 -5.688 1 98.88 73 VAL B C 1
ATOM 3243 O O . VAL B 1 73 ? -6.957 -15.891 -5.098 1 98.88 73 VAL B O 1
ATOM 3246 N N . LEU B 1 74 ? -7.633 -14.914 -6.984 1 98.94 74 LEU B N 1
ATOM 3247 C CA . LEU B 1 74 ? -6.668 -15.57 -7.867 1 98.94 74 LEU B CA 1
ATOM 3248 C C . LEU B 1 74 ? -5.688 -14.555 -8.445 1 98.94 74 LEU B C 1
ATOM 3250 O O . LEU B 1 74 ? -6.102 -13.562 -9.055 1 98.94 74 LEU B O 1
ATOM 3254 N N . ILE B 1 75 ? -4.43 -14.789 -8.258 1 98.94 75 ILE B N 1
ATOM 3255 C CA . ILE B 1 75 ? -3.381 -13.883 -8.711 1 98.94 75 ILE B CA 1
ATOM 3256 C C . ILE B 1 75 ? -2.564 -14.555 -9.82 1 98.94 75 ILE B C 1
ATOM 3258 O O . ILE B 1 75 ? -1.927 -15.578 -9.586 1 98.94 75 ILE B O 1
ATOM 3262 N N . HIS B 1 76 ? -2.494 -13.945 -10.992 1 98.5 76 HIS B N 1
ATOM 3263 C CA . HIS B 1 76 ? -1.889 -14.586 -12.156 1 98.5 76 HIS B CA 1
ATOM 3264 C C . HIS B 1 76 ? -0.391 -14.305 -12.227 1 98.5 76 HIS B C 1
ATOM 3266 O O . HIS B 1 76 ? 0.135 -13.531 -11.422 1 98.5 76 HIS B O 1
ATOM 3272 N N . GLY B 1 77 ? 0.279 -14.969 -13.102 1 96.88 77 GLY B N 1
ATOM 3273 C CA . GLY B 1 77 ? 1.72 -14.875 -13.281 1 96.88 77 GLY B CA 1
ATOM 3274 C C . GLY B 1 77 ? 2.141 -13.68 -14.117 1 96.88 77 GLY B C 1
ATOM 3275 O O . GLY B 1 77 ? 1.338 -12.781 -14.367 1 96.88 77 GLY B O 1
ATOM 3276 N N . ILE B 1 78 ? 3.326 -13.656 -14.641 1 94.12 78 ILE B N 1
ATOM 3277 C CA . ILE B 1 78 ? 3.994 -12.469 -15.141 1 94.12 78 ILE B CA 1
ATOM 3278 C C . ILE B 1 78 ? 3.51 -12.164 -16.562 1 94.12 78 ILE B C 1
ATOM 3280 O O . ILE B 1 78 ? 3.432 -11 -16.969 1 94.12 78 ILE B O 1
ATOM 3284 N N . SER B 1 79 ? 3.064 -13.148 -17.328 1 90.69 79 SER B N 1
ATOM 3285 C CA . SER B 1 79 ? 2.906 -12.891 -18.75 1 90.69 79 SER B CA 1
ATOM 3286 C C . SER B 1 79 ? 1.472 -13.148 -19.203 1 90.69 79 SER B C 1
ATOM 3288 O O . SER B 1 79 ? 1.046 -12.656 -20.25 1 90.69 79 SER B O 1
ATOM 3290 N N . THR B 1 80 ? 0.673 -13.891 -18.5 1 90 80 THR B N 1
ATOM 3291 C CA . THR B 1 80 ? -0.542 -14.477 -19.062 1 90 80 THR B CA 1
ATOM 3292 C C . THR B 1 80 ? -1.738 -13.555 -18.828 1 90 80 THR B C 1
ATOM 3294 O O . THR B 1 80 ? -2.709 -13.586 -19.594 1 90 80 THR B O 1
ATOM 3297 N N . GLY B 1 81 ? -1.658 -12.805 -17.75 1 94.5 81 GLY B N 1
ATOM 3298 C CA . GLY B 1 81 ? -2.887 -12.172 -17.297 1 94.5 81 GLY B CA 1
ATOM 3299 C C . GLY B 1 81 ? -3.861 -13.148 -16.656 1 94.5 81 GLY B C 1
ATOM 3300 O O . GLY B 1 81 ? -3.521 -14.305 -16.422 1 94.5 81 GLY B O 1
ATOM 3301 N N . SER B 1 82 ? -5.117 -12.703 -16.484 1 98.06 82 SER B N 1
ATOM 3302 C CA . SER B 1 82 ? -6.098 -13.461 -15.719 1 98.06 82 SER B CA 1
ATOM 3303 C C . SER B 1 82 ? -6.703 -14.586 -16.562 1 98.06 82 SER B C 1
ATOM 3305 O O . SER B 1 82 ? -7.355 -15.484 -16.031 1 98.06 82 SER B O 1
ATOM 3307 N N . VAL B 1 83 ? -6.441 -14.625 -17.906 1 97.06 83 VAL B N 1
ATOM 3308 C CA . VAL B 1 83 ? -6.957 -15.68 -18.781 1 97.06 83 VAL B CA 1
ATOM 3309 C C . VAL B 1 83 ? -6.465 -17.047 -18.281 1 97.06 83 VAL B C 1
ATOM 3311 O O . VAL B 1 83 ? -7.125 -18.062 -18.5 1 97.06 83 VAL B O 1
ATOM 3314 N N . VAL B 1 84 ? -5.375 -17.062 -17.547 1 96.44 84 VAL B N 1
ATOM 3315 C CA . VAL B 1 84 ? -4.762 -18.312 -17.094 1 96.44 84 VAL B CA 1
ATOM 3316 C C . VAL B 1 84 ? -5.719 -19.031 -16.141 1 96.44 84 VAL B C 1
ATOM 3318 O O . VAL B 1 84 ? -5.648 -20.266 -16 1 96.44 84 VAL B O 1
ATOM 3321 N N . TRP B 1 85 ? -6.656 -18.312 -15.531 1 98.38 85 TRP B N 1
ATOM 3322 C CA . TRP B 1 85 ? -7.527 -18.859 -14.5 1 98.38 85 TRP B CA 1
ATOM 3323 C C . TRP B 1 85 ? -8.82 -19.391 -15.109 1 98.38 85 TRP B C 1
ATOM 3325 O O . TRP B 1 85 ? -9.703 -19.859 -14.391 1 98.38 85 TRP B O 1
ATOM 3335 N N . ASP B 1 86 ? -8.977 -19.375 -16.406 1 96.94 86 ASP B N 1
ATOM 3336 C CA . ASP B 1 86 ? -10.234 -19.641 -17.094 1 96.94 86 ASP B CA 1
ATOM 3337 C C . ASP B 1 86 ? -10.945 -20.859 -16.5 1 96.94 86 ASP B C 1
ATOM 3339 O O . ASP B 1 86 ? -12.047 -20.734 -15.969 1 96.94 86 ASP B O 1
ATOM 3343 N N . ARG B 1 87 ? -10.312 -21.953 -16.406 1 96.81 87 ARG B N 1
ATOM 3344 C CA . ARG B 1 87 ? -10.953 -23.203 -15.977 1 96.81 87 ARG B CA 1
ATOM 3345 C C . ARG B 1 87 ? -11.086 -23.234 -14.453 1 96.81 87 ARG B C 1
ATOM 3347 O O . ARG B 1 87 ? -12.156 -23.562 -13.93 1 96.81 87 ARG B O 1
ATOM 3354 N N . LEU B 1 88 ? -10 -22.891 -13.758 1 98.5 88 LEU B N 1
ATOM 3355 C CA . LEU B 1 88 ? -10.031 -22.984 -12.305 1 98.5 88 LEU B CA 1
ATOM 3356 C C . LEU B 1 88 ? -11.039 -22.016 -11.711 1 98.5 88 LEU B C 1
ATOM 3358 O O . LEU B 1 88 ? -11.781 -22.359 -10.789 1 98.5 88 LEU B O 1
ATOM 3362 N N . ALA B 1 89 ? -11.039 -20.719 -12.148 1 98.75 89 ALA B N 1
ATOM 3363 C CA . ALA B 1 89 ? -11.945 -19.703 -11.609 1 98.75 89 ALA B CA 1
ATOM 3364 C C . ALA B 1 89 ? -13.398 -20.141 -11.75 1 98.75 89 ALA B C 1
ATOM 3366 O O . ALA B 1 89 ? -14.188 -20.031 -10.805 1 98.75 89 ALA B O 1
ATOM 3367 N N . ARG B 1 90 ? -13.773 -20.625 -12.938 1 98.38 90 ARG B N 1
ATOM 3368 C CA . ARG B 1 90 ? -15.133 -21.078 -13.211 1 98.38 90 ARG B CA 1
ATOM 3369 C C . ARG B 1 90 ? -15.477 -22.312 -12.391 1 98.38 90 ARG B C 1
ATOM 3371 O O . ARG B 1 90 ? -16.609 -22.453 -11.898 1 98.38 90 ARG B O 1
ATOM 3378 N N . PHE B 1 91 ? -14.562 -23.234 -12.297 1 98.69 91 PHE B N 1
ATOM 3379 C CA . PHE B 1 91 ? -14.742 -24.438 -11.508 1 98.69 91 PHE B CA 1
ATOM 3380 C C . PHE B 1 91 ? -15.031 -24.094 -10.047 1 98.69 91 PHE B C 1
ATOM 3382 O O . PHE B 1 91 ? -15.969 -24.625 -9.453 1 98.69 91 PHE B O 1
ATOM 3389 N N . LEU B 1 92 ? -14.211 -23.188 -9.414 1 98.88 92 LEU B N 1
ATOM 3390 C CA . LEU B 1 92 ? -14.391 -22.797 -8.023 1 98.88 92 LEU B CA 1
ATOM 3391 C C . LEU B 1 92 ? -15.734 -22.094 -7.828 1 98.88 92 LEU B C 1
ATOM 3393 O O . LEU B 1 92 ? -16.406 -22.297 -6.812 1 98.88 92 LEU B O 1
ATOM 3397 N N . ALA B 1 93 ? -16.125 -21.219 -8.789 1 98.81 93 ALA B N 1
ATOM 3398 C CA . ALA B 1 93 ? -17.422 -20.578 -8.719 1 98.81 93 ALA B CA 1
ATOM 3399 C C . ALA B 1 93 ? -18.547 -21.609 -8.734 1 98.81 93 ALA B C 1
ATOM 3401 O O . ALA B 1 93 ? -19.516 -21.5 -7.98 1 98.81 93 ALA B O 1
ATOM 3402 N N . GLU B 1 94 ? -18.422 -22.609 -9.641 1 98.62 94 GLU B N 1
ATOM 3403 C CA . GLU B 1 94 ? -19.406 -23.672 -9.75 1 98.62 94 GLU B CA 1
ATOM 3404 C C . GLU B 1 94 ? -19.516 -24.484 -8.453 1 98.62 94 GLU B C 1
ATOM 3406 O O . GLU B 1 94 ? -20.594 -24.953 -8.086 1 98.62 94 GLU B O 1
ATOM 3411 N N . LYS B 1 95 ? -18.406 -24.594 -7.781 1 98.56 95 LYS B N 1
ATOM 3412 C CA . LYS B 1 95 ? -18.375 -25.328 -6.523 1 98.56 95 LYS B CA 1
ATOM 3413 C C . LYS B 1 95 ? -18.891 -24.484 -5.367 1 98.56 95 LYS B C 1
ATOM 3415 O O . LYS B 1 95 ? -18.922 -24.938 -4.223 1 98.56 95 LYS B O 1
ATOM 3420 N N . GLY B 1 96 ? -19.219 -23.156 -5.613 1 98.62 96 GLY B N 1
ATOM 3421 C CA . GLY B 1 96 ? -19.906 -22.359 -4.613 1 98.62 96 GLY B CA 1
ATOM 3422 C C . GLY B 1 96 ? -19.031 -21.281 -3.992 1 98.62 96 GLY B C 1
ATOM 3423 O O . GLY B 1 96 ? -19.453 -20.594 -3.059 1 98.62 96 GLY B O 1
ATOM 3424 N N . HIS B 1 97 ? -17.844 -21.062 -4.449 1 98.81 97 HIS B N 1
ATOM 3425 C CA . HIS B 1 97 ? -16.969 -20.016 -3.936 1 98.81 97 HIS B CA 1
ATOM 3426 C C . HIS B 1 97 ? -17.359 -18.656 -4.508 1 98.81 97 HIS B C 1
ATOM 3428 O O . HIS B 1 97 ? -18.031 -18.578 -5.539 1 98.81 97 HIS B O 1
ATOM 3434 N N . TYR B 1 98 ? -17.062 -17.609 -3.812 1 98.88 98 TYR B N 1
ATOM 3435 C CA . TYR B 1 98 ? -17.047 -16.234 -4.32 1 98.88 98 TYR B CA 1
ATOM 3436 C C . TYR B 1 98 ? -15.672 -15.852 -4.832 1 98.88 98 TYR B C 1
ATOM 3438 O O . TYR B 1 98 ? -14.742 -15.648 -4.047 1 98.88 98 TYR B O 1
ATOM 3446 N N . VAL B 1 99 ? -15.531 -15.773 -6.18 1 98.94 99 VAL B N 1
ATOM 3447 C CA . VAL B 1 99 ? -14.227 -15.758 -6.828 1 98.94 99 VAL B CA 1
ATOM 3448 C C . VAL B 1 99 ? -13.891 -14.336 -7.289 1 98.94 99 VAL B C 1
ATOM 3450 O O . VAL B 1 99 ? -14.695 -13.695 -7.977 1 98.94 99 VAL B O 1
ATOM 3453 N N . LEU B 1 100 ? -12.812 -13.812 -6.852 1 98.88 100 LEU B N 1
ATOM 3454 C CA . LEU B 1 100 ? -12.25 -12.547 -7.301 1 98.88 100 LEU B CA 1
ATOM 3455 C C . LEU B 1 100 ? -11.039 -12.773 -8.195 1 98.88 100 LEU B C 1
ATOM 3457 O O . LEU B 1 100 ? -10.062 -13.406 -7.777 1 98.88 100 LEU B O 1
ATOM 3461 N N . VAL B 1 101 ? -11.109 -12.375 -9.445 1 98.81 101 VAL B N 1
ATOM 3462 C CA . VAL B 1 101 ? -10.023 -12.406 -10.414 1 98.81 101 VAL B CA 1
ATOM 3463 C C . VAL B 1 101 ? -9.68 -10.984 -10.844 1 98.81 101 VAL B C 1
ATOM 3465 O O . VAL B 1 101 ? -10.57 -10.141 -11 1 98.81 101 VAL B O 1
ATOM 3468 N N . TYR B 1 102 ? -8.391 -10.68 -10.984 1 98.75 102 TYR B N 1
ATOM 3469 C CA . TYR B 1 102 ? -8.023 -9.344 -11.445 1 98.75 102 TYR B CA 1
ATOM 3470 C C . TYR B 1 102 ? -6.75 -9.391 -12.281 1 98.75 102 TYR B C 1
ATOM 3472 O O . TYR B 1 102 ? -5.91 -10.273 -12.102 1 98.75 102 TYR B O 1
ATOM 3480 N N . ASP B 1 103 ? -6.645 -8.5 -13.227 1 98.81 103 ASP B N 1
ATOM 3481 C CA . ASP B 1 103 ? -5.387 -8.289 -13.93 1 98.81 103 ASP B CA 1
ATOM 3482 C C . ASP B 1 103 ? -4.43 -7.434 -13.109 1 98.81 103 ASP B C 1
ATOM 3484 O O . ASP B 1 103 ? -4.812 -6.387 -12.586 1 98.81 103 ASP B O 1
ATOM 3488 N N . THR B 1 104 ? -3.217 -7.906 -12.961 1 98.69 104 THR B N 1
ATOM 3489 C CA . THR B 1 104 ? -2.229 -7.102 -12.25 1 98.69 104 THR B CA 1
ATOM 3490 C C . THR B 1 104 ? -1.796 -5.906 -13.086 1 98.69 104 THR B C 1
ATOM 3492 O O . THR B 1 104 ? -2.143 -5.812 -14.266 1 98.69 104 THR B O 1
ATOM 3495 N N . TRP B 1 105 ? -1.115 -4.992 -12.5 1 98.5 105 TRP B N 1
ATOM 3496 C CA . TRP B 1 105 ? -0.692 -3.768 -13.164 1 98.5 105 TRP B CA 1
ATOM 3497 C C . TRP B 1 105 ? 0.018 -4.082 -14.477 1 98.5 105 TRP B C 1
ATOM 3499 O O . TRP B 1 105 ? 0.991 -4.84 -14.5 1 98.5 105 TRP B O 1
ATOM 3509 N N . GLY B 1 106 ? -0.503 -3.465 -15.586 1 97.81 106 GLY B N 1
ATOM 3510 C CA . GLY B 1 106 ? 0.132 -3.588 -16.891 1 97.81 106 GLY B CA 1
ATOM 3511 C C . GLY B 1 106 ? -0.237 -4.867 -17.609 1 97.81 106 GLY B C 1
ATOM 3512 O O . GLY B 1 106 ? 0.376 -5.215 -18.625 1 97.81 106 GLY B O 1
ATOM 3513 N N . ARG B 1 107 ? -1.189 -5.621 -17.109 1 98.12 107 ARG B N 1
ATOM 3514 C CA . ARG B 1 107 ? -1.68 -6.844 -17.75 1 98.12 107 ARG B CA 1
ATOM 3515 C C . ARG B 1 107 ? -3.172 -6.742 -18.047 1 98.12 107 ARG B C 1
ATOM 3517 O O . ARG B 1 107 ? -3.92 -6.113 -17.297 1 98.12 107 ARG B O 1
ATOM 3524 N N . GLY B 1 108 ? -3.564 -7.379 -19.125 1 98.31 108 GLY B N 1
ATOM 3525 C CA . GLY B 1 108 ? -4.977 -7.434 -19.469 1 98.31 108 GLY B CA 1
ATOM 3526 C C . GLY B 1 108 ? -5.625 -6.066 -19.547 1 98.31 108 GLY B C 1
ATOM 3527 O O . GLY B 1 108 ? -5.152 -5.184 -20.266 1 98.31 108 GLY B O 1
ATOM 3528 N N . TYR B 1 109 ? -6.578 -5.883 -18.672 1 98.62 109 TYR B N 1
ATOM 3529 C CA . TYR B 1 109 ? -7.387 -4.672 -18.781 1 98.62 109 TYR B CA 1
ATOM 3530 C C . TYR B 1 109 ? -7.078 -3.717 -17.625 1 98.62 109 TYR B C 1
ATOM 3532 O O . TYR B 1 109 ? -7.836 -2.779 -17.375 1 98.62 109 TYR B O 1
ATOM 3540 N N . THR B 1 110 ? -6.016 -3.945 -16.938 1 98.62 110 THR B N 1
ATOM 3541 C CA . THR B 1 110 ? -5.484 -3.07 -15.906 1 98.62 110 THR B CA 1
ATOM 3542 C C . THR B 1 110 ? -4.363 -2.193 -16.453 1 98.62 110 THR B C 1
ATOM 3544 O O . THR B 1 110 ? -3.471 -2.682 -17.141 1 98.62 110 THR B O 1
ATOM 3547 N N . GLN B 1 111 ? -4.391 -0.939 -16.141 1 98.44 111 GLN B N 1
ATOM 3548 C CA . GLN B 1 111 ? -3.428 0.032 -16.656 1 98.44 111 GLN B CA 1
ATOM 3549 C C . GLN B 1 111 ? -2.029 -0.244 -16.109 1 98.44 111 GLN B C 1
ATOM 3551 O O . GLN B 1 111 ? -1.868 -1.029 -15.172 1 98.44 111 GLN B O 1
ATOM 3556 N N . ALA B 1 112 ? -1.034 0.366 -16.781 1 96.38 112 ALA B N 1
ATOM 3557 C CA . ALA B 1 112 ? 0.361 0.283 -16.359 1 96.38 112 ALA B CA 1
ATOM 3558 C C . ALA B 1 112 ? 0.834 1.609 -15.773 1 96.38 112 ALA B C 1
ATOM 3560 O O . ALA B 1 112 ? 1.236 2.514 -16.5 1 96.38 112 ALA B O 1
ATOM 3561 N N . PRO B 1 113 ? 0.836 1.666 -14.5 1 94.88 113 PRO B N 1
ATOM 3562 C CA . PRO B 1 113 ? 1.274 2.924 -13.891 1 94.88 113 PRO B CA 1
ATOM 3563 C C . PRO B 1 113 ? 2.76 3.201 -14.109 1 94.88 113 PRO B C 1
ATOM 3565 O O . PRO B 1 113 ? 3.527 2.281 -14.406 1 94.88 113 PRO B O 1
ATOM 3568 N N . ASN B 1 114 ? 3.123 4.508 -14.023 1 87.12 114 ASN B N 1
ATOM 3569 C CA . ASN B 1 114 ? 4.531 4.891 -13.984 1 87.12 114 ASN B CA 1
ATOM 3570 C C . ASN B 1 114 ? 5.129 4.668 -12.594 1 87.12 114 ASN B C 1
ATOM 3572 O O . ASN B 1 114 ? 5.227 5.605 -11.797 1 87.12 114 ASN B O 1
ATOM 3576 N N . ALA B 1 115 ? 5.523 3.451 -12.359 1 87.88 115 ALA B N 1
ATOM 3577 C CA . ALA B 1 115 ? 6.012 3.027 -11.047 1 87.88 115 ALA B CA 1
ATOM 3578 C C . ALA B 1 115 ? 7.078 1.944 -11.18 1 87.88 115 ALA B C 1
ATOM 3580 O O . ALA B 1 115 ? 7.328 1.443 -12.281 1 87.88 115 ALA B O 1
ATOM 3581 N N . THR B 1 116 ? 7.797 1.73 -10.125 1 87.56 116 THR B N 1
ATOM 3582 C CA . THR B 1 116 ? 8.656 0.553 -10.055 1 87.56 116 THR B CA 1
ATOM 3583 C C . THR B 1 116 ? 7.824 -0.711 -9.859 1 87.56 116 THR B C 1
ATOM 3585 O O . THR B 1 116 ? 7.035 -0.803 -8.914 1 87.56 116 THR B O 1
ATOM 3588 N N . TYR B 1 117 ? 7.977 -1.658 -10.734 1 92.81 117 TYR B N 1
ATOM 3589 C CA . TYR B 1 117 ? 7.18 -2.879 -10.711 1 92.81 117 TYR B CA 1
ATOM 3590 C C . TYR B 1 117 ? 7.797 -3.918 -9.789 1 92.81 117 TYR B C 1
ATOM 3592 O O . TYR B 1 117 ? 8.25 -4.973 -10.242 1 92.81 117 TYR B O 1
ATOM 3600 N N . ASP B 1 118 ? 7.691 -3.631 -8.555 1 94.19 118 ASP B N 1
ATOM 3601 C CA . ASP B 1 118 ? 8.336 -4.434 -7.52 1 94.19 118 ASP B CA 1
ATOM 3602 C C . ASP B 1 118 ? 7.305 -5.094 -6.609 1 94.19 118 ASP B C 1
ATOM 3604 O O . ASP B 1 118 ? 6.113 -5.113 -6.926 1 94.19 118 ASP B O 1
ATOM 3608 N N . GLU B 1 119 ? 7.746 -5.77 -5.543 1 96.62 119 GLU B N 1
ATOM 3609 C CA . GLU B 1 119 ? 6.93 -6.48 -4.562 1 96.62 119 GLU B CA 1
ATOM 3610 C C . GLU B 1 119 ? 5.867 -5.566 -3.961 1 96.62 119 GLU B C 1
ATOM 3612 O O . GLU B 1 119 ? 4.707 -5.961 -3.828 1 96.62 119 GLU B O 1
ATOM 3617 N N . ALA B 1 120 ? 6.273 -4.367 -3.633 1 96.06 120 ALA B N 1
ATOM 3618 C CA . ALA B 1 120 ? 5.379 -3.418 -2.979 1 96.06 120 ALA B CA 1
ATOM 3619 C C . ALA B 1 120 ? 4.215 -3.041 -3.895 1 96.06 120 ALA B C 1
ATOM 3621 O O . ALA B 1 120 ? 3.076 -2.918 -3.443 1 96.06 120 ALA B O 1
ATOM 3622 N N . LEU B 1 121 ? 4.484 -2.805 -5.152 1 96.62 121 LEU B N 1
ATOM 3623 C CA . LEU B 1 121 ? 3.469 -2.383 -6.109 1 96.62 121 LEU B CA 1
ATOM 3624 C C . LEU B 1 121 ? 2.371 -3.434 -6.238 1 96.62 121 LEU B C 1
ATOM 3626 O O . LEU B 1 121 ? 1.185 -3.117 -6.137 1 96.62 121 LEU B O 1
ATOM 3630 N N . TYR B 1 122 ? 2.748 -4.66 -6.395 1 98.25 122 TYR B N 1
ATOM 3631 C CA . TYR B 1 122 ? 1.775 -5.719 -6.629 1 98.25 122 TYR B CA 1
ATOM 3632 C C . TYR B 1 122 ? 1.053 -6.094 -5.34 1 98.25 122 TYR B C 1
ATOM 3634 O O . TYR B 1 122 ? -0.142 -6.398 -5.359 1 98.25 122 TYR B O 1
ATOM 3642 N N . THR B 1 123 ? 1.772 -6.152 -4.23 1 97.81 123 THR B N 1
ATOM 3643 C CA . THR B 1 123 ? 1.147 -6.48 -2.951 1 97.81 123 THR B CA 1
ATOM 3644 C C . THR B 1 123 ? 0.106 -5.43 -2.576 1 97.81 123 THR B C 1
ATOM 3646 O O . THR B 1 123 ? -0.994 -5.77 -2.135 1 97.81 123 THR B O 1
ATOM 3649 N N . SER B 1 124 ? 0.455 -4.156 -2.801 1 96.62 124 SER B N 1
ATOM 3650 C CA . SER B 1 124 ? -0.46 -3.062 -2.48 1 96.62 124 SER B CA 1
ATOM 3651 C C . SER B 1 124 ? -1.676 -3.072 -3.398 1 96.62 124 SER B C 1
ATOM 3653 O O . SER B 1 124 ? -2.775 -2.697 -2.986 1 96.62 124 SER B O 1
ATOM 3655 N N . GLN B 1 125 ? -1.491 -3.502 -4.633 1 97.25 125 GLN B N 1
ATOM 3656 C CA . GLN B 1 125 ? -2.602 -3.602 -5.57 1 97.25 125 GLN B CA 1
ATOM 3657 C C . GLN B 1 125 ? -3.721 -4.477 -5.012 1 97.25 125 GLN B C 1
ATOM 3659 O O . GLN B 1 125 ? -4.891 -4.09 -5.039 1 97.25 125 GLN B O 1
ATOM 3664 N N . LEU B 1 126 ? -3.32 -5.613 -4.508 1 97.62 126 LEU B N 1
ATOM 3665 C CA . LEU B 1 126 ? -4.309 -6.547 -3.975 1 97.62 126 LEU B CA 1
ATOM 3666 C C . LEU B 1 126 ? -4.973 -5.98 -2.723 1 97.62 126 LEU B C 1
ATOM 3668 O O . LEU B 1 126 ? -6.188 -6.102 -2.549 1 97.62 126 LEU B O 1
ATOM 3672 N N . ALA B 1 127 ? -4.168 -5.434 -1.841 1 95.38 127 ALA B N 1
ATOM 3673 C CA . ALA B 1 127 ? -4.719 -4.852 -0.619 1 95.38 127 ALA B CA 1
ATOM 3674 C C . ALA B 1 127 ? -5.781 -3.805 -0.94 1 95.38 127 ALA B C 1
ATOM 3676 O O . ALA B 1 127 ? -6.859 -3.801 -0.342 1 95.38 127 ALA B O 1
ATOM 3677 N N . MET B 1 128 ? -5.469 -2.92 -1.861 1 94 128 MET B N 1
ATOM 3678 C CA . MET B 1 128 ? -6.383 -1.839 -2.219 1 94 128 MET B CA 1
ATOM 3679 C C . MET B 1 128 ? -7.629 -2.385 -2.904 1 94 128 MET B C 1
ATOM 3681 O O . MET B 1 128 ? -8.734 -1.884 -2.688 1 94 128 MET B O 1
ATOM 3685 N N . LEU B 1 129 ? -7.434 -3.424 -3.734 1 95.25 129 LEU B N 1
ATOM 3686 C CA . LEU B 1 129 ? -8.578 -4.039 -4.395 1 95.25 129 LEU B CA 1
ATOM 3687 C C . LEU B 1 129 ? -9.516 -4.676 -3.373 1 95.25 129 LEU B C 1
ATOM 3689 O O . LEU B 1 129 ? -10.734 -4.523 -3.465 1 95.25 129 LEU B O 1
ATOM 3693 N N . LEU B 1 130 ? -8.961 -5.391 -2.439 1 95 130 LEU B N 1
ATOM 3694 C CA . LEU B 1 130 ? -9.773 -6.062 -1.434 1 95 130 LEU B CA 1
ATOM 3695 C C . LEU B 1 130 ? -10.531 -5.047 -0.582 1 95 130 LEU B C 1
ATOM 3697 O O . LEU B 1 130 ? -11.664 -5.297 -0.171 1 95 130 LEU B O 1
ATOM 3701 N N . GLN B 1 131 ? -9.852 -3.977 -0.338 1 90.5 131 GLN B N 1
ATOM 3702 C CA . GLN B 1 131 ? -10.523 -2.891 0.361 1 90.5 131 GLN B CA 1
ATOM 3703 C C . GLN B 1 131 ? -11.719 -2.379 -0.442 1 90.5 131 GLN B C 1
ATOM 3705 O O . GLN B 1 131 ? -12.789 -2.127 0.117 1 90.5 131 GLN B O 1
ATOM 3710 N N . LYS B 1 132 ? -11.562 -2.199 -1.712 1 92.06 132 LYS B N 1
ATOM 3711 C CA . LYS B 1 132 ? -12.609 -1.68 -2.59 1 92.06 132 LYS B CA 1
ATOM 3712 C C . LYS B 1 132 ? -13.789 -2.639 -2.66 1 92.06 132 LYS B C 1
ATOM 3714 O O . LYS B 1 132 ? -14.945 -2.207 -2.723 1 92.06 132 LYS B O 1
ATOM 3719 N N . VAL B 1 133 ? -13.531 -3.92 -2.619 1 92.69 133 VAL B N 1
ATOM 3720 C CA . VAL B 1 133 ? -14.617 -4.879 -2.775 1 92.69 133 VAL B CA 1
ATOM 3721 C C . VAL B 1 133 ? -15.164 -5.266 -1.405 1 92.69 133 VAL B C 1
ATOM 3723 O O . VAL B 1 133 ? -16.094 -6.078 -1.307 1 92.69 133 VAL B O 1
ATOM 3726 N N . GLY B 1 134 ? -14.555 -4.777 -0.368 1 89.69 134 GLY B N 1
ATOM 3727 C CA . GLY B 1 134 ? -15.062 -4.941 0.985 1 89.69 134 GLY B CA 1
ATOM 3728 C C . GLY B 1 134 ? -14.703 -6.277 1.604 1 89.69 134 GLY B C 1
ATOM 3729 O O . GLY B 1 134 ? -15.43 -6.793 2.453 1 89.69 134 GLY B O 1
ATOM 3730 N N . TRP B 1 135 ? -13.641 -6.93 1.144 1 93.19 135 TRP B N 1
ATOM 3731 C CA . TRP B 1 135 ? -13.219 -8.203 1.722 1 93.19 135 TRP B CA 1
ATOM 3732 C C . TRP B 1 135 ? -12.195 -7.98 2.83 1 93.19 135 TRP B C 1
ATOM 3734 O O . TRP B 1 135 ? -11.164 -7.328 2.615 1 93.19 135 TRP B O 1
ATOM 3744 N N . THR B 1 136 ? -12.477 -8.539 4.012 1 91.12 136 THR B N 1
ATOM 3745 C CA . THR B 1 136 ? -11.555 -8.414 5.141 1 91.12 136 THR B CA 1
ATOM 3746 C C . THR B 1 136 ? -10.727 -9.68 5.309 1 91.12 136 THR B C 1
ATOM 3748 O O . THR B 1 136 ? -9.695 -9.672 5.988 1 91.12 136 THR B O 1
ATOM 3751 N N . LYS B 1 137 ? -11.18 -10.734 4.758 1 94.5 137 LYS B N 1
ATOM 3752 C CA . LYS B 1 137 ? -10.492 -12.023 4.809 1 94.5 137 LYS B CA 1
ATOM 3753 C C . LYS B 1 137 ? -10.844 -12.883 3.604 1 94.5 137 LYS B C 1
ATOM 3755 O O . LYS B 1 137 ? -11.992 -12.891 3.152 1 94.5 137 LYS B O 1
ATOM 3760 N N . CYS B 1 138 ? -9.891 -13.625 3.055 1 97.75 138 CYS B N 1
ATOM 3761 C CA . CYS B 1 138 ? -10.133 -14.477 1.894 1 97.75 138 CYS B CA 1
ATOM 3762 C C . CYS B 1 138 ? -9.031 -15.523 1.749 1 97.75 138 CYS B C 1
ATOM 3764 O O . CYS B 1 138 ? -8.008 -15.461 2.441 1 97.75 138 CYS B O 1
ATOM 3766 N N . ASP B 1 139 ? -9.281 -16.547 0.965 1 98.75 139 ASP B N 1
ATOM 3767 C CA . ASP B 1 139 ? -8.234 -17.453 0.483 1 98.75 139 ASP B CA 1
ATOM 3768 C C . ASP B 1 139 ? -7.488 -16.844 -0.699 1 98.75 139 ASP B C 1
ATOM 3770 O O . ASP B 1 139 ? -8.094 -16.172 -1.545 1 98.75 139 ASP B O 1
ATOM 3774 N N . VAL B 1 140 ? -6.176 -17.062 -0.729 1 98.81 140 VAL B N 1
ATOM 3775 C CA . VAL B 1 140 ? -5.355 -16.469 -1.78 1 98.81 140 VAL B CA 1
ATOM 3776 C C . VAL B 1 140 ? -4.668 -17.562 -2.582 1 98.81 140 VAL B C 1
ATOM 3778 O O . VAL B 1 140 ? -3.951 -18.391 -2.02 1 98.81 140 VAL B O 1
ATOM 3781 N N . VAL B 1 141 ? -4.914 -17.594 -3.879 1 98.94 141 VAL B N 1
ATOM 3782 C CA . VAL B 1 141 ? -4.309 -18.547 -4.801 1 98.94 141 VAL B CA 1
ATOM 3783 C C . VAL B 1 141 ? -3.449 -17.797 -5.82 1 98.94 141 VAL B C 1
ATOM 3785 O O . VAL B 1 141 ? -3.932 -16.891 -6.512 1 98.94 141 VAL B O 1
ATOM 3788 N N . GLY B 1 142 ? -2.199 -18.125 -5.895 1 98.88 142 GLY B N 1
ATOM 3789 C CA . GLY B 1 142 ? -1.307 -17.469 -6.84 1 98.88 142 GLY B CA 1
ATOM 3790 C C . GLY B 1 142 ? -0.493 -18.453 -7.664 1 98.88 142 GLY B C 1
ATOM 3791 O O . GLY B 1 142 ? -0.073 -19.5 -7.164 1 98.88 142 GLY B O 1
ATOM 3792 N N . VAL B 1 143 ? -0.256 -18.125 -8.93 1 98.44 143 VAL B N 1
ATOM 3793 C CA . VAL B 1 143 ? 0.572 -18.938 -9.805 1 98.44 143 VAL B CA 1
ATOM 3794 C C . VAL B 1 143 ? 1.8 -18.156 -10.25 1 98.44 143 VAL B C 1
ATOM 3796 O O . VAL B 1 143 ? 1.696 -16.969 -10.586 1 98.44 143 VAL B O 1
ATOM 3799 N N . SER B 1 144 ? 2.973 -18.766 -10.172 1 97 144 SER B N 1
ATOM 3800 C CA . SER B 1 144 ? 4.215 -18.172 -10.656 1 97 144 SER B CA 1
ATOM 3801 C C . SER B 1 144 ? 4.484 -16.828 -9.977 1 97 144 SER B C 1
ATOM 3803 O O . SER B 1 144 ? 4.523 -16.75 -8.75 1 97 144 SER B O 1
ATOM 3805 N N . LEU B 1 145 ? 4.531 -15.727 -10.672 1 97.12 145 LEU B N 1
ATOM 3806 C CA . LEU B 1 145 ? 4.66 -14.406 -10.055 1 97.12 145 LEU B CA 1
ATOM 3807 C C . LEU B 1 145 ? 3.535 -14.164 -9.055 1 97.12 145 LEU B C 1
ATOM 3809 O O . LEU B 1 145 ? 3.754 -13.547 -8.008 1 97.12 145 LEU B O 1
ATOM 3813 N N . GLY B 1 146 ? 2.361 -14.602 -9.422 1 98.62 146 GLY B N 1
ATOM 3814 C CA . GLY B 1 146 ? 1.229 -14.5 -8.516 1 98.62 146 GLY B CA 1
ATOM 3815 C C . GLY B 1 146 ? 1.417 -15.289 -7.234 1 98.62 146 GLY B C 1
ATOM 3816 O O . GLY B 1 146 ? 0.915 -14.891 -6.18 1 98.62 146 GLY B O 1
ATOM 3817 N N . GLY B 1 147 ? 2.088 -16.422 -7.316 1 98.69 147 GLY B N 1
ATOM 3818 C CA . GLY B 1 147 ? 2.451 -17.156 -6.113 1 98.69 147 GLY B CA 1
ATOM 3819 C C . GLY B 1 147 ? 3.371 -16.359 -5.195 1 98.69 147 GLY B C 1
ATOM 3820 O O . GLY B 1 147 ? 3.182 -16.359 -3.977 1 98.69 147 GLY B O 1
ATOM 3821 N N . ALA B 1 148 ? 4.406 -15.789 -5.797 1 98.44 148 ALA B N 1
ATOM 3822 C CA . ALA B 1 148 ? 5.301 -14.922 -5.031 1 98.44 148 ALA B CA 1
ATOM 3823 C C . ALA B 1 148 ? 4.531 -13.773 -4.383 1 98.44 148 ALA B C 1
ATOM 3825 O O . ALA B 1 148 ? 4.793 -13.414 -3.234 1 98.44 148 ALA B O 1
ATOM 3826 N N . THR B 1 149 ? 3.621 -13.164 -5.117 1 98.69 149 THR B N 1
ATOM 3827 C CA . THR B 1 149 ? 2.799 -12.062 -4.613 1 98.69 149 THR B CA 1
ATOM 3828 C C . THR B 1 149 ? 1.907 -12.539 -3.471 1 98.69 149 THR B C 1
ATOM 3830 O O . THR B 1 149 ? 1.691 -11.812 -2.5 1 98.69 149 THR B O 1
ATOM 3833 N N . ALA B 1 150 ? 1.361 -13.758 -3.58 1 98.69 150 ALA B N 1
ATOM 3834 C CA . ALA B 1 150 ? 0.544 -14.344 -2.518 1 98.69 150 ALA B CA 1
ATOM 3835 C C . ALA B 1 150 ? 1.347 -14.492 -1.229 1 98.69 150 ALA B C 1
ATOM 3837 O O . ALA B 1 150 ? 0.836 -14.219 -0.138 1 98.69 150 ALA B O 1
ATOM 3838 N N . VAL B 1 151 ? 2.604 -14.953 -1.381 1 98.31 151 VAL B N 1
ATOM 3839 C CA . VAL B 1 151 ? 3.482 -15.094 -0.224 1 98.31 151 VAL B CA 1
ATOM 3840 C C . VAL B 1 151 ? 3.699 -13.727 0.426 1 98.31 151 VAL B C 1
ATOM 3842 O O . VAL B 1 151 ? 3.584 -13.586 1.646 1 98.31 151 VAL B O 1
ATOM 3845 N N . SER B 1 152 ? 4.023 -12.758 -0.373 1 98.12 152 SER B N 1
ATOM 3846 C CA . SER B 1 152 ? 4.23 -11.406 0.135 1 98.12 152 SER B CA 1
ATOM 3847 C C . SER B 1 152 ? 2.975 -10.883 0.822 1 98.12 152 SER B C 1
ATOM 3849 O O . SER B 1 152 ? 3.051 -10.305 1.91 1 98.12 152 SER B O 1
ATOM 3851 N N . PHE B 1 153 ? 1.816 -11.047 0.169 1 97.5 153 PHE B N 1
ATOM 3852 C CA . PHE B 1 153 ? 0.556 -10.547 0.705 1 97.5 153 PHE B CA 1
ATOM 3853 C C . PHE B 1 153 ? 0.256 -11.18 2.059 1 97.5 153 PHE B C 1
ATOM 3855 O O . PHE B 1 153 ? -0.145 -10.492 2.998 1 97.5 153 PHE B O 1
ATOM 3862 N N . ALA B 1 154 ? 0.482 -12.43 2.174 1 97.06 154 ALA B N 1
ATOM 3863 C CA . ALA B 1 154 ? 0.219 -13.148 3.416 1 97.06 154 ALA B CA 1
ATOM 3864 C C . ALA B 1 154 ? 1.143 -12.672 4.535 1 97.06 154 ALA B C 1
ATOM 3866 O O . ALA B 1 154 ? 0.792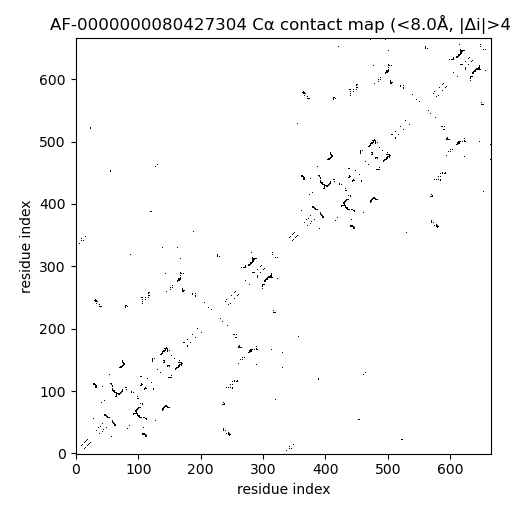 -12.75 5.715 1 97.06 154 ALA B O 1
ATOM 3867 N N . ASN B 1 155 ? 2.33 -12.281 4.148 1 96.12 155 ASN B N 1
ATOM 3868 C CA . ASN B 1 155 ? 3.273 -11.781 5.145 1 96.12 155 ASN B CA 1
ATOM 3869 C C . ASN B 1 155 ? 2.895 -10.391 5.629 1 96.12 155 ASN B C 1
ATOM 3871 O O . ASN B 1 155 ? 2.961 -10.102 6.828 1 96.12 155 ASN B O 1
ATOM 3875 N N . TYR B 1 156 ? 2.488 -9.516 4.762 1 94.75 156 TYR B N 1
ATOM 3876 C CA . TYR B 1 156 ? 2.193 -8.125 5.105 1 94.75 156 TYR B CA 1
ATOM 3877 C C . TYR B 1 156 ? 0.797 -8 5.703 1 94.75 156 TYR B C 1
ATOM 3879 O O . TYR B 1 156 ? 0.552 -7.133 6.543 1 94.75 156 TYR B O 1
ATOM 3887 N N . TYR B 1 157 ? -0.146 -8.867 5.203 1 93.19 157 TYR B N 1
ATOM 3888 C CA . TYR B 1 157 ? -1.539 -8.812 5.633 1 93.19 157 TYR B CA 1
ATOM 3889 C C . TYR B 1 157 ? -2.018 -10.18 6.102 1 93.19 157 TYR B C 1
ATOM 3891 O O . TYR B 1 157 ? -3.029 -10.688 5.613 1 93.19 157 TYR B O 1
ATOM 3899 N N . PRO B 1 158 ? -1.367 -10.695 7.102 1 93.44 158 PRO B N 1
ATOM 3900 C CA . PRO B 1 158 ? -1.79 -12.016 7.582 1 93.44 158 PRO B CA 1
ATOM 3901 C C . PRO B 1 158 ? -3.242 -12.031 8.055 1 93.44 158 PRO B C 1
ATOM 3903 O O . PRO B 1 158 ? -3.92 -13.062 7.941 1 93.44 158 PRO B O 1
ATOM 3906 N N . GLU B 1 159 ? -3.713 -10.922 8.516 1 89.94 159 GLU B N 1
ATOM 3907 C CA . GLU B 1 159 ? -5.07 -10.805 9.039 1 89.94 159 GLU B CA 1
ATOM 3908 C C . GLU B 1 159 ? -6.105 -10.938 7.93 1 89.94 159 GLU B C 1
ATOM 3910 O O . GLU B 1 159 ? -7.277 -11.219 8.195 1 89.94 159 GLU B O 1
ATOM 3915 N N . MET B 1 160 ? -5.715 -10.82 6.707 1 93.31 160 MET B N 1
ATOM 3916 C CA . MET B 1 160 ? -6.652 -10.828 5.586 1 93.31 160 MET B CA 1
ATOM 3917 C C . MET B 1 160 ? -6.605 -12.156 4.844 1 93.31 160 MET B C 1
ATOM 3919 O O . MET B 1 160 ? -7.324 -12.352 3.859 1 93.31 160 MET B O 1
ATOM 3923 N N . VAL B 1 161 ? -5.781 -13.086 5.328 1 96.44 161 VAL B N 1
ATOM 3924 C CA . VAL B 1 161 ? -5.582 -14.312 4.57 1 96.44 161 VAL B CA 1
ATOM 3925 C C . VAL B 1 161 ? -6.039 -15.516 5.395 1 96.44 161 VAL B C 1
ATOM 3927 O O . VAL B 1 161 ? -5.609 -15.688 6.539 1 96.44 161 VAL B O 1
ATOM 3930 N N . ASN B 1 162 ? -6.973 -16.281 4.824 1 96.81 162 ASN B N 1
ATOM 3931 C CA . ASN B 1 162 ? -7.383 -17.547 5.438 1 96.81 162 ASN B CA 1
ATOM 3932 C C . ASN B 1 162 ? -6.453 -18.688 5.039 1 96.81 162 ASN B C 1
ATOM 3934 O O . ASN B 1 162 ? -5.785 -19.266 5.891 1 96.81 162 ASN B O 1
ATOM 3938 N N . LYS B 1 163 ? -6.391 -19.078 3.824 1 98.12 163 LYS B N 1
ATOM 3939 C CA . LYS B 1 163 ? -5.52 -20.109 3.262 1 98.12 163 LYS B CA 1
ATOM 3940 C C . LYS B 1 163 ? -4.738 -19.562 2.064 1 98.12 163 LYS B C 1
ATOM 3942 O O . LYS B 1 163 ? -5.164 -18.609 1.418 1 98.12 163 LYS B O 1
ATOM 3947 N N . THR B 1 164 ? -3.59 -20.156 1.833 1 98.56 164 THR B N 1
ATOM 3948 C CA . THR B 1 164 ? -2.752 -19.766 0.705 1 98.56 164 THR B CA 1
ATOM 3949 C C . THR B 1 164 ? -2.445 -20.969 -0.185 1 98.56 164 THR B C 1
ATOM 3951 O O . THR B 1 164 ? -2.057 -22.031 0.308 1 98.56 164 THR B O 1
ATOM 3954 N N . VAL B 1 165 ? -2.686 -20.844 -1.461 1 98.88 165 VAL B N 1
ATOM 3955 C CA . VAL B 1 165 ? -2.309 -21.844 -2.445 1 98.88 165 VAL B CA 1
ATOM 3956 C C . VAL B 1 165 ? -1.235 -21.281 -3.375 1 98.88 165 VAL B C 1
ATOM 3958 O O . VAL B 1 165 ? -1.438 -20.25 -4.016 1 98.88 165 VAL B O 1
ATOM 3961 N N . LEU B 1 166 ? -0.118 -21.938 -3.41 1 98.75 166 LEU B N 1
ATOM 3962 C CA . LEU B 1 166 ? 1.008 -21.547 -4.254 1 98.75 166 LEU B CA 1
ATOM 3963 C C . LEU B 1 166 ? 1.193 -22.547 -5.398 1 98.75 166 LEU B C 1
ATOM 3965 O O . LEU B 1 166 ? 1.543 -23.703 -5.172 1 98.75 166 LEU B O 1
ATOM 3969 N N . ILE B 1 167 ? 0.949 -22.047 -6.633 1 98.69 167 ILE B N 1
ATOM 3970 C CA . ILE B 1 167 ? 1.125 -22.875 -7.812 1 98.69 167 ILE B CA 1
ATOM 3971 C C . ILE B 1 167 ? 2.398 -22.469 -8.547 1 98.69 167 ILE B C 1
ATOM 3973 O O . ILE B 1 167 ? 2.465 -21.375 -9.133 1 98.69 167 ILE B O 1
ATOM 3977 N N . ALA B 1 168 ? 3.418 -23.266 -8.531 1 97.19 168 ALA B N 1
ATOM 3978 C CA . ALA B 1 168 ? 4.699 -23 -9.188 1 97.19 168 ALA B CA 1
ATOM 3979 C C . ALA B 1 168 ? 5.191 -21.594 -8.883 1 97.19 168 ALA B C 1
ATOM 3981 O O . ALA B 1 168 ? 5.516 -20.828 -9.797 1 97.19 168 ALA B O 1
ATOM 3982 N N . PRO B 1 169 ? 5.266 -21.297 -7.637 1 97.94 169 PRO B N 1
ATOM 3983 C CA . PRO B 1 169 ? 5.531 -19.906 -7.258 1 97.94 169 PRO B CA 1
ATOM 3984 C C . PRO B 1 169 ? 6.953 -19.469 -7.598 1 97.94 169 PRO B C 1
ATOM 3986 O O . PRO B 1 169 ? 7.895 -20.25 -7.484 1 97.94 169 PRO B O 1
ATOM 3989 N N . ALA B 1 170 ? 7.098 -18.188 -8.031 1 95.62 170 ALA B N 1
ATOM 3990 C CA . ALA B 1 170 ? 8.398 -17.531 -8.094 1 95.62 170 ALA B CA 1
ATOM 3991 C C . ALA B 1 170 ? 8.844 -17.078 -6.707 1 95.62 170 ALA B C 1
ATOM 3993 O O . ALA B 1 170 ? 8.125 -17.25 -5.723 1 95.62 170 ALA B O 1
ATOM 3994 N N . GLY B 1 171 ? 10.023 -16.562 -6.566 1 94.5 171 GLY B N 1
ATOM 3995 C CA . GLY B 1 171 ? 10.477 -15.961 -5.32 1 94.5 171 GLY B CA 1
ATOM 3996 C C . GLY B 1 171 ? 11.633 -16.719 -4.688 1 94.5 171 GLY B C 1
ATOM 3997 O O . GLY B 1 171 ? 12.375 -16.141 -3.881 1 94.5 171 GLY B O 1
ATOM 3998 N N . ILE B 1 172 ? 11.703 -18 -5.055 1 93.38 172 ILE B N 1
ATOM 3999 C CA . ILE B 1 172 ? 12.789 -18.75 -4.438 1 93.38 172 ILE B CA 1
ATOM 4000 C C . ILE B 1 172 ? 13.688 -19.344 -5.52 1 93.38 172 ILE B C 1
ATOM 4002 O O . ILE B 1 172 ? 14.328 -20.375 -5.309 1 93.38 172 ILE B O 1
ATOM 4006 N N . MET B 1 173 ? 13.664 -18.703 -6.68 1 87.38 173 MET B N 1
ATOM 4007 C CA . MET B 1 173 ? 14.555 -19.078 -7.77 1 87.38 173 MET B CA 1
ATOM 4008 C C . MET B 1 173 ? 16 -18.75 -7.43 1 87.38 173 MET B C 1
ATOM 4010 O O . MET B 1 173 ? 16.266 -17.875 -6.613 1 87.38 173 MET B O 1
ATOM 4014 N N . SER B 1 174 ? 16.828 -19.5 -8.016 1 83.5 174 SER B N 1
ATOM 4015 C CA . SER B 1 174 ? 18.25 -19.203 -7.867 1 83.5 174 SER B CA 1
ATOM 4016 C C . SER B 1 174 ? 18.703 -18.109 -8.836 1 83.5 174 SER B C 1
ATOM 4018 O O . SER B 1 174 ? 18.438 -18.188 -10.031 1 83.5 174 SER B O 1
ATOM 4020 N N . GLU B 1 175 ? 19.281 -17.109 -8.273 1 76.81 175 GLU B N 1
ATOM 4021 C CA . GLU B 1 175 ? 19.781 -16.031 -9.117 1 76.81 175 GLU B CA 1
ATOM 4022 C C . GLU B 1 175 ? 20.828 -16.531 -10.102 1 76.81 175 GLU B C 1
ATOM 4024 O O . GLU B 1 175 ? 20.938 -16.031 -11.219 1 76.81 175 GLU B O 1
ATOM 4029 N N . LYS B 1 176 ? 21.625 -17.438 -9.797 1 70.56 176 LYS B N 1
ATOM 4030 C CA . LYS B 1 176 ? 22.766 -17.938 -10.555 1 70.56 176 LYS B CA 1
ATOM 4031 C C . LYS B 1 176 ? 22.328 -18.891 -11.664 1 70.56 176 LYS B C 1
ATOM 4033 O O . LYS B 1 176 ? 22.859 -18.859 -12.773 1 70.56 176 LYS B O 1
ATOM 4038 N N . THR B 1 177 ? 21.266 -19.594 -11.414 1 71.19 177 THR B N 1
ATOM 4039 C CA . THR B 1 177 ? 21.031 -20.703 -12.312 1 71.19 177 THR B CA 1
ATOM 4040 C C . THR B 1 177 ? 19.688 -20.547 -13.023 1 71.19 177 THR B C 1
ATOM 4042 O O . THR B 1 177 ? 19.484 -21.094 -14.117 1 71.19 177 THR B O 1
ATOM 4045 N N . ASP B 1 178 ? 18.844 -19.844 -12.422 1 78.38 178 ASP B N 1
ATOM 4046 C CA . ASP B 1 178 ? 17.469 -19.938 -12.883 1 78.38 178 ASP B CA 1
ATOM 4047 C C . ASP B 1 178 ? 17.078 -18.719 -13.711 1 78.38 178 ASP B C 1
ATOM 4049 O O . ASP B 1 178 ? 16.094 -18.766 -14.461 1 78.38 178 ASP B O 1
ATOM 4053 N N . LEU B 1 179 ? 17.688 -17.562 -13.602 1 73.62 179 LEU B N 1
ATOM 4054 C CA . LEU B 1 179 ? 17.312 -16.375 -14.344 1 73.62 179 LEU B CA 1
ATOM 4055 C C . LEU B 1 179 ? 17.984 -16.344 -15.711 1 73.62 179 LEU B C 1
ATOM 4057 O O . LEU B 1 179 ? 19.188 -16.625 -15.812 1 73.62 179 LEU B O 1
ATOM 4061 N N . PRO B 1 180 ? 17.094 -16.141 -16.688 1 68.19 180 PRO B N 1
ATOM 4062 C CA . PRO B 1 180 ? 17.703 -16 -18.016 1 68.19 180 PRO B CA 1
ATOM 4063 C C . PRO B 1 180 ? 18.703 -14.852 -18.078 1 68.19 180 PRO B C 1
ATOM 4065 O O . PRO B 1 180 ? 18.609 -13.898 -17.312 1 68.19 180 PRO B O 1
ATOM 4068 N N . LEU B 1 181 ? 19.609 -14.93 -18.984 1 63.09 181 LEU B N 1
ATOM 4069 C CA . LEU B 1 181 ? 20.672 -13.945 -19.172 1 63.09 181 LEU B CA 1
ATOM 4070 C C . LEU B 1 181 ? 20.094 -12.562 -19.422 1 63.09 181 LEU B C 1
ATOM 4072 O O . LEU B 1 181 ? 20.625 -11.555 -18.953 1 63.09 181 LEU B O 1
ATOM 4076 N N . ILE B 1 182 ? 19.031 -12.594 -20.156 1 65.38 182 ILE B N 1
ATOM 4077 C CA . ILE B 1 182 ? 18.438 -11.312 -20.516 1 65.38 182 ILE B CA 1
ATOM 4078 C C . ILE B 1 182 ? 17.938 -10.602 -19.25 1 65.38 182 ILE B C 1
ATOM 4080 O O . ILE B 1 182 ? 17.984 -9.375 -19.172 1 65.38 182 ILE B O 1
ATOM 4084 N N . SER B 1 183 ? 17.516 -11.391 -18.406 1 70.12 183 SER B N 1
ATOM 4085 C CA . SER B 1 183 ? 17.062 -10.812 -17.141 1 70.12 183 SER B CA 1
ATOM 4086 C C . SER B 1 183 ? 18.219 -10.156 -16.406 1 70.12 183 SER B C 1
ATOM 4088 O O . SER B 1 183 ? 18.047 -9.109 -15.773 1 70.12 183 SER B O 1
ATOM 4090 N N . ARG B 1 184 ? 19.375 -10.688 -16.578 1 68.06 184 ARG B N 1
ATOM 4091 C CA . ARG B 1 184 ? 20.547 -10.133 -15.906 1 68.06 184 ARG B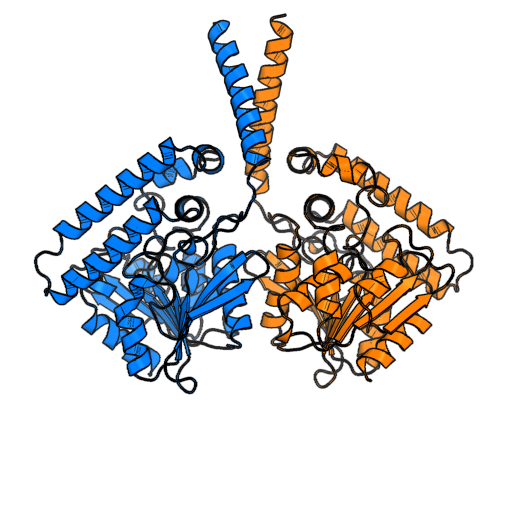 CA 1
ATOM 4092 C C . ARG B 1 184 ? 20.969 -8.812 -16.547 1 68.06 184 ARG B C 1
ATOM 4094 O O . ARG B 1 184 ? 21.422 -7.902 -15.844 1 68.06 184 ARG B O 1
ATOM 4101 N N . ILE B 1 185 ? 20.734 -8.789 -17.766 1 66.5 185 ILE B N 1
ATOM 4102 C CA . ILE B 1 185 ? 21.172 -7.605 -18.5 1 66.5 185 ILE B CA 1
ATOM 4103 C C . ILE B 1 185 ? 20.234 -6.441 -18.203 1 66.5 185 ILE B C 1
ATOM 4105 O O . ILE B 1 185 ? 20.672 -5.32 -17.953 1 66.5 185 ILE B O 1
ATOM 4109 N N . ILE B 1 186 ? 18.953 -6.797 -18.234 1 68.56 186 ILE B N 1
ATOM 4110 C CA . ILE B 1 186 ? 17.984 -5.719 -18.094 1 68.56 186 ILE B CA 1
ATOM 4111 C C . ILE B 1 186 ? 18 -5.199 -16.656 1 68.56 186 ILE B C 1
ATOM 4113 O O . ILE B 1 186 ? 17.562 -4.074 -16.391 1 68.56 186 ILE B O 1
ATOM 4117 N N . ARG B 1 187 ? 18.516 -6.039 -15.852 1 69 187 ARG B N 1
ATOM 4118 C CA . ARG B 1 187 ? 18.578 -5.668 -14.438 1 69 187 ARG B CA 1
ATOM 4119 C C . ARG B 1 187 ? 19.75 -4.738 -14.164 1 69 187 ARG B C 1
ATOM 4121 O O . ARG B 1 187 ? 19.844 -4.145 -13.086 1 69 187 ARG B O 1
ATOM 4128 N N . LEU B 1 188 ? 20.547 -4.633 -15.195 1 61.88 188 LEU B N 1
ATOM 4129 C CA . LEU B 1 188 ? 21.672 -3.715 -15.039 1 61.88 188 LEU B CA 1
ATOM 4130 C C . LEU B 1 188 ? 21.172 -2.277 -14.891 1 61.88 188 LEU B C 1
ATOM 4132 O O . LEU B 1 188 ? 20.156 -1.904 -15.469 1 61.88 188 LEU B O 1
ATOM 4136 N N . PRO B 1 189 ? 21.828 -1.656 -14.039 1 57.25 189 PRO B N 1
ATOM 4137 C CA . PRO B 1 189 ? 21.438 -0.263 -13.82 1 57.25 189 PRO B CA 1
ATOM 4138 C C . PRO B 1 189 ? 21.234 0.509 -15.125 1 57.25 189 PRO B C 1
ATOM 4140 O O . PRO B 1 189 ? 22.031 0.361 -16.062 1 57.25 189 PRO B O 1
ATOM 4143 N N . PHE B 1 190 ? 20.078 1.176 -15.297 1 55.94 190 PHE B N 1
ATOM 4144 C CA . PHE B 1 190 ? 19.719 2.135 -16.328 1 55.94 190 PHE B CA 1
ATOM 4145 C C . PHE B 1 190 ? 19.281 1.418 -17.609 1 55.94 190 PHE B C 1
ATOM 4147 O O . PHE B 1 190 ? 18.688 2.023 -18.484 1 55.94 190 PHE B O 1
ATOM 4154 N N . VAL B 1 191 ? 19.75 0.191 -17.656 1 60.34 191 VAL B N 1
ATOM 4155 C CA . VAL B 1 191 ? 19.453 -0.492 -18.906 1 60.34 191 VAL B CA 1
ATOM 4156 C C . VAL B 1 191 ? 17.938 -0.523 -19.125 1 60.34 191 VAL B C 1
ATOM 4158 O O . VAL B 1 191 ? 17.453 -0.161 -20.203 1 60.34 191 VAL B O 1
ATOM 4161 N N . TYR B 1 192 ? 17.328 -0.875 -18.062 1 66.62 192 TYR B N 1
ATOM 4162 C CA . TYR B 1 192 ? 15.867 -0.932 -18.156 1 66.62 192 TYR B CA 1
ATOM 4163 C C . TYR B 1 192 ? 15.289 0.434 -18.516 1 66.62 192 TYR B C 1
ATOM 4165 O O . TYR B 1 192 ? 14.445 0.549 -19.406 1 66.62 192 TYR B O 1
ATOM 4173 N N . GLN B 1 193 ? 15.633 1.461 -17.859 1 63.34 193 GLN B N 1
ATOM 4174 C CA . GLN B 1 193 ? 15.094 2.805 -18.062 1 63.34 193 GLN B CA 1
ATOM 4175 C C . GLN B 1 193 ? 15.367 3.303 -19.469 1 63.34 193 GLN B C 1
ATOM 4177 O O . GLN B 1 193 ? 14.562 4.043 -20.047 1 63.34 193 GLN B O 1
ATOM 4182 N N . VAL B 1 194 ? 16.516 2.832 -20 1 61.47 194 VAL B N 1
ATOM 4183 C CA . VAL B 1 194 ? 16.938 3.334 -21.312 1 61.47 194 VAL B CA 1
ATOM 4184 C C . VAL B 1 194 ? 16.297 2.5 -22.422 1 61.47 194 VAL B C 1
ATOM 4186 O O . VAL B 1 194 ? 15.883 3.037 -23.438 1 61.47 194 VAL B O 1
ATOM 4189 N N . ILE B 1 195 ? 16.172 1.302 -22.141 1 62 195 ILE B N 1
ATOM 4190 C CA . ILE B 1 195 ? 15.867 0.42 -23.266 1 62 195 ILE B CA 1
ATOM 4191 C C . ILE B 1 195 ? 14.359 0.192 -23.359 1 62 195 ILE B C 1
ATOM 4193 O O . ILE B 1 195 ? 13.836 -0.101 -24.438 1 62 195 ILE B O 1
ATOM 4197 N N . ILE B 1 196 ? 13.734 0.461 -22.219 1 65.69 196 ILE B N 1
ATOM 4198 C CA . ILE B 1 196 ? 12.328 0.073 -22.172 1 65.69 196 ILE B CA 1
ATOM 4199 C C . ILE B 1 196 ? 11.531 0.884 -23.203 1 65.69 196 ILE B C 1
ATOM 4201 O O . ILE B 1 196 ? 10.508 0.423 -23.703 1 65.69 196 ILE B O 1
ATOM 4205 N N . ASN B 1 197 ? 11.953 2 -23.516 1 62 197 ASN B N 1
ATOM 4206 C CA . ASN B 1 197 ? 11.219 2.859 -24.438 1 62 197 ASN B CA 1
ATOM 4207 C C . ASN B 1 197 ? 11.75 2.732 -25.859 1 62 197 ASN B C 1
ATOM 4209 O O . ASN B 1 197 ? 11.25 3.396 -26.781 1 62 197 ASN B O 1
ATOM 4213 N N . GLN B 1 198 ? 12.703 1.885 -26.078 1 61.88 198 GLN B N 1
ATOM 4214 C CA . GLN B 1 198 ? 13.273 1.725 -27.406 1 61.88 198 GLN B CA 1
ATOM 4215 C C . GLN B 1 198 ? 12.523 0.663 -28.203 1 61.88 198 GLN B C 1
ATOM 4217 O O . GLN B 1 198 ? 12.258 -0.432 -27.703 1 61.88 198 GLN B O 1
ATOM 4222 N N . PRO B 1 199 ? 12.148 1.012 -29.391 1 66.38 199 PRO B N 1
ATOM 4223 C CA . PRO B 1 199 ? 11.422 0.055 -30.234 1 66.38 199 PRO B CA 1
ATOM 4224 C C . PRO B 1 199 ? 12.172 -1.261 -30.406 1 66.38 199 PRO B C 1
ATOM 4226 O O . PRO B 1 199 ? 11.562 -2.33 -30.438 1 66.38 199 PRO B O 1
ATOM 4229 N N . ILE B 1 200 ? 13.422 -1.193 -30.531 1 65.81 200 ILE B N 1
ATOM 4230 C CA . ILE B 1 200 ? 14.234 -2.381 -30.781 1 65.81 200 ILE B CA 1
ATOM 4231 C C . ILE B 1 200 ? 14.094 -3.352 -29.609 1 65.81 200 ILE B C 1
ATOM 4233 O O . ILE B 1 200 ? 14.086 -4.57 -29.797 1 65.81 200 ILE B O 1
ATOM 4237 N N . PHE B 1 201 ? 14.062 -2.811 -28.5 1 69.56 201 PHE B N 1
ATOM 4238 C CA . PHE B 1 201 ? 13.914 -3.662 -27.312 1 69.56 201 PHE B CA 1
ATOM 4239 C C . PHE B 1 201 ? 12.562 -4.371 -27.328 1 69.56 201 PHE B C 1
ATOM 4241 O O . PHE B 1 201 ? 12.477 -5.555 -27 1 69.56 201 PHE B O 1
ATOM 4248 N N . ARG B 1 202 ? 11.641 -3.631 -27.688 1 70.25 202 ARG B N 1
ATOM 4249 C CA . ARG B 1 202 ? 10.305 -4.215 -27.797 1 70.25 202 ARG B CA 1
ATOM 4250 C C . ARG B 1 202 ? 10.297 -5.379 -28.781 1 70.25 202 ARG B C 1
ATOM 4252 O O . ARG B 1 202 ? 9.711 -6.43 -28.516 1 70.25 202 ARG B O 1
ATOM 4259 N N . ASP B 1 203 ? 10.852 -5.164 -29.922 1 70.12 203 ASP B N 1
ATOM 4260 C CA . ASP B 1 203 ? 10.891 -6.184 -30.969 1 70.12 203 ASP B CA 1
ATOM 4261 C C . ASP B 1 203 ? 11.664 -7.414 -30.484 1 70.12 203 ASP B C 1
ATOM 4263 O O . ASP B 1 203 ? 11.258 -8.547 -30.766 1 70.12 203 ASP B O 1
ATOM 4267 N N . PHE B 1 204 ? 12.727 -7.129 -29.844 1 70.12 204 PHE B N 1
ATOM 4268 C CA . PHE B 1 204 ? 13.547 -8.219 -29.328 1 70.12 204 PHE B CA 1
ATOM 4269 C C . PHE B 1 204 ? 12.789 -9.016 -28.266 1 70.12 204 PHE B C 1
ATOM 4271 O O . PHE B 1 204 ? 12.82 -10.25 -28.281 1 70.12 204 PHE B O 1
ATOM 4278 N N . LEU B 1 205 ? 12.172 -8.375 -27.391 1 72.94 205 LEU B N 1
ATOM 4279 C CA . LEU B 1 205 ? 11.414 -9.047 -26.328 1 72.94 205 LEU B CA 1
ATOM 4280 C C . LEU B 1 205 ? 10.258 -9.852 -26.922 1 72.94 205 LEU B C 1
ATOM 4282 O O . LEU B 1 205 ? 9.984 -10.961 -26.469 1 72.94 205 LEU B O 1
ATOM 4286 N N . LEU B 1 206 ? 9.633 -9.305 -27.906 1 71.62 206 LEU B N 1
ATOM 4287 C CA . LEU B 1 206 ? 8.531 -10 -28.562 1 71.62 206 LEU B CA 1
ATOM 4288 C C . LEU B 1 206 ? 9.016 -11.297 -29.219 1 71.62 206 LEU B C 1
ATOM 4290 O O . LEU B 1 206 ? 8.352 -12.328 -29.109 1 71.62 206 LEU B O 1
ATOM 4294 N N . LYS B 1 207 ? 10.109 -11.195 -29.828 1 69.94 207 LYS B N 1
ATOM 4295 C CA . LYS B 1 207 ? 10.664 -12.375 -30.484 1 69.94 207 LYS B CA 1
ATOM 4296 C C . LYS B 1 207 ? 11.062 -13.438 -29.469 1 69.94 207 LYS B C 1
ATOM 4298 O O . LYS B 1 207 ? 10.875 -14.633 -29.703 1 69.94 207 LYS B O 1
ATOM 4303 N N . SER B 1 208 ? 11.586 -12.953 -28.406 1 66.56 208 SER B N 1
ATOM 4304 C CA . SER B 1 208 ? 12.008 -13.875 -27.359 1 66.56 208 SER B CA 1
ATOM 4305 C C . SER B 1 208 ? 10.805 -14.578 -26.734 1 66.56 208 SER B C 1
ATOM 4307 O O . SER B 1 208 ? 10.852 -15.781 -26.453 1 66.56 208 SER B O 1
ATOM 4309 N N . VAL B 1 209 ? 9.797 -13.875 -26.531 1 65.5 209 VAL B N 1
ATOM 4310 C CA . VAL B 1 209 ? 8.578 -14.422 -25.938 1 65.5 209 VAL B CA 1
ATOM 4311 C C . VAL B 1 209 ? 7.949 -15.422 -26.906 1 65.5 209 VAL B C 1
ATOM 4313 O O . VAL B 1 209 ? 7.48 -16.484 -26.5 1 65.5 209 VAL B O 1
ATOM 4316 N N . GLN B 1 210 ? 7.895 -15.023 -28.141 1 65.25 210 GLN B N 1
ATOM 4317 C CA . GLN B 1 210 ? 7.348 -15.914 -29.156 1 65.25 210 GLN B CA 1
ATOM 4318 C C . GLN B 1 210 ? 8.141 -17.219 -29.219 1 65.25 210 GLN B C 1
ATOM 4320 O O . GLN B 1 210 ? 7.562 -18.297 -29.375 1 65.25 210 GLN B O 1
ATOM 4325 N N . ARG B 1 211 ? 9.406 -17.109 -29.094 1 61.19 211 ARG B N 1
ATOM 4326 C CA . ARG B 1 211 ? 10.258 -18.281 -29.125 1 61.19 211 ARG B CA 1
ATOM 4327 C C . ARG B 1 211 ? 10 -19.188 -27.922 1 61.19 211 ARG B C 1
ATOM 4329 O O . ARG B 1 211 ? 9.93 -20.406 -28.047 1 61.19 211 ARG B O 1
ATOM 4336 N N . PHE B 1 212 ? 9.852 -18.5 -26.797 1 60.69 212 PHE B N 1
ATOM 4337 C CA . PHE B 1 212 ? 9.547 -19.234 -25.578 1 60.69 212 PHE B CA 1
ATOM 4338 C C . PHE B 1 212 ? 8.195 -19.922 -25.688 1 60.69 212 PHE B C 1
ATOM 4340 O O . PHE B 1 212 ? 8.062 -21.094 -25.312 1 60.69 212 PHE B O 1
ATOM 4347 N N . ALA B 1 213 ? 7.238 -19.266 -26.172 1 62.19 213 ALA B N 1
ATOM 4348 C CA . ALA B 1 213 ? 5.902 -19.828 -26.359 1 62.19 213 ALA B CA 1
ATOM 4349 C C . ALA B 1 213 ? 5.93 -21.016 -27.312 1 62.19 213 ALA B C 1
ATOM 4351 O O . ALA B 1 213 ? 5.27 -22.031 -27.062 1 62.19 213 ALA B O 1
ATOM 4352 N N . ASN B 1 214 ? 6.629 -20.844 -28.344 1 60.03 214 ASN B N 1
ATOM 4353 C CA . ASN B 1 214 ? 6.734 -21.906 -29.344 1 60.03 214 ASN B CA 1
ATOM 4354 C C . ASN B 1 214 ? 7.48 -23.109 -28.797 1 60.03 214 ASN B C 1
ATOM 4356 O O . ASN B 1 214 ? 7.156 -24.25 -29.125 1 60.03 214 ASN B O 1
ATOM 4360 N N . SER B 1 215 ? 8.359 -22.859 -27.984 1 55.84 215 SER B N 1
ATOM 4361 C CA . SER B 1 215 ? 9.133 -23.953 -27.406 1 55.84 215 SER B CA 1
ATOM 4362 C C . SER B 1 215 ? 8.297 -24.75 -26.406 1 55.84 215 SER B C 1
ATOM 4364 O O . SER B 1 215 ? 8.477 -25.953 -26.281 1 55.84 215 SER B O 1
ATOM 4366 N N . THR B 1 216 ? 7.414 -24.141 -25.719 1 56.88 216 THR B N 1
ATOM 4367 C CA . THR B 1 216 ? 6.57 -24.812 -24.734 1 56.88 216 THR B CA 1
ATOM 4368 C C . THR B 1 216 ? 5.469 -25.625 -25.422 1 56.88 216 THR B C 1
ATOM 4370 O O . THR B 1 216 ? 5.09 -26.703 -24.953 1 56.88 216 THR B O 1
ATOM 4373 N N . LYS B 1 217 ? 4.801 -25.219 -26.516 1 56.34 217 LYS B N 1
ATOM 4374 C CA . LYS B 1 217 ? 3.811 -25.938 -27.312 1 56.34 217 LYS B CA 1
ATOM 4375 C C . LYS B 1 217 ? 4.324 -27.312 -27.734 1 56.34 217 LYS B C 1
ATOM 4377 O O . LYS B 1 217 ? 3.576 -28.281 -27.734 1 56.34 217 LYS B O 1
ATOM 4382 N N . SER B 1 218 ? 5.48 -27.312 -28.188 1 48.19 218 SER B N 1
ATOM 4383 C CA . SER B 1 218 ? 6.016 -28.547 -28.75 1 48.19 218 SER B CA 1
ATOM 4384 C C . SER B 1 218 ? 6.086 -29.656 -27.703 1 48.19 218 SER B C 1
ATOM 4386 O O . SER B 1 218 ? 6.039 -30.844 -28.031 1 48.19 218 SER B O 1
ATOM 4388 N N . LYS B 1 219 ? 6.043 -29.375 -26.453 1 57.25 219 LYS B N 1
ATOM 4389 C CA . LYS B 1 219 ? 6.254 -30.422 -25.453 1 57.25 219 LYS B CA 1
ATOM 4390 C C . LYS B 1 219 ? 4.926 -31 -24.969 1 57.25 219 LYS B C 1
ATOM 4392 O O . LYS B 1 219 ? 4.906 -31.906 -24.141 1 57.25 219 LYS B O 1
ATOM 4397 N N . LEU B 1 220 ? 3.779 -30.453 -25.547 1 59 220 LEU B N 1
ATOM 4398 C CA . LEU B 1 220 ? 2.482 -30.875 -25.031 1 59 220 LEU B CA 1
ATOM 4399 C C . LEU B 1 220 ? 1.811 -31.859 -25.969 1 59 220 LEU B C 1
ATOM 4401 O O . LEU B 1 220 ? 0.582 -31.953 -26 1 59 220 LEU B O 1
ATOM 4405 N N . THR B 1 221 ? 2.486 -32.688 -26.688 1 56.91 221 THR B N 1
ATOM 4406 C CA . THR B 1 221 ? 1.845 -33.5 -27.719 1 56.91 221 THR B CA 1
ATOM 4407 C C . THR B 1 221 ? 1.055 -34.625 -27.078 1 56.91 221 THR B C 1
ATOM 4409 O O . THR B 1 221 ? 0.104 -35.125 -27.688 1 56.91 221 THR B O 1
ATOM 4412 N N . ASN B 1 222 ? 1.254 -34.969 -25.938 1 73.94 222 ASN B N 1
ATOM 4413 C CA . ASN B 1 222 ? 0.591 -36.156 -25.422 1 73.94 222 ASN B CA 1
ATOM 4414 C C . ASN B 1 222 ? -0.493 -35.781 -24.406 1 73.94 222 ASN B C 1
ATOM 4416 O O . ASN B 1 222 ? -0.748 -36.562 -23.469 1 73.94 222 ASN B O 1
ATOM 4420 N N . TYR B 1 223 ? -1.169 -34.656 -24.656 1 84.81 223 TYR B N 1
ATOM 4421 C CA . TYR B 1 223 ? -2.244 -34.281 -23.75 1 84.81 223 TYR B CA 1
ATOM 4422 C C . TYR B 1 223 ? -3.594 -34.312 -24.453 1 84.81 223 TYR B C 1
ATOM 4424 O O . TYR B 1 223 ? -3.656 -34.281 -25.688 1 84.81 223 TYR B O 1
ATOM 4432 N N . PRO B 1 224 ? -4.699 -34.469 -23.656 1 87.88 224 PRO B N 1
ATOM 4433 C CA . PRO B 1 224 ? -6.035 -34.406 -24.25 1 87.88 224 PRO B CA 1
ATOM 4434 C C . PRO B 1 224 ? -6.258 -33.094 -25.016 1 87.88 224 PRO B C 1
ATOM 4436 O O . PRO B 1 224 ? -5.68 -32.062 -24.672 1 87.88 224 PRO B O 1
ATOM 4439 N N . GLN B 1 225 ? -7.086 -33.125 -26.031 1 89.44 225 GLN B N 1
ATOM 4440 C CA . GLN B 1 225 ? -7.352 -32 -26.906 1 89.44 225 GLN B CA 1
ATOM 4441 C C . GLN B 1 225 ? -7.824 -30.781 -26.109 1 89.44 225 GLN B C 1
ATOM 4443 O O . GLN B 1 225 ? -7.441 -29.656 -26.422 1 89.44 225 GLN B O 1
ATOM 4448 N N . GLU B 1 226 ? -8.648 -31.078 -25.172 1 89.69 226 GLU B N 1
ATOM 4449 C CA . GLU B 1 226 ? -9.164 -29.984 -24.344 1 89.69 226 GLU B CA 1
ATOM 4450 C C . GLU B 1 226 ? -8.031 -29.25 -23.641 1 89.69 226 GLU B C 1
ATOM 4452 O O . GLU B 1 226 ? -8.078 -28.016 -23.5 1 89.69 226 GLU B O 1
ATOM 4457 N N . THR B 1 227 ? -7.086 -29.953 -23.219 1 90.5 227 THR B N 1
ATOM 4458 C CA . THR B 1 227 ? -5.91 -29.391 -22.562 1 90.5 227 THR B CA 1
ATOM 4459 C C . THR B 1 227 ? -5.082 -28.578 -23.547 1 90.5 227 THR B C 1
ATOM 4461 O O . THR B 1 227 ? -4.637 -27.469 -23.234 1 90.5 227 THR B O 1
ATOM 4464 N N . LEU B 1 228 ? -4.953 -29.062 -24.688 1 88.5 228 LEU B N 1
ATOM 4465 C CA . LEU B 1 228 ? -4.195 -28.375 -25.734 1 88.5 228 LEU B CA 1
ATOM 4466 C C . LEU B 1 228 ? -4.879 -27.078 -26.156 1 88.5 228 LEU B C 1
ATOM 4468 O O . LEU B 1 228 ? -4.219 -26.062 -26.359 1 88.5 228 LEU B O 1
ATOM 4472 N N . ASP B 1 229 ? -6.18 -27.172 -26.234 1 90.38 229 ASP B N 1
ATOM 4473 C CA . ASP B 1 229 ? -6.953 -25.984 -26.625 1 90.38 229 ASP B CA 1
ATOM 4474 C C . ASP B 1 229 ? -6.832 -24.891 -25.578 1 90.38 229 ASP B C 1
ATOM 4476 O O . ASP B 1 229 ? -6.707 -23.703 -25.922 1 90.38 229 ASP B O 1
ATOM 4480 N N . GLN B 1 230 ? -6.879 -25.266 -24.359 1 90.25 230 GLN B N 1
ATOM 4481 C CA . GLN B 1 230 ? -6.75 -24.281 -23.281 1 90.25 230 GLN B CA 1
ATOM 4482 C C . GLN B 1 230 ? -5.355 -23.672 -23.266 1 90.25 230 GLN B C 1
ATOM 4484 O O . GLN B 1 230 ? -5.215 -22.453 -23.062 1 90.25 230 GLN B O 1
ATOM 4489 N N . GLY B 1 231 ? -4.383 -24.469 -23.391 1 88.31 231 GLY B N 1
ATOM 4490 C CA . GLY B 1 231 ? -3.018 -23.969 -23.484 1 88.31 231 GLY B CA 1
ATOM 4491 C C . GLY B 1 231 ? -2.814 -22.984 -24.641 1 88.31 231 GLY B C 1
ATOM 4492 O O . GLY B 1 231 ? -2.127 -21.984 -24.469 1 88.31 231 GLY B O 1
ATOM 4493 N N . LYS B 1 232 ? -3.381 -23.344 -25.781 1 88 232 LYS B N 1
ATOM 4494 C CA . LYS B 1 232 ? -3.289 -22.469 -26.953 1 88 232 LYS B CA 1
ATOM 4495 C C . LYS B 1 232 ? -3.979 -21.141 -26.688 1 88 232 LYS B C 1
ATOM 4497 O O . LYS B 1 232 ? -3.467 -20.094 -27.094 1 88 232 LYS B O 1
ATOM 4502 N N . LYS B 1 233 ? -5.105 -21.188 -26.109 1 91.44 233 LYS B N 1
ATOM 4503 C CA . LYS B 1 233 ? -5.836 -19.969 -25.766 1 91.44 233 LYS B CA 1
ATOM 4504 C C . LYS B 1 233 ? -5.004 -19.062 -24.875 1 91.44 233 LYS B C 1
ATOM 4506 O O . LYS B 1 233 ? -4.848 -17.875 -25.172 1 91.44 233 LYS B O 1
ATOM 4511 N N . ILE B 1 234 ? -4.465 -19.578 -23.859 1 91.69 234 ILE B N 1
ATOM 4512 C CA . ILE B 1 234 ? -3.68 -18.812 -22.891 1 91.69 234 ILE B CA 1
ATOM 4513 C C . ILE B 1 234 ? -2.447 -18.234 -23.578 1 91.69 234 ILE B C 1
ATOM 4515 O O . ILE B 1 234 ? -2.141 -17.047 -23.406 1 91.69 234 ILE B O 1
ATOM 4519 N N . SER B 1 235 ? -1.772 -19.016 -24.359 1 88.5 235 SER B N 1
ATOM 4520 C CA . SER B 1 235 ? -0.565 -18.594 -25.062 1 88.5 235 SER B CA 1
ATOM 4521 C C . SER B 1 235 ? -0.875 -17.5 -26.078 1 88.5 235 SER B C 1
ATOM 4523 O O . SER B 1 235 ? -0.1 -16.547 -26.234 1 88.5 235 SER B O 1
ATOM 4525 N N . THR B 1 236 ? -1.964 -17.672 -26.781 1 90.5 236 THR B N 1
ATOM 4526 C CA . THR B 1 236 ? -2.357 -16.703 -27.781 1 90.5 236 THR B CA 1
ATOM 4527 C C . THR B 1 236 ? -2.66 -15.352 -27.141 1 90.5 236 THR B C 1
ATOM 4529 O O . THR B 1 236 ? -2.242 -14.305 -27.641 1 90.5 236 THR B O 1
ATOM 4532 N N . VAL B 1 237 ? -3.328 -15.359 -26.047 1 93.19 237 VAL B N 1
ATOM 4533 C CA . VAL B 1 237 ? -3.668 -14.125 -25.344 1 93.19 237 VAL B CA 1
ATOM 4534 C C . VAL B 1 237 ? -2.402 -13.484 -24.797 1 93.19 237 VAL B C 1
ATOM 4536 O O . VAL B 1 237 ? -2.24 -12.266 -24.844 1 93.19 237 VAL B O 1
ATOM 4539 N N . ALA B 1 238 ? -1.584 -14.297 -24.203 1 90.38 238 ALA B N 1
ATOM 4540 C CA . ALA B 1 238 ? -0.325 -13.797 -23.656 1 90.38 238 ALA B CA 1
ATOM 4541 C C . ALA B 1 238 ? 0.505 -13.109 -24.75 1 90.38 238 ALA B C 1
ATOM 4543 O O . ALA B 1 238 ? 1.037 -12.016 -24.531 1 90.38 238 ALA B O 1
ATOM 4544 N N . THR B 1 239 ? 0.593 -13.727 -25.891 1 87.69 239 THR B N 1
ATOM 4545 C CA . THR B 1 239 ? 1.368 -13.18 -27 1 87.69 239 THR B CA 1
ATOM 4546 C C . THR B 1 239 ? 0.721 -11.906 -27.531 1 87.69 239 THR B C 1
ATOM 4548 O O . THR B 1 239 ? 1.417 -10.969 -27.922 1 87.69 239 THR B O 1
ATOM 4551 N N . TYR B 1 240 ? -0.559 -11.891 -27.547 1 91.75 240 TYR B N 1
ATOM 4552 C CA . TYR B 1 240 ? -1.306 -10.734 -28.016 1 91.75 240 TYR B CA 1
ATOM 4553 C C . TYR B 1 240 ? -0.994 -9.5 -27.172 1 91.75 240 TYR B C 1
ATOM 4555 O O . TYR B 1 240 ? -0.921 -8.391 -27.688 1 91.75 240 TYR B O 1
ATOM 4563 N N . GLN B 1 241 ? -0.841 -9.648 -25.891 1 93.44 241 GLN B N 1
ATOM 4564 C CA . GLN B 1 241 ? -0.545 -8.531 -24.984 1 93.44 241 GLN B CA 1
ATOM 4565 C C . GLN B 1 241 ? 0.809 -7.91 -25.312 1 93.44 241 GLN B C 1
ATOM 4567 O O . GLN B 1 241 ? 0.966 -6.688 -25.266 1 93.44 241 GLN B O 1
ATOM 4572 N N . PHE B 1 242 ? 1.777 -8.688 -25.609 1 87.19 242 PHE B N 1
ATOM 4573 C CA . PHE B 1 242 ? 3.104 -8.195 -25.953 1 87.19 242 PHE B CA 1
ATOM 4574 C C . PHE B 1 242 ? 3.041 -7.293 -27.188 1 87.19 242 PHE B C 1
ATOM 4576 O O . PHE B 1 242 ? 3.783 -6.312 -27.281 1 87.19 242 PHE B O 1
ATOM 4583 N N . ALA B 1 243 ? 2.094 -7.656 -28.047 1 85.19 243 ALA B N 1
ATOM 4584 C CA . ALA B 1 243 ? 2.027 -6.965 -29.344 1 85.19 243 ALA B CA 1
ATOM 4585 C C . ALA B 1 243 ? 1.111 -5.746 -29.266 1 85.19 243 ALA B C 1
ATOM 4587 O O . ALA B 1 243 ? 1.357 -4.734 -29.922 1 85.19 243 ALA B O 1
ATOM 4588 N N . HIS B 1 244 ? 0.107 -5.801 -28.406 1 91.75 244 HIS B N 1
ATOM 4589 C CA . HIS B 1 244 ? -0.96 -4.824 -28.594 1 91.75 244 HIS B CA 1
ATOM 4590 C C . HIS B 1 244 ? -1.226 -4.047 -27.312 1 91.75 244 HIS B C 1
ATOM 4592 O O . HIS B 1 244 ? -1.89 -3.01 -27.344 1 91.75 244 HIS B O 1
ATOM 4598 N N . HIS B 1 245 ? -0.769 -4.508 -26.188 1 93.81 245 HIS B N 1
ATOM 4599 C CA . HIS B 1 245 ? -0.968 -3.84 -24.906 1 93.81 245 HIS B CA 1
ATOM 4600 C C . HIS B 1 245 ? 0.046 -2.719 -24.719 1 93.81 245 HIS B C 1
ATOM 4602 O O . HIS B 1 245 ? 1.251 -2.971 -24.641 1 93.81 245 HIS B O 1
ATOM 4608 N N . PRO B 1 246 ? -0.398 -1.461 -24.531 1 92 246 PRO B N 1
ATOM 4609 C CA . PRO B 1 246 ? 0.526 -0.327 -24.469 1 92 246 PRO B CA 1
ATOM 4610 C C . PRO B 1 246 ? 1.473 -0.409 -23.281 1 92 246 PRO B C 1
ATOM 4612 O O . PRO B 1 246 ? 2.59 0.109 -23.328 1 92 246 PRO B O 1
ATOM 4615 N N . GLY B 1 247 ? 1.064 -1.062 -22.25 1 92.38 247 GLY B N 1
ATOM 4616 C CA . GLY B 1 247 ? 1.839 -1.021 -21.016 1 92.38 247 GLY B CA 1
ATOM 4617 C C . GLY B 1 247 ? 2.482 -2.35 -20.672 1 92.38 247 GLY B C 1
ATOM 4618 O O . GLY B 1 247 ? 3.225 -2.451 -19.688 1 92.38 247 GLY B O 1
ATOM 4619 N N . PHE B 1 248 ? 2.248 -3.371 -21.469 1 92.94 248 PHE B N 1
ATOM 4620 C CA . PHE B 1 248 ? 2.654 -4.723 -21.109 1 92.94 248 PHE B CA 1
ATOM 4621 C C . PHE B 1 248 ? 4.172 -4.828 -21.016 1 92.94 248 PHE B C 1
ATOM 4623 O O . PHE B 1 248 ? 4.707 -5.391 -20.062 1 92.94 248 PHE B O 1
ATOM 4630 N N . ILE B 1 249 ? 4.879 -4.34 -22 1 86.56 249 ILE B N 1
ATOM 4631 C CA . ILE B 1 249 ? 6.332 -4.461 -22.062 1 86.56 249 ILE B CA 1
ATOM 4632 C C . ILE B 1 249 ? 6.961 -3.738 -20.859 1 86.56 249 ILE B C 1
ATOM 4634 O O . ILE B 1 249 ? 7.895 -4.254 -20.234 1 86.56 249 ILE B O 1
ATOM 4638 N N . ARG B 1 250 ? 6.438 -2.59 -20.531 1 85.88 250 ARG B N 1
ATOM 4639 C CA . ARG B 1 250 ? 6.906 -1.856 -19.359 1 85.88 250 ARG B CA 1
ATOM 4640 C C . ARG B 1 250 ? 6.727 -2.68 -18.094 1 85.88 250 ARG B C 1
ATOM 4642 O O . ARG B 1 250 ? 7.652 -2.795 -17.281 1 85.88 250 ARG B O 1
ATOM 4649 N N . ALA B 1 251 ? 5.551 -3.17 -17.922 1 92.81 251 ALA B N 1
ATOM 4650 C CA . ALA B 1 251 ? 5.238 -3.932 -16.719 1 92.81 251 ALA B CA 1
ATOM 4651 C C . ALA B 1 251 ? 6.062 -5.215 -16.641 1 92.81 251 ALA B C 1
ATOM 4653 O O . ALA B 1 251 ? 6.57 -5.578 -15.586 1 92.81 251 ALA B O 1
ATOM 4654 N N . PHE B 1 252 ? 6.148 -5.895 -17.812 1 90.25 252 PHE B N 1
ATOM 4655 C CA . PHE B 1 252 ? 6.898 -7.145 -17.875 1 90.25 252 PHE B CA 1
ATOM 4656 C C . PHE B 1 252 ? 8.367 -6.91 -17.562 1 90.25 252 PHE B C 1
ATOM 4658 O O . PHE B 1 252 ? 8.914 -7.516 -16.625 1 90.25 252 PHE B O 1
ATOM 4665 N N . ALA B 1 253 ? 9.031 -6.02 -18.281 1 84.69 253 ALA B N 1
ATOM 4666 C CA . ALA B 1 253 ? 10.453 -5.727 -18.094 1 84.69 253 ALA B CA 1
ATOM 4667 C C . ALA B 1 253 ? 10.703 -5.113 -16.719 1 84.69 253 ALA B C 1
ATOM 4669 O O . ALA B 1 253 ? 11.703 -5.422 -16.062 1 84.69 253 ALA B O 1
ATOM 4670 N N . GLY B 1 254 ? 9.758 -4.25 -16.328 1 86.81 254 GLY B N 1
ATOM 4671 C CA . GLY B 1 254 ? 9.875 -3.664 -15 1 86.81 254 GLY B CA 1
ATOM 4672 C C . GLY B 1 254 ? 9.836 -4.695 -13.891 1 86.81 254 GLY B C 1
ATOM 4673 O O . GLY B 1 254 ? 10.555 -4.57 -12.898 1 86.81 254 GLY B O 1
ATOM 4674 N N . THR B 1 255 ? 8.984 -5.648 -14.016 1 92.31 255 THR B N 1
ATOM 4675 C CA . THR B 1 255 ? 8.875 -6.719 -13.031 1 92.31 255 THR B CA 1
ATOM 4676 C C . THR B 1 255 ? 10.164 -7.539 -12.984 1 92.31 255 THR B C 1
ATOM 4678 O O . THR B 1 255 ? 10.68 -7.84 -11.898 1 92.31 255 THR B O 1
ATOM 4681 N N . VAL B 1 256 ? 10.648 -7.891 -14.172 1 85.62 256 VAL B N 1
ATOM 4682 C CA . VAL B 1 256 ? 11.867 -8.688 -14.258 1 85.62 256 VAL B CA 1
ATOM 4683 C C . VAL B 1 256 ? 13.008 -7.957 -13.547 1 85.62 256 VAL B C 1
ATOM 4685 O O . VAL B 1 256 ? 13.836 -8.586 -12.883 1 85.62 256 VAL B O 1
ATOM 4688 N N . VAL B 1 257 ? 13.016 -6.676 -13.602 1 81.81 257 VAL B N 1
ATOM 4689 C CA . VAL B 1 257 ? 14.117 -5.867 -13.086 1 81.81 257 VAL B CA 1
ATOM 4690 C C . VAL B 1 257 ? 13.93 -5.641 -11.586 1 81.81 257 VAL B C 1
ATOM 4692 O O . VAL B 1 257 ? 14.898 -5.691 -10.82 1 81.81 257 VAL B O 1
ATOM 4695 N N . ALA B 1 258 ? 12.727 -5.453 -11.211 1 87.81 258 ALA B N 1
ATOM 4696 C CA . ALA B 1 258 ? 12.555 -4.844 -9.891 1 87.81 258 ALA B CA 1
ATOM 4697 C C . ALA B 1 258 ? 11.961 -5.836 -8.898 1 87.81 258 ALA B C 1
ATOM 4699 O O . ALA B 1 258 ? 12.086 -5.66 -7.684 1 87.81 258 ALA B O 1
ATOM 4700 N N . TYR B 1 259 ? 11.195 -6.785 -9.297 1 92.25 259 TYR B N 1
ATOM 4701 C CA . TYR B 1 259 ? 10.57 -7.742 -8.391 1 92.25 259 TYR B CA 1
ATOM 4702 C C . TYR B 1 259 ? 11.586 -8.734 -7.852 1 92.25 259 TYR B C 1
ATOM 4704 O O . TYR B 1 259 ? 12.469 -9.188 -8.586 1 92.25 259 TYR B O 1
ATOM 4712 N N . PRO B 1 260 ? 11.516 -9.102 -6.602 1 92 260 PRO B N 1
ATOM 4713 C CA . PRO B 1 260 ? 12.477 -10.047 -6.02 1 92 260 PRO B CA 1
ATOM 4714 C C . PRO B 1 260 ? 12.156 -11.5 -6.367 1 92 260 PRO B C 1
ATOM 4716 O O . PRO B 1 260 ? 11.875 -12.305 -5.473 1 92 260 PRO B O 1
ATOM 4719 N N . LEU B 1 261 ? 12.375 -11.875 -7.559 1 89.62 261 LEU B N 1
ATOM 4720 C CA . LEU B 1 261 ? 12.07 -13.211 -8.062 1 89.62 261 LEU B CA 1
ATOM 4721 C C . LEU B 1 261 ? 12.93 -14.266 -7.375 1 89.62 261 LEU B C 1
ATOM 4723 O O . LEU B 1 261 ? 12.57 -15.445 -7.348 1 89.62 261 LEU B O 1
ATOM 4727 N N . THR B 1 262 ? 14.023 -13.875 -6.762 1 87.88 262 THR B N 1
ATOM 4728 C CA . THR B 1 262 ? 14.953 -14.789 -6.121 1 87.88 262 THR B CA 1
ATOM 4729 C C . THR B 1 262 ? 15.133 -14.445 -4.648 1 87.88 262 THR B C 1
ATOM 4731 O O . THR B 1 262 ? 16 -15 -3.973 1 87.88 262 THR B O 1
ATOM 4734 N N . GLY B 1 263 ? 14.383 -13.562 -4.137 1 90.38 263 GLY B N 1
ATOM 4735 C CA . GLY B 1 263 ? 14.742 -13 -2.844 1 90.38 263 GLY B CA 1
ATOM 4736 C C . GLY B 1 263 ? 13.625 -13.094 -1.818 1 90.38 263 GLY B C 1
ATOM 4737 O O . GLY B 1 263 ? 13.562 -12.289 -0.886 1 90.38 263 GLY B O 1
ATOM 4738 N N . LEU B 1 264 ? 12.75 -14.102 -1.975 1 95.88 264 LEU B N 1
ATOM 4739 C CA . LEU B 1 264 ? 11.617 -14.125 -1.062 1 95.88 264 LEU B CA 1
ATOM 4740 C C . LEU B 1 264 ? 11.719 -15.305 -0.098 1 95.88 264 LEU B C 1
ATOM 4742 O O . LEU B 1 264 ? 10.734 -15.672 0.547 1 95.88 264 LEU B O 1
ATOM 4746 N N . GLN B 1 265 ? 12.859 -15.938 0.073 1 96.12 265 GLN B N 1
ATOM 4747 C CA . GLN B 1 265 ? 13.008 -17.109 0.923 1 96.12 265 GLN B CA 1
ATOM 4748 C C . GLN B 1 265 ? 12.562 -16.812 2.354 1 96.12 265 GLN B C 1
ATOM 4750 O O . GLN B 1 265 ? 11.883 -17.625 2.979 1 96.12 265 GLN B O 1
ATOM 4755 N N . ASP B 1 266 ? 12.953 -15.688 2.881 1 95.94 266 ASP B N 1
ATOM 4756 C CA . ASP B 1 266 ? 12.578 -15.336 4.25 1 95.94 266 ASP B CA 1
ATOM 4757 C C . ASP B 1 266 ? 11.062 -15.219 4.395 1 95.94 266 ASP B C 1
ATOM 4759 O O . ASP B 1 266 ? 10.508 -15.562 5.438 1 95.94 266 ASP B O 1
ATOM 4763 N N . LYS B 1 267 ? 10.453 -14.734 3.404 1 97 267 LYS B N 1
ATOM 4764 C CA . LYS B 1 267 ? 9 -14.578 3.461 1 97 267 LYS B CA 1
ATOM 4765 C C . LYS B 1 267 ? 8.297 -15.93 3.324 1 97 267 LYS B C 1
ATOM 4767 O O . LYS B 1 267 ? 7.219 -16.125 3.885 1 97 267 LYS B O 1
ATOM 4772 N N . PHE B 1 268 ? 8.836 -16.766 2.506 1 97.38 268 PHE B N 1
ATOM 4773 C CA . PHE B 1 268 ? 8.336 -18.125 2.463 1 97.38 268 PHE B CA 1
ATOM 4774 C C . PHE B 1 268 ? 8.453 -18.797 3.828 1 97.38 268 PHE B C 1
ATOM 4776 O O . PHE B 1 268 ? 7.516 -19.453 4.293 1 97.38 268 PHE B O 1
ATOM 4783 N N . LYS B 1 269 ? 9.57 -18.625 4.406 1 96.44 269 LYS B N 1
ATOM 4784 C CA . LYS B 1 269 ? 9.828 -19.219 5.719 1 96.44 269 LYS B CA 1
ATOM 4785 C C . LYS B 1 269 ? 8.836 -18.688 6.754 1 96.44 269 LYS B C 1
ATOM 4787 O O . LYS B 1 269 ? 8.297 -19.469 7.551 1 96.44 269 LYS B O 1
ATOM 4792 N N . LYS B 1 270 ? 8.633 -17.422 6.766 1 95.88 270 LYS B N 1
ATOM 4793 C CA . LYS B 1 270 ? 7.684 -16.828 7.699 1 95.88 270 LYS B CA 1
ATOM 4794 C C . LYS B 1 270 ? 6.27 -17.344 7.461 1 95.88 270 LYS B C 1
ATOM 4796 O O . LYS B 1 270 ? 5.52 -17.578 8.414 1 95.88 270 LYS B O 1
ATOM 4801 N N . LEU B 1 271 ? 5.871 -17.438 6.242 1 95.25 271 LEU B N 1
ATOM 4802 C CA . LEU B 1 271 ? 4.574 -18.016 5.902 1 95.25 271 LEU B CA 1
ATOM 4803 C C . LEU B 1 271 ? 4.445 -19.438 6.453 1 95.25 271 LEU B C 1
ATOM 4805 O O . LEU B 1 271 ? 3.377 -19.828 6.922 1 95.25 271 LEU B O 1
ATOM 4809 N N . GLY B 1 272 ? 5.484 -20.172 6.363 1 90.88 272 GLY B N 1
ATOM 4810 C CA . GLY B 1 272 ? 5.52 -21.547 6.836 1 90.88 272 GLY B CA 1
ATOM 4811 C C . GLY B 1 272 ? 5.449 -21.672 8.344 1 90.88 272 GLY B C 1
ATOM 4812 O O . GLY B 1 272 ? 5.109 -22.734 8.875 1 90.88 272 GLY B O 1
ATOM 4813 N N . GLN B 1 273 ? 5.805 -20.609 8.977 1 86.12 273 GLN B N 1
ATOM 4814 C CA . GLN B 1 273 ? 5.84 -20.609 10.438 1 86.12 273 GLN B CA 1
ATOM 4815 C C . GLN B 1 273 ? 4.516 -20.125 11.016 1 86.12 273 GLN B C 1
ATOM 4817 O O . GLN B 1 273 ? 4.227 -20.359 12.195 1 86.12 273 GLN B O 1
ATOM 4822 N N . GLN B 1 274 ? 3.887 -19.531 10.234 1 79.62 274 GLN B N 1
ATOM 4823 C CA . GLN B 1 274 ? 2.588 -19.062 10.703 1 79.62 274 GLN B CA 1
ATOM 4824 C C . GLN B 1 274 ? 1.567 -20.188 10.742 1 79.62 274 GLN B C 1
ATOM 4826 O O . GLN B 1 274 ? 1.766 -21.234 10.109 1 79.62 274 GLN B O 1
ATOM 4831 N N . ASP B 1 275 ? 0.661 -20.109 11.609 1 78.5 275 ASP B N 1
ATOM 4832 C CA . ASP B 1 275 ? -0.405 -21.109 11.727 1 78.5 275 ASP B CA 1
ATOM 4833 C C . ASP B 1 275 ? -1.437 -20.938 10.617 1 78.5 275 ASP B C 1
ATOM 4835 O O . ASP B 1 275 ? -2.623 -20.734 10.883 1 78.5 275 ASP B O 1
ATOM 4839 N N . ARG B 1 276 ? -0.913 -20.922 9.414 1 85.19 276 ARG B N 1
ATOM 4840 C CA . ARG B 1 276 ? -1.846 -20.844 8.289 1 85.19 276 ARG B CA 1
ATOM 4841 C C . ARG B 1 276 ? -1.654 -22.016 7.336 1 85.19 276 ARG B C 1
ATOM 4843 O O . ARG B 1 276 ? -0.535 -22.5 7.152 1 85.19 276 ARG B O 1
ATOM 4850 N N . ASP B 1 277 ? -2.762 -22.438 6.781 1 95.88 277 ASP B N 1
ATOM 4851 C CA . ASP B 1 277 ? -2.754 -23.562 5.844 1 95.88 277 ASP B CA 1
ATOM 4852 C C . ASP B 1 277 ? -2.205 -23.125 4.484 1 95.88 277 ASP B C 1
ATOM 4854 O O . ASP B 1 277 ? -2.684 -22.156 3.895 1 95.88 277 ASP B O 1
ATOM 4858 N N . VAL B 1 278 ? -1.176 -23.844 4.039 1 98.31 278 VAL B N 1
ATOM 4859 C CA . VAL B 1 278 ? -0.559 -23.562 2.744 1 98.31 278 VAL B CA 1
ATOM 4860 C C . VAL B 1 278 ? -0.563 -24.844 1.892 1 98.31 278 VAL B C 1
ATOM 4862 O O . VAL B 1 278 ? -0.247 -25.922 2.383 1 98.31 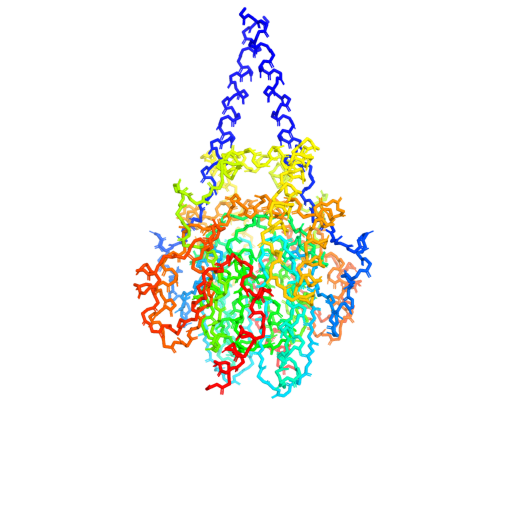278 VAL B O 1
ATOM 4865 N N . LEU B 1 279 ? -1.036 -24.734 0.686 1 98.75 279 LEU B N 1
ATOM 4866 C CA . LEU B 1 279 ? -0.908 -25.781 -0.322 1 98.75 279 LEU B CA 1
ATOM 4867 C C . LEU B 1 279 ? 0.076 -25.375 -1.411 1 98.75 279 LEU B C 1
ATOM 4869 O O . LEU B 1 279 ? 0.007 -24.25 -1.925 1 98.75 279 LEU B O 1
ATOM 4873 N N . VAL B 1 280 ? 1.012 -26.234 -1.692 1 98.56 280 VAL B N 1
ATOM 4874 C CA . VAL B 1 280 ? 1.962 -26.031 -2.779 1 98.56 280 VAL B CA 1
ATOM 4875 C C . VAL B 1 280 ? 1.683 -27.016 -3.908 1 98.56 280 VAL B C 1
ATOM 4877 O O . VAL B 1 280 ? 1.628 -28.219 -3.682 1 98.56 280 VAL B O 1
ATOM 4880 N N . VAL B 1 281 ? 1.423 -26.5 -5.062 1 98.81 281 VAL B N 1
ATOM 4881 C CA . VAL B 1 281 ? 1.216 -27.281 -6.281 1 98.81 281 VAL B CA 1
ATOM 4882 C C . VAL B 1 281 ? 2.355 -27.016 -7.262 1 98.81 281 VAL B C 1
ATOM 4884 O O . VAL B 1 281 ? 2.619 -25.859 -7.625 1 98.81 281 VAL B O 1
ATOM 4887 N N . TRP B 1 282 ? 2.99 -28.109 -7.742 1 98 282 TRP B N 1
ATOM 4888 C CA . TRP B 1 282 ? 4.195 -27.875 -8.531 1 98 282 TRP B CA 1
ATOM 4889 C C . TRP B 1 282 ? 4.473 -29.047 -9.469 1 98 282 TRP B C 1
ATOM 4891 O O . TRP B 1 282 ? 4.062 -30.172 -9.195 1 98 282 TRP B O 1
ATOM 4901 N N . GLY B 1 283 ? 4.98 -28.719 -10.648 1 96.56 283 GLY B N 1
ATOM 4902 C CA . GLY B 1 283 ? 5.586 -29.75 -11.484 1 96.56 283 GLY B CA 1
ATOM 4903 C C . GLY B 1 283 ? 7.051 -29.984 -11.164 1 96.56 283 GLY B C 1
ATOM 4904 O O . GLY B 1 283 ? 7.82 -29.031 -11.008 1 96.56 283 GLY B O 1
ATOM 4905 N N . ASP B 1 284 ? 7.465 -31.172 -11.094 1 95.5 284 ASP B N 1
ATOM 4906 C CA . ASP B 1 284 ? 8.82 -31.469 -10.648 1 95.5 284 ASP B CA 1
ATOM 4907 C C . ASP B 1 284 ? 9.828 -31.234 -11.773 1 95.5 284 ASP B C 1
ATOM 4909 O O . ASP B 1 284 ? 11.039 -31.281 -11.539 1 95.5 284 ASP B O 1
ATOM 4913 N N . ARG B 1 285 ? 9.398 -30.906 -12.992 1 92.94 285 ARG B N 1
ATOM 4914 C CA . ARG B 1 285 ? 10.281 -30.594 -14.109 1 92.94 285 ARG B CA 1
ATOM 4915 C C . ARG B 1 285 ? 10.133 -29.141 -14.523 1 92.94 285 ARG B C 1
ATOM 4917 O O . ARG B 1 285 ? 10.422 -28.781 -15.672 1 92.94 285 ARG B O 1
ATOM 4924 N N . ASP B 1 286 ? 9.648 -28.375 -13.633 1 92.44 286 ASP B N 1
ATOM 4925 C CA . ASP B 1 286 ? 9.523 -26.938 -13.875 1 92.44 286 ASP B CA 1
ATOM 4926 C C . ASP B 1 286 ? 10.898 -26.297 -14.023 1 92.44 286 ASP B C 1
ATOM 4928 O O . ASP B 1 286 ? 11.719 -26.344 -13.102 1 92.44 286 ASP B O 1
ATOM 4932 N N . THR B 1 287 ? 11.156 -25.672 -15.188 1 86.94 287 THR B N 1
ATOM 4933 C CA . THR B 1 287 ? 12.438 -25 -15.43 1 86.94 287 THR B CA 1
ATOM 4934 C C . THR B 1 287 ? 12.281 -23.484 -15.344 1 86.94 287 THR B C 1
ATOM 4936 O O . THR B 1 287 ? 13.273 -22.766 -15.266 1 86.94 287 THR B O 1
ATOM 4939 N N . THR B 1 288 ? 11.047 -23 -15.406 1 88.25 288 THR B N 1
ATOM 4940 C CA . THR B 1 288 ? 10.789 -21.578 -15.281 1 88.25 288 THR B CA 1
ATOM 4941 C C . T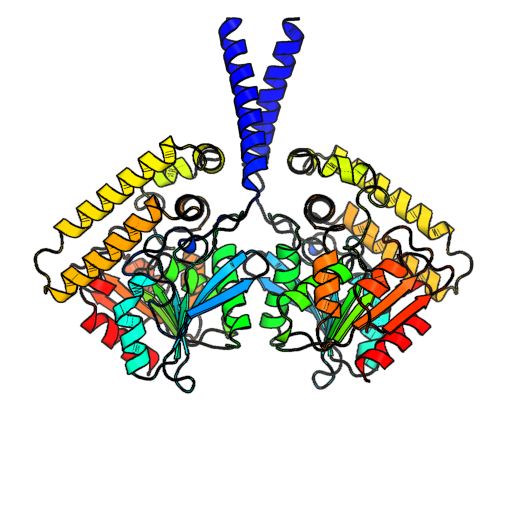HR B 1 288 ? 10.93 -21.125 -13.828 1 88.25 288 THR B C 1
ATOM 4943 O O . THR B 1 288 ? 11.617 -20.141 -13.539 1 88.25 288 THR B O 1
ATOM 4946 N N . CYS B 1 289 ? 10.227 -21.75 -12.945 1 92.81 289 CYS B N 1
ATOM 4947 C CA . CYS B 1 289 ? 10.375 -21.688 -11.5 1 92.81 289 CYS B CA 1
ATOM 4948 C C . CYS B 1 289 ? 10.703 -23.047 -10.914 1 92.81 289 CYS B C 1
ATOM 4950 O O . CYS B 1 289 ? 9.82 -23.75 -10.422 1 92.81 289 CYS B O 1
ATOM 4952 N N . PRO B 1 290 ? 11.891 -23.375 -10.898 1 93.38 290 PRO B N 1
ATOM 4953 C CA . PRO B 1 290 ? 12.273 -24.734 -10.531 1 93.38 290 PRO B CA 1
ATOM 4954 C C . PRO B 1 290 ? 11.828 -25.125 -9.125 1 93.38 290 PRO B C 1
ATOM 4956 O O . PRO B 1 290 ? 11.883 -24.297 -8.211 1 93.38 290 PRO B O 1
ATOM 4959 N N . TYR B 1 291 ? 11.414 -26.344 -9.016 1 94.62 291 TYR B N 1
ATOM 4960 C CA . TYR B 1 291 ? 11.023 -26.906 -7.727 1 94.62 291 TYR B CA 1
ATOM 4961 C C . TYR B 1 291 ? 12.242 -27.438 -6.98 1 94.62 291 TYR B C 1
ATOM 4963 O O . TYR B 1 291 ? 12.945 -28.328 -7.477 1 94.62 291 TYR B O 1
ATOM 4971 N N . TYR B 1 292 ? 12.492 -26.938 -5.84 1 95.25 292 TYR B N 1
ATOM 4972 C CA . TYR B 1 292 ? 13.539 -27.406 -4.938 1 95.25 292 TYR B CA 1
ATOM 4973 C C . TYR B 1 292 ? 12.938 -28.078 -3.713 1 95.25 292 TYR B C 1
ATOM 4975 O O . TYR B 1 292 ? 12.672 -27.438 -2.701 1 95.25 292 TYR B O 1
ATOM 4983 N N . PRO B 1 293 ? 12.883 -29.406 -3.785 1 95.75 293 PRO B N 1
ATOM 4984 C CA . PRO B 1 293 ? 12.148 -30.125 -2.744 1 95.75 293 PRO B CA 1
ATOM 4985 C C . PRO B 1 293 ? 12.672 -29.844 -1.34 1 95.75 293 PRO B C 1
ATOM 4987 O O . PRO B 1 293 ? 11.891 -29.562 -0.429 1 95.75 293 PRO B O 1
ATOM 4990 N N . GLU B 1 294 ? 13.93 -29.906 -1.138 1 95.81 294 GLU B N 1
ATOM 4991 C CA . GLU B 1 294 ? 14.508 -29.703 0.186 1 95.81 294 GLU B CA 1
ATOM 4992 C C . GLU B 1 294 ? 14.289 -28.281 0.671 1 95.81 294 GLU B C 1
ATOM 4994 O O . GLU B 1 294 ? 14 -28.047 1.849 1 95.81 294 GLU B O 1
ATOM 4999 N N . LEU B 1 295 ? 14.508 -27.359 -0.251 1 95.69 295 LEU B N 1
ATOM 5000 C CA . LEU B 1 295 ? 14.305 -25.953 0.107 1 95.69 295 LEU B CA 1
ATOM 5001 C C . LEU B 1 295 ? 12.852 -25.688 0.488 1 95.69 295 LEU B C 1
ATOM 5003 O O . LEU B 1 295 ? 12.586 -24.984 1.467 1 95.69 295 LEU B O 1
ATOM 5007 N N . VAL B 1 296 ? 11.883 -26.203 -0.267 1 96.44 296 VAL B N 1
ATOM 5008 C CA . VAL B 1 296 ? 10.461 -26.016 -0.01 1 96.44 296 VAL B CA 1
ATOM 5009 C C . VAL B 1 296 ? 10.094 -26.609 1.343 1 96.44 296 VAL B C 1
ATOM 5011 O O . VAL B 1 296 ? 9.359 -26 2.123 1 96.44 296 VAL B O 1
ATOM 5014 N N . LYS B 1 297 ? 10.609 -27.781 1.628 1 95.12 297 LYS B N 1
ATOM 5015 C CA . LYS B 1 297 ? 10.336 -28.422 2.908 1 95.12 297 LYS B CA 1
ATOM 5016 C C . LYS B 1 297 ? 10.898 -27.609 4.066 1 95.12 297 LYS B C 1
ATOM 5018 O O . LYS B 1 297 ? 10.312 -27.562 5.148 1 95.12 297 LYS B O 1
ATOM 5023 N N . GLN B 1 298 ? 12.031 -27.062 3.814 1 95.56 298 GLN B N 1
ATOM 5024 C CA . GLN B 1 298 ? 12.656 -26.234 4.836 1 95.56 298 GLN B CA 1
ATOM 5025 C C . GLN B 1 298 ? 11.852 -24.969 5.086 1 95.56 298 GLN B C 1
ATOM 5027 O O . GLN B 1 298 ? 11.641 -24.578 6.234 1 95.56 298 GLN B O 1
ATOM 5032 N N . LEU B 1 299 ? 11.43 -24.344 4.066 1 96.06 299 LEU B N 1
ATOM 5033 C CA . LEU B 1 299 ? 10.758 -23.047 4.16 1 96.06 299 LEU B CA 1
ATOM 5034 C C . LEU B 1 299 ? 9.305 -23.219 4.598 1 96.06 299 LEU B C 1
ATOM 5036 O O . LEU B 1 299 ? 8.773 -22.391 5.336 1 96.06 299 LEU B O 1
ATOM 5040 N N . LEU B 1 300 ? 8.672 -24.297 4.117 1 96.31 300 LEU B N 1
ATOM 5041 C CA . LEU B 1 300 ? 7.254 -24.547 4.367 1 96.31 300 LEU B CA 1
ATOM 5042 C C . LEU B 1 300 ? 7.039 -25.938 4.941 1 96.31 300 LEU B C 1
ATOM 5044 O O . LEU B 1 300 ? 6.359 -26.766 4.332 1 96.31 300 LEU B O 1
ATOM 5048 N N . PRO B 1 301 ? 7.48 -26.156 6.09 1 94.25 301 PRO B N 1
ATOM 5049 C CA . PRO B 1 301 ? 7.492 -27.5 6.652 1 94.25 301 PRO B CA 1
ATOM 5050 C C . PRO B 1 301 ? 6.086 -28.062 6.867 1 94.25 301 PRO B C 1
ATOM 5052 O O . PRO B 1 301 ? 5.895 -29.281 6.855 1 94.25 301 PRO B O 1
ATOM 5055 N N . LYS B 1 302 ? 5.062 -27.234 7.02 1 94.62 302 LYS B N 1
ATOM 5056 C CA . LYS B 1 302 ? 3.717 -27.719 7.324 1 94.62 302 LYS B CA 1
ATOM 5057 C C . LYS B 1 302 ? 2.82 -27.656 6.094 1 94.62 302 LYS B C 1
ATOM 5059 O O . LYS B 1 302 ? 1.638 -28 6.164 1 94.62 302 LYS B O 1
ATOM 5064 N N . ALA B 1 303 ? 3.379 -27.203 4.992 1 96.81 303 ALA B N 1
ATOM 5065 C CA . ALA B 1 303 ? 2.566 -27.047 3.787 1 96.81 303 ALA B CA 1
ATOM 5066 C C . ALA B 1 303 ? 2.17 -28.406 3.215 1 96.81 303 ALA B C 1
ATOM 5068 O O . ALA B 1 303 ? 2.941 -29.359 3.287 1 96.81 303 ALA B O 1
ATOM 5069 N N . GLN B 1 304 ? 0.995 -28.516 2.781 1 97.44 304 GLN B N 1
ATOM 5070 C CA . GLN B 1 304 ? 0.624 -29.641 1.938 1 97.44 304 GLN B CA 1
ATOM 5071 C C . GLN B 1 304 ? 1.267 -29.531 0.559 1 97.44 304 GLN B C 1
ATOM 5073 O O . GLN B 1 304 ? 1.271 -28.469 -0.048 1 97.44 304 GLN B O 1
ATOM 5078 N N . LEU B 1 305 ? 1.829 -30.625 0.119 1 98 305 LEU B N 1
ATOM 5079 C CA . LEU B 1 305 ? 2.52 -30.625 -1.167 1 98 305 LEU B CA 1
ATOM 5080 C C . LEU B 1 305 ? 1.769 -31.469 -2.188 1 98 305 LEU B C 1
ATOM 5082 O O . LEU B 1 305 ? 1.4 -32.625 -1.903 1 98 305 LEU B O 1
ATOM 5086 N N . ALA B 1 306 ? 1.437 -30.922 -3.252 1 98.56 306 ALA B N 1
ATOM 5087 C CA . ALA B 1 306 ? 0.926 -31.609 -4.43 1 98.56 306 ALA B CA 1
ATOM 5088 C C . ALA B 1 306 ? 1.89 -31.484 -5.605 1 98.56 306 ALA B C 1
ATOM 5090 O O . ALA B 1 306 ? 1.735 -30.594 -6.449 1 98.56 306 ALA B O 1
ATOM 5091 N N . ILE B 1 307 ? 2.787 -32.406 -5.684 1 98.19 307 ILE B N 1
ATOM 5092 C CA . ILE B 1 307 ? 3.83 -32.344 -6.707 1 98.19 307 ILE B CA 1
ATOM 5093 C C . ILE B 1 307 ? 3.484 -33.312 -7.836 1 98.19 307 ILE B C 1
ATOM 5095 O O . ILE B 1 307 ? 3.189 -34.5 -7.594 1 98.19 307 ILE B O 1
ATOM 5099 N N . TYR B 1 308 ? 3.527 -32.875 -9.016 1 97.38 308 TYR B N 1
ATOM 5100 C CA . TYR B 1 308 ? 3.143 -33.656 -10.188 1 97.38 308 TYR B CA 1
ATOM 5101 C C . TYR B 1 308 ? 4.371 -34.094 -10.969 1 97.38 308 TYR B C 1
ATOM 5103 O O . TYR B 1 308 ? 5.121 -33.25 -11.492 1 97.38 308 TYR B O 1
ATOM 5111 N N . PRO B 1 309 ? 4.566 -35.375 -11.062 1 96.06 309 PRO B N 1
ATOM 5112 C CA . PRO B 1 309 ? 5.742 -35.906 -11.758 1 96.06 309 PRO B CA 1
ATOM 5113 C C . PRO B 1 309 ? 5.73 -35.594 -13.258 1 96.06 309 PRO B C 1
ATOM 5115 O O . PRO B 1 309 ? 4.68 -35.688 -13.898 1 96.06 309 PRO B O 1
ATOM 5118 N N . GLU B 1 310 ? 6.887 -35.219 -13.789 1 93.31 310 GLU B N 1
ATOM 5119 C CA . GLU B 1 310 ? 7.137 -35 -15.211 1 93.31 310 GLU B CA 1
ATOM 5120 C C . GLU B 1 310 ? 6.301 -33.844 -15.758 1 93.31 310 GLU B C 1
ATOM 5122 O O . GLU B 1 310 ? 5.867 -33.875 -16.906 1 93.31 310 GLU B O 1
ATOM 5127 N N . GLN B 1 311 ? 5.91 -33 -14.859 1 92.69 311 GLN B N 1
ATOM 5128 C CA . GLN B 1 311 ? 5.176 -31.828 -15.297 1 92.69 311 GLN B CA 1
ATOM 5129 C C . GLN B 1 311 ? 6.043 -30.578 -15.195 1 92.69 311 GLN B C 1
ATOM 5131 O O . GLN B 1 311 ? 6.895 -30.469 -14.312 1 92.69 311 GLN B O 1
ATOM 5136 N N . ALA B 1 312 ? 5.828 -29.672 -16.078 1 92.31 312 ALA B N 1
ATOM 5137 C CA . ALA B 1 312 ? 6.582 -28.422 -16.156 1 92.31 312 ALA B CA 1
ATOM 5138 C C . ALA B 1 312 ? 5.832 -27.281 -15.469 1 92.31 312 ALA B C 1
ATOM 5140 O O . ALA B 1 312 ? 5.02 -27.516 -14.57 1 92.31 312 ALA B O 1
ATOM 5141 N N . HIS B 1 313 ? 6.215 -26.047 -15.797 1 92 313 HIS B N 1
ATOM 5142 C CA . HIS B 1 313 ? 5.695 -24.828 -15.172 1 92 313 HIS B CA 1
ATOM 5143 C C . HIS B 1 313 ? 4.191 -24.703 -15.375 1 92 313 HIS B C 1
ATOM 5145 O O . HIS B 1 313 ? 3.502 -24.078 -14.57 1 92 313 HIS B O 1
ATOM 5151 N N . ASN B 1 314 ? 3.605 -25.359 -16.406 1 91.62 314 ASN B N 1
ATOM 5152 C CA . ASN B 1 314 ? 2.207 -25.188 -16.797 1 91.62 314 ASN B CA 1
ATOM 5153 C C . ASN B 1 314 ? 1.327 -26.297 -16.219 1 91.62 314 ASN B C 1
ATOM 5155 O O . ASN B 1 314 ? 0.338 -26.688 -16.828 1 91.62 314 ASN B O 1
ATOM 5159 N N . VAL B 1 315 ? 1.661 -26.781 -15.047 1 93.94 315 VAL B N 1
ATOM 5160 C CA . VAL B 1 315 ? 0.953 -27.875 -14.383 1 93.94 315 VAL B CA 1
ATOM 5161 C C . VAL B 1 315 ? -0.512 -27.5 -14.18 1 93.94 315 VAL B C 1
ATOM 5163 O O . VAL B 1 315 ? -1.397 -28.344 -14.242 1 93.94 315 VAL B O 1
ATOM 5166 N N . LEU B 1 316 ? -0.785 -26.234 -13.938 1 94.38 316 LEU B N 1
ATOM 5167 C CA . LEU B 1 316 ? -2.146 -25.734 -13.773 1 94.38 316 LEU B CA 1
ATOM 5168 C C . LEU B 1 316 ? -2.99 -26.047 -15.008 1 94.38 316 LEU B C 1
ATOM 5170 O O . LEU B 1 316 ? -4.188 -26.312 -14.891 1 94.38 316 LEU B O 1
ATOM 5174 N N . SER B 1 317 ? -2.373 -26.016 -16.188 1 92 317 SER B N 1
ATOM 5175 C CA . SER B 1 317 ? -3.074 -26.266 -17.453 1 92 317 SER B CA 1
ATOM 5176 C C . SER B 1 317 ? -2.996 -27.734 -17.844 1 92 317 SER B C 1
ATOM 5178 O O . SER B 1 317 ? -3.979 -28.312 -18.312 1 92 317 SER B O 1
ATOM 5180 N N . THR B 1 318 ? -1.846 -28.438 -17.625 1 92.31 318 THR B N 1
ATOM 5181 C CA . THR B 1 318 ? -1.613 -29.781 -18.125 1 92.31 318 THR B CA 1
ATOM 5182 C C . THR B 1 318 ? -2.314 -30.812 -17.234 1 92.31 318 THR B C 1
ATOM 5184 O O . THR B 1 318 ? -2.711 -31.875 -17.719 1 92.31 318 THR B O 1
ATOM 5187 N N . ARG B 1 319 ? -2.453 -30.484 -16 1 94.19 319 ARG B N 1
ATOM 5188 C CA . ARG B 1 319 ? -3.115 -31.391 -15.07 1 94.19 319 ARG B CA 1
ATOM 5189 C C . ARG B 1 319 ? -4.297 -30.703 -14.391 1 94.19 319 ARG B C 1
ATOM 5191 O O . ARG B 1 319 ? -4.496 -30.859 -13.18 1 94.19 319 ARG B O 1
ATOM 5198 N N . TRP B 1 320 ? -5.012 -29.953 -15.211 1 94.44 320 TRP B N 1
ATOM 5199 C CA . TRP B 1 320 ? -5.996 -29.016 -14.672 1 94.44 320 TRP B CA 1
ATOM 5200 C C . TRP B 1 320 ? -7.035 -29.734 -13.828 1 94.44 320 TRP B C 1
ATOM 5202 O O . TRP B 1 320 ? -7.398 -29.281 -12.742 1 94.44 320 TRP B O 1
ATOM 5212 N N . GLU B 1 321 ? -7.59 -30.922 -14.195 1 95.38 321 GLU B N 1
ATOM 5213 C CA . GLU B 1 321 ? -8.625 -31.609 -13.43 1 95.38 321 GLU B CA 1
ATOM 5214 C C . GLU B 1 321 ? -8.141 -31.984 -12.031 1 95.38 321 GLU B C 1
ATOM 5216 O O . GLU B 1 321 ? -8.805 -31.688 -11.039 1 95.38 321 GLU B O 1
ATOM 5221 N N . SER B 1 322 ? -6.961 -32.656 -12.023 1 97.19 322 SER B N 1
ATOM 5222 C CA . SER B 1 322 ? -6.395 -33.062 -10.75 1 97.19 322 SER B CA 1
ATOM 5223 C C . SER B 1 322 ? -6.023 -31.859 -9.891 1 97.19 322 SER B C 1
ATOM 5225 O O . SER B 1 322 ? -6.242 -31.859 -8.672 1 97.19 322 SER B O 1
ATOM 5227 N N . VAL B 1 323 ? -5.406 -30.859 -10.469 1 98.25 323 VAL B N 1
ATOM 5228 C CA . VAL B 1 323 ? -5.008 -29.656 -9.758 1 98.25 323 VAL B CA 1
ATOM 5229 C C . VAL B 1 323 ? -6.238 -28.953 -9.188 1 98.25 323 VAL B C 1
ATOM 5231 O O . VAL B 1 323 ? -6.234 -28.516 -8.031 1 98.25 323 VAL B O 1
ATOM 5234 N N . HIS B 1 324 ? -7.336 -28.812 -10.008 1 98.5 324 HIS B N 1
ATOM 5235 C CA . HIS B 1 324 ? -8.562 -28.172 -9.555 1 98.5 324 HIS B CA 1
ATOM 5236 C C . HIS B 1 324 ? -9.141 -28.891 -8.336 1 98.5 324 HIS B C 1
ATOM 5238 O O . HIS B 1 324 ? -9.5 -28.25 -7.348 1 98.5 324 HIS B O 1
ATOM 5244 N N . ASP B 1 325 ? -9.203 -30.172 -8.414 1 98.44 325 ASP B N 1
ATOM 5245 C CA . ASP B 1 325 ? -9.758 -30.984 -7.32 1 98.44 325 ASP B CA 1
ATOM 5246 C C . ASP B 1 325 ? -8.922 -30.828 -6.055 1 98.44 325 ASP B C 1
ATOM 5248 O O . ASP B 1 325 ? -9.461 -30.75 -4.949 1 98.44 325 ASP B O 1
ATOM 5252 N N . THR B 1 326 ? -7.609 -30.891 -6.199 1 98.69 326 THR B N 1
ATOM 5253 C CA . THR B 1 326 ? -6.699 -30.75 -5.07 1 98.69 326 THR B CA 1
ATOM 5254 C C . THR B 1 326 ? -6.895 -29.391 -4.383 1 98.69 326 THR B C 1
ATOM 5256 O O . THR B 1 326 ? -6.953 -29.328 -3.154 1 98.69 326 THR B O 1
ATOM 5259 N N . ILE B 1 327 ? -7.012 -28.312 -5.152 1 98.88 327 ILE B N 1
ATOM 5260 C CA . ILE B 1 327 ? -7.18 -26.969 -4.621 1 98.88 327 ILE B CA 1
ATOM 5261 C C . ILE B 1 327 ? -8.531 -26.859 -3.924 1 98.88 327 ILE B C 1
ATOM 5263 O O . ILE B 1 327 ? -8.625 -26.312 -2.822 1 98.88 327 ILE B O 1
ATOM 5267 N N . GLU B 1 328 ? -9.602 -27.375 -4.609 1 98.69 328 GLU B N 1
ATOM 5268 C CA . GLU B 1 328 ? -10.945 -27.281 -4.035 1 98.69 328 GLU B CA 1
ATOM 5269 C C . GLU B 1 328 ? -11.023 -28.031 -2.703 1 98.69 328 GLU B C 1
ATOM 5271 O O . GLU B 1 328 ? -11.57 -27.5 -1.73 1 98.69 328 GLU B O 1
ATOM 5276 N N . LYS B 1 329 ? -10.445 -29.219 -2.613 1 98.38 329 LYS B N 1
ATOM 5277 C CA . LYS B 1 329 ? -10.414 -30.016 -1.381 1 98.38 329 LYS B CA 1
ATOM 5278 C C . LYS B 1 329 ? -9.672 -29.266 -0.276 1 98.38 329 LYS B C 1
ATOM 5280 O O . LYS B 1 329 ? -10.086 -29.297 0.884 1 98.38 329 LYS B O 1
ATOM 5285 N N . PHE B 1 330 ? -8.578 -28.672 -0.568 1 98.56 330 PHE B N 1
ATOM 5286 C CA . PHE B 1 330 ? -7.773 -27.922 0.395 1 98.56 330 PHE B CA 1
ATOM 5287 C C . PHE B 1 330 ? -8.547 -26.719 0.923 1 98.56 330 PHE B C 1
ATOM 5289 O O . PHE B 1 330 ? -8.562 -26.469 2.129 1 98.56 330 PHE B O 1
ATOM 5296 N N . LEU B 1 331 ? -9.227 -25.891 -0.018 1 98.38 331 LEU B N 1
ATOM 5297 C CA . LEU B 1 331 ? -9.922 -24.656 0.349 1 98.38 331 LEU B CA 1
ATOM 5298 C C . LEU B 1 331 ? -11.133 -24.953 1.218 1 98.38 331 LEU B C 1
ATOM 5300 O O . LEU B 1 331 ? -11.555 -24.109 2.014 1 98.38 331 LEU B O 1
ATOM 5304 N N . THR B 1 332 ? -11.711 -26.219 1.089 1 97.38 332 THR B N 1
ATOM 5305 C CA . THR B 1 332 ? -12.938 -26.531 1.814 1 97.38 332 THR B CA 1
ATOM 5306 C C . THR B 1 332 ? -12.633 -27.406 3.029 1 97.38 332 THR B C 1
ATOM 5308 O O . THR B 1 332 ? -13.547 -27.812 3.752 1 97.38 332 THR B O 1
ATOM 5311 N N . SER B 1 333 ? -11.5 -27.766 3.299 1 94.12 333 SER B N 1
ATOM 5312 C CA . SER B 1 333 ? -11.109 -28.562 4.461 1 94.12 333 SER B CA 1
ATOM 5313 C C . SER B 1 333 ? -11.125 -27.719 5.734 1 94.12 333 SER B C 1
ATOM 5315 O O . SER B 1 333 ? -10.984 -26.5 5.676 1 94.12 333 SER B O 1
#

Secondary structure (DSSP, 8-state):
-HHHHHHHHHHHHHHHHHHHHHHHH--PPB--GGGS--SSS-TTSSSSEEEEE-SS-EEEEEEEE-TTS-EEEEE--TTTGGGGGHHHHHHHHHTT-EEEEEPPTTSTTS-B-SS--SHHHHHHHHHHHHHHHT-SSEEEEEETHHHHHHHHHHHH-GGGEEEEEEES--SS--TTTTS-HHHHHHTSTTHHHHHTT-HHHHHHHHHHHHHHHHHHHGGGTTS-HHHHHHHHHHHHHHHHHHHH-TTHHHHHHHHHHHS-TT--HHHHHHHHHSS-EEEEEEETT-SSS---HHHHHHH-TT-EEEEETT--TTHHHHTHHHHHHHHHHHHH-/-HHHHHHHHHHHHHHHHHHHHHHHHTTS-B--GGGS--SSS-TTSSSSEEEEE-SS-EEEEEEEE-TTS-EEEEE--TTTGGGGGHHHHHHHHHTT-EEEEEPPTTSTTS-B-SS--SHHHHHHHHHHHHHHHT-SSEEEEEETHHHHHHHHHHHH-GGGEEEEEEES--SS--TTTTS-HHHHHHTSTTHHHHHTT-HHHHHHHHHHHHHHHHHHHGGGTTS-HHHHHHHHHHHHHHHHHHHH-TTHHHHHHHHHHHS-TT--HHHHHHHHHSS-EEEEEEETT-SSS---HHHHHHH-TT-EEEEETT--TTHHHHTHHHHHHHHHHHHH-

Sequence (666 aa):
MGIVLTTLRWASIALLTTIIYTLSKRRQTLDSMIVAPHDIYTPDFYPGGHDVQLPIARMHYWLFGNPQGKKVVLIHGISTGSVVWDRLARFLAEKGHYVLVYDTWGRGYTQAPNATYDEALYTSQLAMLLQKVGWTKCDVVGVSLGGATAVSFANYYPEMVNKTVLIAPAGIMSEKTDLPLISRIIRLPFVYQVIINQPIFRDFLLKSVQRFANSTKSKLTNYPQETLDQGKKISTVATYQFAHHPGFIRAFAGTVVAYPLTGLQDKFKKLGQQDRDVLVVWGDRDTTCPYYPELVKQLLPKAQLAIYPEQAHNVLSTRWESVHDTIEKFLTSMGIVLTTLRWASIALLTTIIYTLSKRRQTLDSMIVAPHDIYTPDFYPGGHDVQLPIARMHYWLFGNPQGKKVVLIHGISTGSVVWDRLARFLAEKGHYVLVYDTWGRGYTQAPNATYDEALYTSQLAMLLQKVGWTKCDVVGVSLGGATAVSFANYYPEMVNKTVLIAPAGIMSEKTDLPLISRIIRLPFVYQVIINQPIFRDFLLKSVQRFANSTKSKLTNYPQETLDQGKKISTVATYQFAHHPGFIRAFAGTVVAYPLTGLQDKFKKLGQQDRDVLVVWGDRDTTCPYYPELVKQLLPKAQLAIYPEQAHNVLSTRWESVHDTIEKFLTS

pLDDT: mean 86.93, std 15.87, range [42.62, 98.94]

Organism: Mucor circinelloides f. circinelloides (strain 1006PhL) (NCBI:txid1220926)